Protein AF-A0A377XCD3-F1 (afdb_monomer_lite)

Sequence (538 aa):
MGRPARHALHHAAVCGQSLLVEQNGDVYSCDHFVSAEYKLGNLKQDAMAAMASSPFQQQFREAKGPTLCPLVRAATGRFACHGGCPKHRFTIHDDEAQNYLCSGYLAFFGHITPLYERHAKAFIKLPAARAHYESYPGDSAKYITINGVLKMKEPNKIDRNRADSPQRSGDCRCRSLLQRRETPHKIMPPRKRHGIFLSPAKSLTHCPKATYLLITCDQERYFERYPFPVPGRERLMKTGITFTNHQNTANVCTPSRSVMYTGLHMPHTRMFDNLGFPWMNYDLDPELRTVGHMMRELGYYTAYKGKWHLTREIDQPVAGKSVEEMDLGEIPTPRLHEIMEKYGFSDYHGIGDVIGKSKGGYFFDSVTTGQTISWLRNTGRPLNDENKPWFAAVNLVNPHDVMFIDTDEHGEQVQWKGPMDKENHTLLPTQPPHNQIYQQSWPDYPLPANRHQPLDEPGRPAAHKEYQNARAVMEGQFPDEDRRWRKLLDYYFNCIRDNDQHLEAILNELDNLQLTQNTIIVFTADHGELGGSPPDAW

Secondary structure (DSSP, 8-state):
-----TT-GGGSSS---PPEE-TTSEEESBTTB-SGGGEEEETTTS-HHHHHH-HHHHHHHHTTTTT--HHHHH-TTHHHHTT--GGG--EEETTEEE-TTHHHHHHHHHHHHHHHHHHHHHHTTS------------------------PPPPPPPPPP------------------PPPP-PPPPPPPPPPPP---PPPP----PPPPEEEEEEESSPPP-SS-SS--HHHHHHHHHS---TT---S-SSHHHHHHHHHH---HHHH---S-TTSTT--SPPPGGG--HHHHHHHTT-EEEEEE---S-HHHHSSSTT--STT--GGGS-HHHHHHHHHTTT-SEE----GGGGSTTHHHHHHHHHHHHHHHHIIIIIHHHHHTT--EEEEEE--TTGGGGGB--PPTT--STT--TT-SS--S---BPPPSSSGGG---TTSPPPTTTTS-TTSTTS-HHHHHHHHHHHHHS----S-HHHHHHHHHHHHHHHHHHHHHHHHHHHHHHHTT-GGGEEEEEEESS---TT--TT--

InterPro domains:
  IPR000917 Sulfatase, N-terminal [PF00884] (226-529)
  IPR013785 Aldolase-type TIM barrel [G3DSA:3.20.20.70] (1-123)
  IPR017850 Alkaline-phosphatase-like, core domain superfamily [G3DSA:3.40.720.10] (212-535)
  IPR017850 Alkaline-phosphatase-like, core domain superfamily [SSF53649] (213-534)
  IPR023885 4Fe4S-binding SPASM domain [PF13186] (16-69)
  IPR023885 4Fe4S-binding SPASM domain [TIGR04085] (15-102)
  IPR047207 Anaerobic sulfatase maturating enzyme, SPASM domain [cd21120] (10-114)
  IPR051849 Glycosaminoglycan-degrading sulfatase [PTHR46615] (208-533)
  IPR058240 Radical SAM superfamily [SSF102114] (10-85)

Structure (mmCIF, N/CA/C/O backbone):
data_AF-A0A377XCD3-F1
#
_entry.id   AF-A0A377XCD3-F1
#
loop_
_atom_site.group_PDB
_atom_site.id
_atom_site.type_symbol
_atom_site.label_atom_id
_atom_site.label_alt_id
_atom_site.label_comp_id
_atom_site.label_asym_id
_atom_site.label_entity_id
_atom_site.label_seq_id
_atom_site.pdbx_PDB_ins_code
_atom_site.Cartn_x
_atom_site.Cartn_y
_atom_site.Cartn_z
_atom_site.occupancy
_atom_site.B_iso_or_equiv
_atom_site.auth_seq_id
_atom_site.auth_comp_id
_atom_site.auth_asym_id
_atom_site.auth_atom_id
_atom_site.pdbx_PDB_model_num
ATOM 1 N N . MET A 1 1 ? -20.884 12.076 8.621 1.00 28.30 1 MET A N 1
ATOM 2 C CA . MET A 1 1 ? -20.478 11.031 7.653 1.00 28.30 1 MET A CA 1
ATOM 3 C C . MET A 1 1 ? -21.656 10.645 6.771 1.00 28.30 1 MET A C 1
ATOM 5 O O . MET A 1 1 ? -22.792 10.771 7.212 1.00 28.30 1 MET A O 1
ATOM 9 N N . GLY A 1 2 ? -21.392 10.133 5.567 1.00 32.69 2 GLY A N 1
ATOM 10 C CA . GLY A 1 2 ? -22.326 9.205 4.923 1.00 32.69 2 GLY A CA 1
ATOM 11 C C . GLY A 1 2 ? -23.361 9.790 3.969 1.00 32.69 2 GLY A C 1
ATOM 12 O O . GLY A 1 2 ? -24.419 9.191 3.818 1.00 32.69 2 GLY A O 1
ATOM 13 N N . ARG A 1 3 ? -23.089 10.899 3.273 1.00 28.75 3 ARG A N 1
ATOM 14 C CA . ARG A 1 3 ? -23.775 11.062 1.984 1.00 28.75 3 ARG A CA 1
ATOM 15 C C . ARG A 1 3 ? -23.014 10.188 0.990 1.00 28.75 3 ARG A C 1
ATOM 17 O O . ARG A 1 3 ? -21.835 10.471 0.779 1.00 28.75 3 ARG A O 1
ATOM 24 N N . PRO A 1 4 ? -23.635 9.144 0.402 1.00 36.88 4 PRO A N 1
ATOM 25 C CA . PRO A 1 4 ? -23.076 8.527 -0.792 1.00 36.88 4 PRO A CA 1
ATOM 26 C C . PRO A 1 4 ? -22.732 9.656 -1.761 1.00 36.88 4 PRO A C 1
ATOM 28 O O . PRO A 1 4 ? -23.434 10.680 -1.764 1.00 36.88 4 PRO A O 1
ATOM 31 N N . ALA A 1 5 ? -21.690 9.501 -2.582 1.00 36.06 5 ALA A N 1
ATOM 32 C CA . ALA A 1 5 ? -21.536 10.397 -3.720 1.00 36.06 5 ALA A CA 1
ATOM 33 C C . ALA A 1 5 ? -22.924 10.516 -4.367 1.00 36.06 5 ALA A C 1
ATOM 35 O O . ALA A 1 5 ? -23.568 9.496 -4.616 1.00 36.06 5 ALA A O 1
ATOM 36 N N . ARG A 1 6 ? -23.445 11.732 -4.583 1.00 40.56 6 ARG A N 1
ATOM 37 C CA . ARG A 1 6 ? -24.787 11.891 -5.188 1.00 40.56 6 ARG A CA 1
ATOM 38 C C . ARG A 1 6 ? -24.859 11.246 -6.589 1.00 40.56 6 ARG A C 1
ATOM 40 O O . ARG A 1 6 ? -25.941 11.085 -7.146 1.00 40.56 6 ARG A O 1
ATOM 47 N N . HIS A 1 7 ? -23.690 10.868 -7.107 1.00 44.31 7 HIS A N 1
ATOM 48 C CA . HIS A 1 7 ? -23.393 10.136 -8.331 1.00 44.31 7 HIS A CA 1
ATOM 49 C C . HIS A 1 7 ? -23.361 8.605 -8.168 1.00 44.31 7 HIS A C 1
ATOM 51 O O . HIS A 1 7 ? -23.551 7.890 -9.145 1.00 44.31 7 HIS A O 1
ATOM 57 N N . ALA A 1 8 ? -23.160 8.074 -6.957 1.00 48.62 8 ALA A N 1
ATOM 58 C CA . ALA A 1 8 ? -23.098 6.639 -6.698 1.00 48.62 8 ALA A CA 1
ATOM 59 C C . ALA A 1 8 ? -24.509 6.037 -6.683 1.00 48.62 8 ALA A C 1
ATOM 61 O O . ALA A 1 8 ? -25.086 5.761 -5.628 1.00 48.62 8 ALA A O 1
ATOM 62 N N . LEU A 1 9 ? -25.042 5.781 -7.884 1.00 56.69 9 LEU A N 1
ATOM 63 C CA . LEU A 1 9 ? -26.297 5.056 -8.101 1.00 56.69 9 LEU A CA 1
ATOM 64 C C . LEU A 1 9 ? -26.361 3.747 -7.311 1.00 56.69 9 LEU A C 1
ATOM 66 O O . LEU A 1 9 ? -27.456 3.275 -7.042 1.00 56.69 9 LEU A O 1
ATOM 70 N N . HIS A 1 10 ? -25.229 3.140 -6.954 1.00 59.66 10 HIS A N 1
ATOM 71 C CA . HIS A 1 10 ? -25.173 1.853 -6.271 1.00 59.66 10 HIS A CA 1
ATOM 72 C C . HIS A 1 10 ? -25.765 1.884 -4.857 1.00 59.66 10 HIS A C 1
ATOM 74 O O . HIS A 1 10 ? -26.601 1.037 -4.565 1.00 59.66 10 HIS A O 1
ATOM 80 N N . HIS A 1 11 ? -25.453 2.889 -4.035 1.00 71.56 11 HIS A N 1
ATOM 81 C CA . HIS A 1 11 ? -25.762 2.895 -2.593 1.00 71.56 11 HIS A CA 1
ATOM 82 C C . HIS A 1 11 ? -26.951 3.782 -2.191 1.00 71.56 11 HIS A C 1
ATOM 84 O O . HIS A 1 11 ? -27.113 4.112 -1.021 1.00 71.56 11 HIS A O 1
ATOM 90 N N . ALA A 1 12 ? -27.789 4.188 -3.146 1.00 76.81 12 ALA A N 1
ATOM 91 C CA . ALA A 1 12 ? -28.960 5.030 -2.895 1.00 76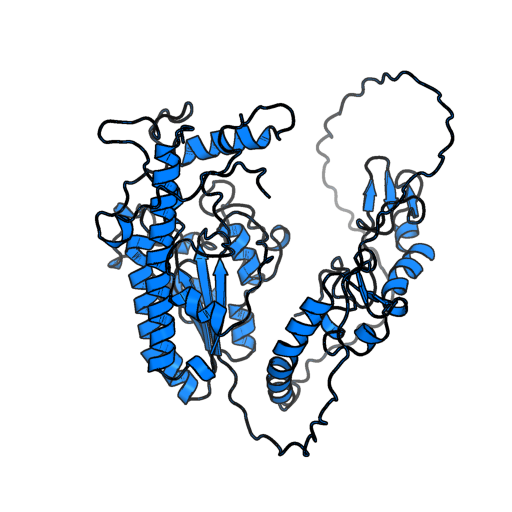.81 12 ALA A CA 1
ATOM 92 C C . ALA A 1 12 ? -30.269 4.319 -3.263 1.00 76.81 12 ALA A C 1
ATOM 94 O O . ALA A 1 12 ? -30.296 3.480 -4.159 1.00 76.81 12 ALA A O 1
ATOM 95 N N . ALA A 1 13 ? -31.381 4.670 -2.614 1.00 81.38 13 ALA A N 1
ATOM 96 C CA . ALA A 1 13 ? -32.693 4.092 -2.928 1.00 81.38 13 ALA A CA 1
ATOM 97 C C . ALA A 1 13 ? -33.220 4.479 -4.328 1.00 81.38 13 ALA A C 1
ATOM 99 O O . ALA A 1 13 ? -34.003 3.733 -4.914 1.00 81.38 13 ALA A O 1
ATOM 100 N N . VAL A 1 14 ? -32.757 5.612 -4.861 1.00 85.81 14 VAL A N 1
ATOM 101 C CA . VAL A 1 14 ? -33.109 6.173 -6.176 1.00 85.81 14 VAL A CA 1
ATOM 102 C C . VAL A 1 14 ? -31.847 6.424 -6.999 1.00 85.81 14 VAL A C 1
ATOM 104 O O . VAL A 1 14 ? -30.754 6.527 -6.437 1.00 85.81 14 VAL A O 1
ATOM 107 N N . CYS A 1 15 ? -31.973 6.518 -8.324 1.00 83.50 15 CYS A N 1
ATOM 108 C CA . CYS A 1 15 ? -30.836 6.895 -9.167 1.00 83.50 15 CYS A CA 1
ATOM 109 C C . CYS A 1 15 ? -30.436 8.367 -8.944 1.00 83.50 15 CYS A C 1
ATOM 111 O O . CYS A 1 15 ? -31.261 9.204 -8.569 1.00 83.50 15 CYS A O 1
ATOM 113 N N . GLY A 1 16 ? -29.159 8.681 -9.190 1.00 73.06 16 GLY A N 1
ATOM 114 C CA . GLY A 1 16 ? -28.634 10.047 -9.118 1.00 73.06 16 GLY A CA 1
ATOM 115 C C . GLY A 1 16 ? -29.223 10.974 -10.189 1.00 73.06 16 GLY A C 1
ATOM 116 O O . GLY A 1 16 ? -29.874 10.530 -11.130 1.00 73.06 16 GLY A O 1
ATOM 117 N N . GLN A 1 17 ? -28.984 12.282 -10.053 1.00 75.44 17 GLN A N 1
ATOM 118 C CA . GLN A 1 17 ? -29.440 13.302 -11.016 1.00 75.44 17 GLN A CA 1
ATOM 119 C C . GLN A 1 17 ? -28.406 13.619 -12.110 1.00 75.44 17 GLN A C 1
ATOM 121 O O . GLN A 1 17 ? -28.550 14.608 -12.823 1.00 75.44 17 GLN A O 1
ATOM 126 N N . SER A 1 18 ? -27.347 12.821 -12.220 1.00 77.62 18 SER A N 1
ATOM 127 C CA . SER A 1 18 ? -26.264 13.071 -13.167 1.00 77.62 18 SER A CA 1
ATOM 128 C C . SER A 1 18 ? -26.671 12.753 -14.583 1.00 77.62 18 SER A C 1
ATOM 130 O O . SER A 1 18 ? -26.914 11.596 -14.904 1.00 77.62 18 SER A O 1
ATOM 132 N N . LEU A 1 19 ? -26.685 13.789 -15.412 1.00 86.50 19 LEU A N 1
ATOM 133 C CA . LEU A 1 19 ? -26.895 13.666 -16.842 1.00 86.50 19 LEU A CA 1
ATOM 134 C C . LEU A 1 19 ? -25.568 13.374 -17.536 1.00 86.50 19 LEU A C 1
ATOM 136 O O . LEU A 1 19 ? -24.529 13.902 -17.133 1.00 86.50 19 LEU A O 1
ATOM 140 N N . LEU A 1 20 ? -25.618 12.570 -18.593 1.00 90.00 20 LEU A N 1
ATOM 141 C CA . LEU A 1 20 ? -24.504 12.431 -19.525 1.00 90.00 20 LEU A CA 1
ATOM 142 C C . LEU A 1 20 ? -24.719 13.387 -20.693 1.00 90.00 20 LEU A C 1
ATOM 144 O O . LEU A 1 20 ? -25.839 13.529 -21.176 1.00 90.00 20 LEU A O 1
ATOM 148 N N . VAL A 1 21 ? -23.634 13.994 -21.158 1.00 90.12 21 VAL A N 1
ATOM 149 C CA . VAL A 1 21 ? -23.605 14.817 -22.363 1.00 90.12 21 VAL A CA 1
ATOM 150 C C . VAL A 1 21 ? -22.641 14.191 -23.359 1.00 90.12 21 VAL A C 1
ATOM 152 O O . VAL A 1 21 ? -21.465 14.021 -23.045 1.00 90.12 21 VAL A O 1
ATOM 155 N N . GLU A 1 22 ? -23.116 13.889 -24.562 1.00 88.50 22 GLU A N 1
ATOM 156 C CA . GLU A 1 22 ? -22.260 13.461 -25.667 1.00 88.50 22 GLU A CA 1
ATOM 157 C C . GLU A 1 22 ? -21.703 14.654 -26.452 1.00 88.50 22 GLU A C 1
ATOM 159 O O . GLU A 1 22 ? -22.243 15.761 -26.438 1.00 88.50 22 GLU A O 1
ATOM 164 N N . GLN A 1 23 ? -20.614 14.427 -27.191 1.00 86.88 23 GLN A N 1
ATOM 165 C CA . GLN A 1 23 ? -19.920 15.469 -27.959 1.00 86.88 23 GLN A CA 1
ATOM 166 C C . GLN A 1 23 ? -20.830 16.177 -28.983 1.00 86.88 23 GLN A C 1
ATOM 168 O O . GLN A 1 23 ? -20.647 17.357 -29.294 1.00 86.88 23 GLN A O 1
ATOM 173 N N . ASN A 1 24 ? -21.841 15.479 -29.508 1.00 89.06 24 ASN A N 1
ATOM 174 C CA . ASN A 1 24 ? -22.820 16.048 -30.435 1.00 89.06 24 ASN A CA 1
ATOM 175 C C . ASN A 1 24 ? -23.819 17.012 -29.747 1.00 89.06 24 ASN A C 1
ATOM 177 O O . ASN A 1 24 ? -24.529 17.750 -30.442 1.00 89.06 24 ASN A O 1
ATOM 181 N N . GLY A 1 25 ? -23.812 17.079 -28.413 1.00 90.00 25 GLY A N 1
ATOM 182 C CA . GLY A 1 25 ? -24.701 17.873 -27.570 1.00 90.00 25 GLY A CA 1
ATOM 183 C C . GLY A 1 25 ? -25.884 17.088 -27.006 1.00 90.00 25 GLY A C 1
ATOM 184 O O . GLY A 1 25 ? -26.658 17.667 -26.253 1.00 90.00 25 GLY A O 1
ATOM 185 N N . ASP A 1 26 ? -26.055 15.813 -27.351 1.00 95.38 26 ASP A N 1
ATOM 186 C CA . ASP A 1 26 ? -27.150 14.994 -26.837 1.00 95.38 26 ASP A CA 1
ATOM 187 C C . ASP A 1 26 ? -26.999 14.757 -25.337 1.00 95.38 26 ASP A C 1
ATOM 189 O O . ASP A 1 26 ? -25.900 14.532 -24.829 1.00 95.38 26 ASP A O 1
ATOM 193 N N . VAL A 1 27 ? -28.124 14.822 -24.631 1.00 93.44 27 VAL A N 1
ATOM 194 C CA . VAL A 1 27 ? -28.189 14.665 -23.181 1.00 93.44 27 VAL A CA 1
ATOM 195 C C . VAL A 1 27 ? -28.983 13.418 -22.845 1.00 93.44 27 VAL A C 1
ATOM 197 O O . VAL A 1 27 ? -30.093 13.246 -23.345 1.00 93.44 27 VAL A O 1
ATOM 200 N N . TYR A 1 28 ? -28.446 12.581 -21.963 1.00 93.38 28 TYR A N 1
ATOM 201 C CA . TYR A 1 28 ? -29.067 11.334 -21.516 1.00 93.38 28 TYR A CA 1
ATOM 202 C C . TYR A 1 28 ? -29.268 11.319 -20.004 1.00 93.38 28 TYR A C 1
ATOM 204 O O . TYR A 1 28 ? -28.588 12.031 -19.257 1.00 93.38 28 TYR A O 1
ATOM 212 N N . SER A 1 29 ? -30.189 10.468 -19.550 1.00 89.88 29 SER A N 1
ATOM 213 C CA . SER A 1 29 ? -30.560 10.345 -18.139 1.00 89.88 29 SER A CA 1
ATOM 214 C C . SER A 1 29 ? -29.410 9.998 -17.197 1.00 89.88 29 SER A C 1
ATOM 216 O O . SER A 1 29 ? -29.441 10.470 -16.058 1.00 89.88 29 SER A O 1
ATOM 218 N N . CYS A 1 30 ? -28.429 9.199 -17.642 1.00 88.06 30 CYS A N 1
ATOM 219 C CA . CYS A 1 30 ? -27.122 9.035 -16.998 1.00 88.06 30 CYS A CA 1
ATOM 220 C C . CYS A 1 30 ? -26.092 8.346 -17.916 1.00 88.06 30 CYS A C 1
ATOM 222 O O . CYS A 1 30 ? -26.419 7.859 -18.995 1.00 88.06 30 CYS A O 1
ATOM 224 N N . ASP A 1 31 ? -24.853 8.254 -17.438 1.00 83.69 31 ASP A N 1
ATOM 225 C CA . ASP A 1 31 ? -23.698 7.591 -18.063 1.00 83.69 31 ASP A CA 1
ATOM 226 C C . ASP A 1 31 ? -23.866 6.079 -18.302 1.00 83.69 31 ASP A C 1
ATOM 228 O O . ASP A 1 31 ? -23.217 5.492 -19.165 1.00 83.69 31 ASP A O 1
ATOM 232 N N . HIS A 1 32 ? -24.765 5.430 -17.565 1.00 84.81 32 HIS A N 1
ATOM 233 C CA . HIS A 1 32 ? -25.051 4.009 -17.728 1.00 84.81 32 HIS A CA 1
ATOM 234 C C . HIS A 1 32 ? -26.112 3.738 -18.810 1.00 84.81 32 HIS A C 1
ATOM 236 O O . HIS A 1 32 ? -26.107 2.653 -19.393 1.00 84.81 32 HIS A O 1
ATOM 242 N N . PHE A 1 33 ? -26.991 4.696 -19.108 1.00 84.75 33 PHE A N 1
ATOM 243 C CA . PHE A 1 33 ? -28.160 4.520 -19.974 1.00 84.75 33 PHE A CA 1
ATOM 244 C C . PHE A 1 33 ? -28.097 5.481 -21.172 1.00 84.75 33 PHE A C 1
ATOM 246 O O . PHE A 1 33 ? -28.800 6.486 -21.225 1.00 84.75 33 PHE A O 1
ATOM 253 N N . VAL A 1 34 ? -27.216 5.158 -22.125 1.00 88.62 34 VAL A N 1
ATOM 254 C CA . VAL A 1 34 ? -26.889 5.981 -23.305 1.00 88.62 34 VAL A CA 1
ATOM 255 C C . VAL A 1 34 ? -27.486 5.351 -24.566 1.00 88.62 34 VAL A C 1
ATOM 257 O O . VAL A 1 34 ? -26.790 4.807 -25.418 1.00 88.62 34 VAL A O 1
ATOM 260 N N . SER A 1 35 ? -28.812 5.337 -24.638 1.00 87.81 35 SER A N 1
ATOM 261 C CA . SER A 1 35 ? -29.576 4.848 -25.790 1.00 87.81 35 SER A CA 1
ATOM 262 C C . SER A 1 35 ? -30.733 5.804 -26.080 1.00 87.81 35 SER A C 1
ATOM 264 O O . SER A 1 35 ? -31.090 6.644 -25.249 1.00 87.81 35 SER A O 1
ATOM 266 N N . ALA A 1 36 ? -31.327 5.693 -27.271 1.00 89.12 36 ALA A N 1
ATOM 267 C CA . ALA A 1 36 ? -32.383 6.601 -27.723 1.00 89.12 36 ALA A CA 1
ATOM 268 C C . ALA A 1 36 ? -33.574 6.689 -26.748 1.00 89.12 36 ALA A C 1
ATOM 270 O O . ALA A 1 36 ? -34.189 7.744 -26.631 1.00 89.12 36 ALA A O 1
ATOM 271 N N . GLU A 1 37 ? -33.868 5.610 -26.020 1.00 91.50 37 GLU A N 1
ATOM 272 C CA . GLU A 1 37 ? -34.968 5.539 -25.050 1.00 91.50 37 GLU A CA 1
ATOM 273 C C . GLU A 1 37 ? -34.724 6.358 -23.768 1.00 91.50 37 GLU A C 1
ATOM 275 O O . GLU A 1 37 ? -35.678 6.667 -23.062 1.00 91.50 37 GLU A O 1
ATOM 280 N N . TYR A 1 38 ? -33.472 6.739 -23.482 1.00 91.25 38 TYR A N 1
ATOM 281 C CA . TYR A 1 38 ? -33.071 7.529 -22.309 1.00 91.25 38 TYR A CA 1
ATOM 282 C C . TYR A 1 38 ? -32.528 8.920 -22.676 1.00 91.25 38 TYR A C 1
ATOM 284 O O . TYR A 1 38 ? -31.951 9.611 -21.829 1.00 91.25 38 TYR A O 1
ATOM 292 N N . LYS A 1 39 ? -32.687 9.338 -23.938 1.00 94.00 39 LYS A N 1
ATOM 293 C CA . LYS A 1 39 ? -32.299 10.669 -24.410 1.00 94.00 39 LYS A CA 1
ATOM 294 C C . LYS A 1 39 ? -33.300 11.718 -23.914 1.00 94.00 39 LYS A C 1
ATOM 296 O O . LYS A 1 39 ? -34.494 11.621 -24.174 1.00 94.00 39 LYS A O 1
ATOM 301 N N . LEU A 1 40 ? -32.795 12.742 -23.232 1.00 93.25 40 LEU A N 1
ATOM 302 C CA . LEU A 1 40 ? -33.571 13.855 -22.679 1.00 93.25 40 LEU A CA 1
ATOM 303 C C . LEU A 1 40 ? -33.744 15.020 -23.657 1.00 93.25 40 LEU A C 1
ATOM 305 O O . LEU A 1 40 ? -34.736 15.737 -23.571 1.00 93.25 40 LEU A O 1
ATOM 309 N N . GLY A 1 41 ? -32.772 15.231 -24.545 1.00 93.56 41 GLY A N 1
ATOM 310 C CA . GLY A 1 41 ? -32.748 16.360 -25.477 1.00 93.56 41 GLY A CA 1
ATOM 311 C C . GLY A 1 41 ? -31.344 16.633 -26.007 1.00 93.56 41 GLY A C 1
ATOM 312 O O . GLY A 1 41 ? -30.484 15.747 -25.980 1.00 93.56 41 GLY A O 1
ATOM 313 N N . ASN A 1 42 ? -31.103 17.848 -26.498 1.00 95.38 42 ASN A N 1
ATOM 314 C CA . ASN A 1 42 ? -29.795 18.296 -26.969 1.00 95.38 42 ASN A CA 1
ATOM 315 C C . ASN A 1 42 ? -29.457 19.685 -26.408 1.00 95.38 42 ASN A C 1
ATOM 317 O O . ASN A 1 42 ? -30.192 20.643 -26.611 1.00 95.38 42 ASN A O 1
ATOM 321 N N . LEU A 1 43 ? -28.298 19.832 -25.766 1.00 92.88 43 LEU A N 1
ATOM 322 C CA . LEU A 1 43 ? -27.806 21.076 -25.155 1.00 92.88 43 LEU A CA 1
ATOM 323 C C . LEU A 1 43 ? -27.761 22.291 -26.079 1.00 92.88 43 LEU A C 1
ATOM 325 O O . LEU A 1 43 ? -27.739 23.419 -25.594 1.00 92.88 43 LEU A O 1
ATOM 329 N N . LYS A 1 44 ? -27.669 22.083 -27.394 1.00 91.88 44 LYS A N 1
ATOM 330 C CA . LYS A 1 44 ? -27.639 23.180 -28.367 1.00 91.88 44 LYS A CA 1
ATOM 331 C C . LYS A 1 44 ? -29.031 23.767 -28.612 1.00 91.88 44 LYS A C 1
ATOM 333 O O . LYS A 1 44 ? -29.122 24.843 -29.191 1.00 91.88 44 LYS A O 1
ATOM 338 N N . GLN A 1 45 ? -30.087 23.052 -28.225 1.00 92.81 45 GLN A N 1
ATOM 339 C CA . GLN A 1 45 ? -31.485 23.384 -28.511 1.00 92.81 45 GLN A CA 1
ATOM 340 C C . GLN A 1 45 ? -32.308 23.547 -27.226 1.00 92.81 45 GLN A C 1
ATOM 342 O O . GLN A 1 45 ? -33.149 24.439 -27.145 1.00 92.81 45 GLN A O 1
ATOM 347 N N . ASP A 1 46 ? -32.025 22.735 -26.209 1.00 93.44 46 ASP A N 1
ATOM 348 C CA . ASP A 1 46 ? -32.828 22.602 -25.000 1.00 93.44 46 ASP A CA 1
ATOM 349 C C . ASP A 1 46 ? -32.115 23.161 -23.763 1.00 93.44 46 ASP A C 1
ATOM 351 O O . ASP A 1 46 ? -30.903 23.017 -23.573 1.00 93.44 46 ASP A O 1
ATOM 355 N N . ALA A 1 47 ? -32.888 23.749 -22.848 1.00 92.00 47 ALA A N 1
ATOM 356 C CA . ALA A 1 47 ? -32.361 24.217 -21.573 1.00 92.00 47 ALA A CA 1
ATOM 357 C C . ALA A 1 47 ? -32.014 23.034 -20.650 1.00 92.00 47 ALA A C 1
ATOM 359 O O . ALA A 1 47 ? -32.878 22.234 -20.285 1.00 92.00 47 ALA A O 1
ATOM 360 N N . MET A 1 48 ? -30.763 22.971 -20.179 1.00 87.94 48 MET A N 1
ATOM 361 C CA . MET A 1 48 ? -30.286 21.911 -19.276 1.00 87.94 48 MET A CA 1
ATOM 362 C C . MET A 1 48 ? -31.149 21.758 -18.014 1.00 87.94 48 MET A C 1
ATOM 364 O O . MET A 1 48 ? -31.439 20.637 -17.602 1.00 87.94 48 MET A O 1
ATOM 368 N N . ALA A 1 49 ? -31.611 22.867 -17.427 1.00 86.75 49 ALA A N 1
ATOM 369 C CA . ALA A 1 49 ? -32.483 22.835 -16.254 1.00 86.75 49 ALA A CA 1
ATOM 370 C C . ALA A 1 49 ? -33.829 22.144 -16.541 1.00 86.75 49 ALA A C 1
ATOM 372 O O . ALA A 1 49 ? -34.314 21.381 -15.704 1.00 86.75 49 ALA A O 1
ATOM 373 N N . ALA A 1 50 ? -34.405 22.355 -17.730 1.00 88.31 50 ALA A N 1
ATOM 374 C CA . ALA A 1 50 ? -35.654 21.719 -18.143 1.00 88.31 50 ALA A CA 1
ATOM 375 C C . ALA A 1 50 ? -35.461 20.211 -18.370 1.00 88.31 50 ALA A C 1
ATOM 377 O O . ALA A 1 50 ? -36.256 19.411 -17.885 1.00 88.31 50 ALA A O 1
ATOM 378 N N . MET A 1 51 ? -34.354 19.807 -19.004 1.00 92.19 51 MET A N 1
ATOM 379 C CA . MET A 1 51 ? -34.011 18.387 -19.170 1.00 92.19 51 MET A CA 1
ATOM 380 C C . MET A 1 51 ? -33.796 17.686 -17.815 1.00 92.19 51 MET A C 1
ATOM 382 O O . MET A 1 51 ? -34.369 16.624 -17.567 1.00 92.19 51 MET A O 1
ATOM 386 N N . ALA A 1 52 ? -33.040 18.305 -16.900 1.00 87.50 52 ALA A N 1
ATOM 387 C CA . ALA A 1 52 ? -32.720 17.748 -15.580 1.00 87.50 52 ALA A CA 1
ATOM 388 C C . ALA A 1 52 ? -33.932 17.612 -14.640 1.00 87.50 52 ALA A C 1
ATOM 390 O O . ALA A 1 52 ? -33.966 16.725 -13.778 1.00 87.50 52 ALA A O 1
ATOM 391 N N . SER A 1 53 ? -34.914 18.504 -14.789 1.00 89.31 53 SER A N 1
ATOM 392 C CA . SER A 1 53 ? -36.157 18.520 -14.009 1.00 89.31 53 SER A CA 1
ATOM 393 C C . SER A 1 53 ? -37.334 17.855 -14.727 1.00 89.31 53 SER A C 1
ATOM 395 O O . SER A 1 53 ? -38.422 17.788 -14.156 1.00 89.31 53 SER A O 1
ATOM 397 N N . SER A 1 54 ? -37.124 17.327 -15.938 1.00 91.69 54 SER A N 1
ATOM 398 C CA . SER A 1 54 ? -38.185 16.742 -16.759 1.00 91.69 54 SER A CA 1
ATOM 399 C C . SER A 1 54 ? -38.914 15.592 -16.043 1.00 91.69 54 SER A C 1
ATOM 401 O O . SER A 1 54 ? -38.287 14.844 -15.283 1.00 91.69 54 SER A O 1
ATOM 403 N N . PRO A 1 55 ? -40.221 15.388 -16.302 1.00 92.88 55 PRO A N 1
ATOM 404 C CA . PRO A 1 55 ? -40.970 14.266 -15.732 1.00 92.88 55 PRO A CA 1
ATOM 405 C C . PRO A 1 55 ? -40.329 12.906 -16.031 1.00 92.88 55 PRO A C 1
ATOM 407 O O . PRO A 1 55 ? -40.268 12.046 -15.156 1.00 92.88 55 PRO A O 1
ATOM 410 N N . PHE A 1 56 ? -39.774 12.740 -17.236 1.00 92.06 56 PHE A N 1
ATOM 411 C CA . PHE A 1 56 ? -39.047 11.531 -17.615 1.00 92.06 56 PHE A CA 1
ATOM 412 C C . PHE A 1 56 ? -37.819 11.305 -16.724 1.00 92.06 56 PHE A C 1
ATOM 414 O O . PHE A 1 56 ? -37.641 10.215 -16.182 1.00 92.06 56 PHE A O 1
ATOM 421 N N . GLN A 1 57 ? -37.010 12.344 -16.487 1.00 89.94 57 GLN A N 1
ATOM 422 C CA . GLN A 1 57 ? -35.850 12.232 -15.605 1.00 89.94 57 GLN A CA 1
ATOM 423 C C . GLN A 1 57 ? -36.253 11.949 -14.151 1.00 89.94 57 GLN A C 1
ATOM 425 O O . GLN A 1 57 ? -35.545 11.234 -13.445 1.00 89.94 57 GLN A O 1
ATOM 430 N N . GLN A 1 58 ? -37.392 12.469 -13.684 1.00 89.06 58 GLN A N 1
ATOM 431 C CA . GLN A 1 58 ? -37.930 12.137 -12.360 1.00 89.06 58 GLN A CA 1
ATOM 432 C C . GLN A 1 58 ? -38.324 10.655 -12.276 1.00 89.06 58 GLN A C 1
ATOM 434 O O . GLN A 1 58 ? -37.871 9.953 -11.371 1.00 89.06 58 GLN A O 1
ATOM 439 N N . GLN A 1 59 ? -39.063 10.158 -13.270 1.00 89.69 59 GLN A N 1
ATOM 440 C CA . GLN A 1 59 ? -39.486 8.761 -13.351 1.00 89.69 59 GLN A CA 1
ATOM 441 C C . GLN A 1 59 ? -38.294 7.797 -13.432 1.00 89.69 59 GLN A C 1
ATOM 443 O O . GLN A 1 59 ? -38.262 6.789 -12.724 1.00 89.69 59 GLN A O 1
ATOM 448 N N . PHE A 1 60 ? -37.280 8.125 -14.239 1.00 88.94 60 PHE A N 1
ATOM 449 C CA . PHE A 1 60 ? -36.040 7.354 -14.334 1.00 88.94 60 PHE A CA 1
ATOM 450 C C . PHE A 1 60 ? -35.364 7.188 -12.963 1.00 88.94 60 PHE A C 1
ATOM 452 O O . PHE A 1 60 ? -34.904 6.097 -12.616 1.00 88.94 60 PHE A O 1
ATOM 459 N N . ARG A 1 61 ? -35.342 8.249 -12.143 1.00 85.44 61 ARG A N 1
ATOM 460 C CA . ARG A 1 61 ? -34.748 8.195 -10.797 1.00 85.44 61 ARG A CA 1
ATOM 461 C C . ARG A 1 61 ? -35.502 7.275 -9.855 1.00 85.44 61 ARG A C 1
ATOM 463 O O . ARG A 1 61 ? -34.880 6.522 -9.102 1.00 85.44 61 ARG A O 1
ATOM 470 N N . GLU A 1 62 ? -36.823 7.335 -9.902 1.00 88.25 62 GLU A N 1
ATOM 471 C CA . GLU A 1 62 ? -37.703 6.599 -8.996 1.00 88.25 62 GLU A CA 1
ATOM 472 C C . GLU A 1 62 ? -37.840 5.118 -9.371 1.00 88.25 62 GLU A C 1
ATOM 474 O O . GLU A 1 62 ? -38.088 4.285 -8.499 1.00 88.25 62 GLU A O 1
ATOM 479 N N . ALA A 1 63 ? -37.577 4.751 -10.629 1.00 86.62 63 ALA A N 1
ATOM 480 C CA . ALA A 1 63 ? -37.708 3.383 -11.136 1.00 86.62 63 ALA A CA 1
ATOM 481 C C . ALA A 1 63 ? -36.803 2.342 -10.438 1.00 86.62 63 ALA A C 1
ATOM 483 O O . ALA A 1 63 ? -37.079 1.137 -10.480 1.00 86.62 63 ALA A O 1
ATOM 484 N N . LYS A 1 64 ? -35.728 2.770 -9.762 1.00 87.56 64 LYS A N 1
ATOM 485 C CA . LYS A 1 64 ? -34.745 1.869 -9.134 1.00 87.56 64 LYS A CA 1
ATOM 486 C C . LYS A 1 64 ? -35.334 0.979 -8.034 1.00 87.56 64 LYS A C 1
ATOM 488 O O . LYS A 1 64 ? -34.999 -0.207 -7.959 1.00 87.56 64 LYS A O 1
ATOM 493 N N . GLY A 1 65 ? -36.125 1.563 -7.138 1.00 84.12 65 GLY A N 1
ATOM 494 C CA . GLY A 1 65 ? -36.653 0.893 -5.947 1.00 84.12 65 GLY A CA 1
ATOM 495 C C . GLY A 1 65 ? -37.758 -0.127 -6.254 1.00 84.12 65 GLY A C 1
ATOM 496 O O . GLY A 1 65 ? -37.664 -1.268 -5.795 1.00 84.12 65 GLY A O 1
ATOM 497 N N . PRO A 1 66 ? -38.782 0.233 -7.051 1.00 85.81 66 PRO A N 1
ATOM 498 C CA . PRO A 1 66 ? -39.875 -0.671 -7.414 1.00 85.81 66 PRO A CA 1
ATOM 499 C C . PRO A 1 66 ? -39.419 -1.928 -8.164 1.00 85.81 66 PRO A C 1
ATOM 501 O O . PRO A 1 66 ? -40.019 -2.986 -8.013 1.00 85.81 66 PRO A O 1
ATOM 504 N N . THR A 1 67 ? -38.318 -1.850 -8.912 1.00 84.19 67 THR A N 1
ATOM 505 C CA . THR A 1 67 ? -37.754 -2.971 -9.686 1.00 84.19 67 THR A CA 1
ATOM 506 C C . THR A 1 67 ? -36.897 -3.934 -8.853 1.00 84.19 67 THR A C 1
ATOM 508 O O . THR A 1 67 ? -36.250 -4.821 -9.405 1.00 84.19 67 THR A O 1
ATOM 511 N N . LEU A 1 68 ? -36.836 -3.762 -7.527 1.00 86.56 68 LEU A N 1
ATOM 512 C CA . LEU A 1 68 ? -36.139 -4.697 -6.643 1.00 86.56 68 LEU A CA 1
ATOM 513 C C . LEU A 1 68 ? -36.907 -6.004 -6.514 1.00 86.56 68 LEU A C 1
ATOM 515 O O . LEU A 1 68 ? -38.117 -5.983 -6.286 1.00 86.56 68 LEU A O 1
ATOM 519 N N . CYS A 1 69 ? -36.189 -7.117 -6.545 1.00 84.31 69 CYS A N 1
ATOM 520 C CA . CYS A 1 69 ? -36.773 -8.422 -6.316 1.00 84.31 69 CYS A CA 1
ATOM 521 C C . CYS A 1 69 ? -37.068 -8.671 -4.812 1.00 84.31 69 CYS A C 1
ATOM 523 O O . CYS A 1 69 ? -36.369 -8.115 -3.952 1.00 84.31 69 CYS A O 1
ATOM 525 N N . PRO A 1 70 ? -38.103 -9.455 -4.459 1.00 83.44 70 PRO A N 1
ATOM 526 C CA . PRO A 1 70 ? -38.426 -9.894 -3.100 1.00 83.44 70 PRO A CA 1
ATOM 527 C C . PRO A 1 70 ? -37.229 -10.299 -2.233 1.00 83.44 70 PRO A C 1
ATOM 529 O O . PRO A 1 70 ? -37.133 -9.833 -1.094 1.00 83.44 70 PRO A O 1
ATOM 532 N N . LEU A 1 71 ? -36.286 -11.082 -2.769 1.00 80.50 71 LEU A N 1
ATOM 533 C CA . LEU A 1 71 ? -35.102 -11.521 -2.023 1.00 80.50 71 LEU A CA 1
ATOM 534 C C . LEU A 1 71 ? -34.237 -10.336 -1.563 1.00 80.50 71 LEU A C 1
ATOM 536 O O . LEU A 1 71 ? -33.891 -10.226 -0.387 1.00 80.50 71 LEU A O 1
ATOM 540 N N . VAL A 1 72 ? -33.955 -9.388 -2.459 1.00 81.19 72 VAL A N 1
ATOM 541 C CA . VAL A 1 72 ? -33.192 -8.171 -2.131 1.00 81.19 72 VAL A CA 1
ATOM 542 C C . VAL A 1 72 ? -33.999 -7.227 -1.240 1.00 81.19 72 VAL A C 1
ATOM 544 O O . VAL A 1 72 ? -33.432 -6.546 -0.385 1.00 81.19 72 VAL A O 1
ATOM 547 N N . ARG A 1 73 ? -35.328 -7.178 -1.394 1.00 83.69 73 ARG A N 1
ATOM 548 C CA . ARG A 1 73 ? -36.201 -6.357 -0.536 1.00 83.69 73 ARG A CA 1
ATOM 549 C C . ARG A 1 73 ? -36.153 -6.795 0.927 1.00 83.69 73 ARG A C 1
ATOM 551 O O . ARG A 1 73 ? -36.243 -5.920 1.791 1.00 83.69 73 ARG A O 1
ATOM 558 N N . ALA A 1 74 ? -36.014 -8.100 1.168 1.00 81.12 74 ALA A N 1
ATOM 559 C CA . ALA A 1 74 ? -35.953 -8.721 2.489 1.00 81.12 74 ALA A CA 1
ATOM 560 C C . ALA A 1 74 ? -34.523 -8.862 3.053 1.00 81.12 74 ALA A C 1
ATOM 562 O O . ALA A 1 74 ? -34.357 -9.212 4.219 1.00 81.12 74 ALA A O 1
ATOM 563 N N . ALA A 1 75 ? -33.490 -8.588 2.251 1.00 80.94 75 ALA A N 1
ATOM 564 C CA . ALA A 1 75 ? -32.097 -8.747 2.649 1.00 80.94 75 ALA A CA 1
ATOM 565 C C . ALA A 1 75 ? -31.660 -7.751 3.739 1.00 80.94 75 ALA A C 1
ATOM 567 O O . ALA A 1 75 ? -31.884 -6.544 3.627 1.00 80.94 75 ALA A O 1
ATOM 568 N N . THR A 1 76 ? -30.915 -8.236 4.735 1.00 72.50 76 THR A N 1
ATOM 569 C CA . THR A 1 76 ? -30.306 -7.414 5.800 1.00 72.50 76 THR A CA 1
ATOM 570 C C . THR A 1 76 ? -29.329 -6.367 5.260 1.00 72.50 76 THR A C 1
ATOM 572 O O . THR A 1 76 ? -29.225 -5.284 5.821 1.00 72.50 76 THR A O 1
ATOM 575 N N . GLY A 1 77 ? -28.667 -6.632 4.129 1.00 74.00 77 GLY A N 1
ATOM 576 C CA . GLY A 1 77 ? -27.758 -5.694 3.455 1.00 74.00 77 GLY A CA 1
ATOM 577 C C . GLY A 1 77 ? -28.436 -4.632 2.574 1.00 74.00 77 GLY A C 1
ATOM 578 O O . GLY A 1 77 ? -27.743 -3.819 1.957 1.00 74.00 77 GLY A O 1
ATOM 579 N N . ARG A 1 78 ? -29.777 -4.606 2.484 1.00 81.56 78 ARG A N 1
ATOM 580 C CA . ARG A 1 78 ? -30.512 -3.701 1.579 1.00 81.56 78 ARG A CA 1
ATOM 581 C C . ARG A 1 78 ? -30.215 -2.224 1.827 1.00 81.56 78 ARG A C 1
ATOM 583 O O . ARG A 1 78 ? -30.165 -1.463 0.864 1.00 81.56 78 ARG A O 1
ATOM 590 N N . PHE A 1 79 ? -30.034 -1.823 3.085 1.00 77.19 79 PHE A N 1
ATOM 591 C CA . PHE A 1 79 ? -29.758 -0.430 3.460 1.00 77.19 79 PHE A CA 1
ATOM 592 C C . PHE A 1 79 ? -28.450 0.103 2.859 1.00 77.19 79 PHE A C 1
ATOM 594 O O . PHE A 1 79 ? -28.293 1.307 2.713 1.00 77.19 79 PHE A O 1
ATOM 601 N N . ALA A 1 80 ? -27.512 -0.790 2.536 1.00 77.00 80 ALA A N 1
ATOM 602 C CA . ALA A 1 80 ? -26.233 -0.429 1.949 1.00 77.00 80 ALA A CA 1
ATOM 603 C C . ALA A 1 80 ? -26.246 -0.631 0.433 1.00 77.00 80 ALA A C 1
ATOM 605 O O . ALA A 1 80 ? -25.770 0.222 -0.311 1.00 77.00 80 ALA A O 1
ATOM 606 N N . CYS A 1 81 ? -26.788 -1.753 -0.050 1.00 82.06 81 CYS A N 1
ATOM 607 C CA . CYS A 1 81 ? -26.704 -2.084 -1.470 1.00 82.06 81 CYS A CA 1
ATOM 608 C C . CYS A 1 81 ? -27.834 -1.481 -2.312 1.00 82.06 81 CYS A C 1
ATOM 610 O O . CYS A 1 81 ? -27.643 -1.294 -3.506 1.00 82.06 81 CYS A O 1
ATOM 612 N N . HIS A 1 82 ? -29.028 -1.245 -1.751 1.00 85.38 82 HIS A N 1
ATOM 613 C CA . HIS A 1 82 ? -30.236 -0.814 -2.474 1.00 85.38 82 HIS A CA 1
ATOM 614 C C . HIS A 1 82 ? -30.477 -1.545 -3.820 1.00 85.38 82 HIS A C 1
ATOM 616 O O . HIS A 1 82 ? -31.004 -0.965 -4.770 1.00 85.38 82 HIS A O 1
ATOM 622 N N . GLY A 1 83 ? -30.049 -2.810 -3.928 1.00 84.56 83 GLY A N 1
ATOM 623 C CA . GLY A 1 83 ? -30.062 -3.622 -5.154 1.00 84.56 83 GLY A CA 1
ATOM 624 C C . GLY A 1 83 ? -29.207 -3.115 -6.321 1.00 84.56 83 GLY A C 1
ATOM 625 O O . GLY A 1 83 ? -29.451 -3.520 -7.458 1.00 84.56 83 GLY A O 1
ATOM 626 N N . GLY A 1 84 ? -28.236 -2.233 -6.063 1.00 85.62 84 GLY A N 1
ATOM 627 C CA . GLY A 1 84 ? -27.261 -1.719 -7.027 1.00 85.62 84 GLY A CA 1
ATOM 628 C C . GLY A 1 84 ? -27.872 -1.009 -8.241 1.00 85.62 84 GLY A C 1
ATOM 629 O O . GLY A 1 84 ? -29.085 -0.810 -8.321 1.00 85.62 84 GLY A O 1
ATOM 630 N N . CYS A 1 85 ? -27.032 -0.608 -9.199 1.00 85.88 85 CYS A N 1
ATOM 631 C CA . CYS A 1 85 ? -27.495 -0.020 -10.460 1.00 85.88 85 CYS A CA 1
ATOM 632 C C . CYS A 1 85 ? -28.420 -1.002 -11.218 1.00 85.88 85 CYS A C 1
ATOM 634 O O . CYS A 1 85 ? -28.023 -2.160 -11.391 1.00 85.88 85 CYS A O 1
ATOM 636 N N . PRO A 1 86 ? -29.616 -0.578 -11.693 1.00 86.62 86 PRO A N 1
ATOM 637 C CA . PRO A 1 86 ? -30.509 -1.433 -12.480 1.00 86.62 86 PRO A CA 1
ATOM 638 C C . PRO A 1 86 ? -29.852 -2.039 -13.726 1.00 86.62 86 PRO A C 1
ATOM 640 O O . PRO A 1 86 ? -30.132 -3.189 -14.044 1.00 86.62 86 PRO A O 1
ATOM 643 N N . LYS A 1 87 ? -28.908 -1.329 -14.366 1.00 84.69 87 LYS A N 1
ATOM 644 C CA . LYS A 1 87 ? -28.133 -1.843 -15.512 1.00 84.69 87 LYS A CA 1
ATOM 645 C C . LYS A 1 87 ? -27.383 -3.139 -15.196 1.00 84.69 87 LYS A C 1
ATOM 647 O O . LYS A 1 87 ? -27.181 -3.965 -16.075 1.00 84.69 87 LYS A O 1
ATOM 652 N N . HIS A 1 88 ? -26.968 -3.332 -13.944 1.00 86.69 88 HIS A N 1
ATOM 653 C CA . HIS A 1 88 ? -26.201 -4.508 -13.528 1.00 86.69 88 HIS A CA 1
ATOM 654 C C . HIS A 1 88 ? -27.093 -5.625 -12.962 1.00 86.69 88 HIS A C 1
ATOM 656 O O . HIS A 1 88 ? -26.578 -6.570 -12.365 1.00 86.69 88 HIS A O 1
ATOM 662 N N . ARG A 1 89 ? -28.425 -5.528 -13.109 1.00 88.19 89 ARG A N 1
ATOM 663 C CA . ARG A 1 89 ? -29.384 -6.551 -12.665 1.00 88.19 89 ARG A CA 1
ATOM 664 C C . ARG A 1 89 ? -29.673 -7.578 -13.759 1.00 88.19 89 ARG A C 1
ATOM 666 O O . ARG A 1 89 ? -30.797 -7.693 -14.225 1.00 88.19 89 ARG A O 1
ATOM 673 N N . PHE A 1 90 ? -28.644 -8.292 -14.194 1.00 85.56 90 PHE A N 1
ATOM 674 C CA . PHE A 1 90 ? -28.744 -9.284 -15.272 1.00 85.56 90 PHE A CA 1
ATOM 675 C C . PHE A 1 90 ? -28.558 -10.728 -14.788 1.00 85.56 90 PHE A C 1
ATOM 677 O O . PHE A 1 90 ? -28.710 -11.662 -15.570 1.00 85.56 90 PHE A O 1
ATOM 684 N N . THR A 1 91 ? -28.217 -10.932 -13.512 1.00 83.31 91 THR A N 1
ATOM 685 C CA . THR A 1 91 ? -28.113 -12.280 -12.940 1.00 83.31 91 THR A CA 1
ATOM 686 C C . THR A 1 91 ? -29.501 -12.746 -12.530 1.00 83.31 91 THR A C 1
ATOM 688 O O . THR A 1 91 ? -30.168 -12.051 -11.770 1.00 83.31 91 THR A O 1
ATOM 691 N N . ILE A 1 92 ? -29.943 -13.899 -13.030 1.00 83.12 92 ILE A N 1
ATOM 692 C CA . ILE A 1 92 ? -31.248 -14.469 -12.683 1.00 83.12 92 ILE A CA 1
ATOM 693 C C . ILE A 1 92 ? -31.071 -15.478 -11.550 1.00 83.12 92 ILE A C 1
ATOM 695 O O . ILE A 1 92 ? -30.260 -16.398 -11.657 1.00 83.12 92 ILE A O 1
ATOM 699 N N . HIS A 1 93 ? -31.831 -15.308 -10.473 1.00 75.81 93 HIS A N 1
ATOM 700 C CA . HIS A 1 93 ? -31.917 -16.262 -9.371 1.00 75.81 93 HIS A CA 1
ATOM 701 C C . HIS A 1 93 ? -33.386 -16.418 -8.981 1.00 75.81 93 HIS A C 1
ATOM 703 O O . HIS A 1 93 ? -34.039 -15.412 -8.714 1.00 75.81 93 HIS A O 1
ATOM 709 N N . ASP A 1 94 ? -33.892 -17.654 -8.991 1.00 79.00 94 ASP A N 1
ATOM 710 C CA . ASP A 1 94 ? -35.314 -17.977 -8.794 1.00 79.00 94 ASP A CA 1
ATOM 711 C C . ASP A 1 94 ? -36.252 -17.124 -9.676 1.00 79.00 94 ASP A C 1
ATOM 713 O O . ASP A 1 94 ? -37.199 -16.514 -9.192 1.00 79.00 94 ASP A O 1
ATOM 717 N N . ASP A 1 95 ? -35.944 -17.044 -10.978 1.00 81.31 95 ASP A N 1
ATOM 718 C CA . ASP A 1 95 ? -36.667 -16.253 -11.995 1.00 81.31 95 ASP A CA 1
ATOM 719 C C . ASP A 1 95 ? -36.683 -14.727 -11.772 1.00 81.31 95 ASP A C 1
ATOM 721 O O . ASP A 1 95 ? -37.354 -13.984 -12.492 1.00 81.31 95 ASP A O 1
ATOM 725 N N . GLU A 1 96 ? -35.880 -14.222 -10.832 1.00 83.31 96 GLU A N 1
ATOM 726 C CA . GLU A 1 96 ? -35.788 -12.799 -10.523 1.00 83.31 96 GLU A CA 1
ATOM 727 C C . GLU A 1 96 ? -34.436 -12.199 -10.921 1.00 83.31 96 GLU A C 1
ATOM 729 O O . GLU A 1 96 ? -33.368 -12.740 -10.625 1.00 83.31 96 GLU A O 1
ATOM 734 N N . ALA A 1 97 ? -34.479 -11.025 -11.555 1.00 84.56 97 ALA A N 1
ATOM 735 C CA . ALA A 1 97 ? -33.294 -10.267 -11.933 1.00 84.56 97 ALA A CA 1
ATOM 736 C C . ALA A 1 97 ? -32.647 -9.583 -10.718 1.00 84.56 97 ALA A C 1
ATOM 738 O O . ALA A 1 97 ? -33.237 -8.722 -10.057 1.00 84.56 97 ALA A O 1
ATOM 739 N N . GLN A 1 98 ? -31.396 -9.940 -10.451 1.00 86.56 98 GLN A N 1
ATOM 740 C CA . GLN A 1 98 ? -30.601 -9.460 -9.331 1.00 86.56 98 GLN A CA 1
ATOM 741 C C . GLN A 1 98 ? -29.308 -8.823 -9.816 1.00 86.56 98 GLN A C 1
ATOM 743 O O . GLN A 1 98 ? -28.777 -9.143 -10.883 1.00 86.56 98 GLN A O 1
ATOM 748 N N . ASN A 1 99 ? -28.794 -7.901 -9.001 1.00 87.88 99 ASN A N 1
ATOM 749 C CA . ASN A 1 99 ? -27.490 -7.308 -9.244 1.00 87.88 99 ASN A CA 1
ATOM 750 C C . ASN A 1 99 ? -26.417 -8.405 -9.277 1.00 87.88 99 ASN A C 1
ATOM 752 O O . ASN A 1 99 ? -26.424 -9.278 -8.414 1.00 87.88 99 ASN A O 1
ATOM 756 N N . TYR A 1 100 ? -25.480 -8.324 -10.218 1.00 86.31 100 TYR A N 1
ATOM 757 C CA . TYR A 1 100 ? -24.363 -9.268 -10.330 1.00 86.31 100 TYR A CA 1
ATOM 758 C C . TYR A 1 100 ? -23.600 -9.497 -9.010 1.00 86.31 100 TYR A C 1
ATOM 760 O O . TYR A 1 100 ? -23.178 -10.609 -8.718 1.00 86.31 100 TYR A O 1
ATOM 768 N N . LEU A 1 101 ? -23.487 -8.468 -8.164 1.00 85.56 101 LEU A N 1
ATOM 769 C CA . LEU A 1 101 ? -22.794 -8.535 -6.874 1.00 85.56 101 LEU A CA 1
ATOM 770 C C . LEU A 1 101 ? -23.705 -8.939 -5.700 1.00 85.56 101 LEU A C 1
ATOM 772 O O . LEU A 1 101 ? -23.286 -8.874 -4.547 1.00 85.56 101 LEU A O 1
ATOM 776 N N . CYS A 1 102 ? -24.960 -9.328 -5.953 1.00 84.94 102 CYS A N 1
ATOM 777 C CA . CYS A 1 102 ? -25.955 -9.557 -4.903 1.00 84.94 102 CYS A CA 1
ATOM 778 C C . CYS A 1 102 ? -25.530 -10.646 -3.906 1.00 84.94 102 CYS A C 1
ATOM 780 O O . CYS A 1 102 ? -25.581 -10.413 -2.700 1.00 84.94 102 CYS A O 1
ATOM 782 N N . SER A 1 103 ? -25.044 -11.796 -4.382 1.00 82.88 103 SER A N 1
ATOM 783 C CA . SER A 1 103 ? -24.554 -12.884 -3.522 1.00 82.88 103 SER A CA 1
ATOM 784 C C . SER A 1 103 ? -23.361 -12.453 -2.661 1.00 82.88 103 SER A C 1
ATOM 786 O O . SER A 1 103 ? -23.342 -12.722 -1.460 1.00 82.88 103 SER A O 1
ATOM 788 N N . GLY A 1 104 ? -22.411 -11.717 -3.245 1.00 81.88 104 GLY A N 1
ATOM 789 C CA . GLY A 1 104 ? -21.259 -11.157 -2.538 1.00 81.88 104 GLY A CA 1
ATOM 790 C C . GLY A 1 104 ? -21.667 -10.150 -1.464 1.00 81.88 104 GLY A C 1
ATOM 791 O O . GLY A 1 104 ? -21.207 -10.239 -0.328 1.00 81.88 104 GLY A O 1
ATOM 792 N N . TYR A 1 105 ? -22.598 -9.241 -1.773 1.00 81.88 105 TYR A N 1
ATOM 793 C CA . TYR A 1 105 ? -23.143 -8.308 -0.784 1.00 81.88 105 TYR A CA 1
ATOM 794 C C . TYR A 1 105 ? -23.892 -9.025 0.339 1.00 81.88 105 TYR A C 1
ATOM 796 O O . TYR A 1 105 ? -23.748 -8.642 1.496 1.00 81.88 105 TYR A O 1
ATOM 804 N N . LEU A 1 106 ? -24.668 -10.067 0.034 1.00 81.31 106 LEU A N 1
ATOM 805 C CA . LEU A 1 106 ? -25.350 -10.866 1.053 1.00 81.31 106 LEU A CA 1
ATOM 806 C C . LEU A 1 106 ? -24.360 -11.589 1.968 1.00 81.31 106 LEU A C 1
ATOM 808 O O . LEU A 1 106 ? -24.565 -11.589 3.178 1.00 81.31 106 LEU A O 1
ATOM 812 N N . ALA A 1 107 ? -23.283 -12.156 1.419 1.00 82.44 107 ALA A N 1
ATOM 813 C CA . ALA A 1 107 ? -22.230 -12.788 2.210 1.00 82.44 107 ALA A CA 1
ATOM 814 C C . ALA A 1 107 ? -21.501 -11.763 3.093 1.00 82.44 107 ALA A C 1
ATOM 816 O O . ALA A 1 107 ? -21.378 -11.963 4.301 1.00 82.44 107 ALA A O 1
ATOM 817 N N . PHE A 1 108 ? -21.090 -10.635 2.508 1.00 82.00 108 PHE A N 1
ATOM 818 C CA . PHE A 1 108 ? -20.392 -9.566 3.215 1.00 82.00 108 PHE A CA 1
ATOM 819 C C . PHE A 1 108 ? -21.259 -8.967 4.323 1.00 82.00 108 PHE A C 1
ATOM 821 O O . PHE A 1 108 ? -20.918 -9.085 5.497 1.00 82.00 108 PHE A O 1
ATOM 828 N N . PHE A 1 109 ? -22.413 -8.383 3.983 1.00 80.12 109 PHE A N 1
ATOM 829 C CA . PHE A 1 109 ? -23.298 -7.762 4.970 1.00 80.12 109 PHE A CA 1
ATOM 830 C C . PHE A 1 109 ? -23.903 -8.795 5.926 1.00 80.12 109 PHE A C 1
ATOM 832 O O . PHE A 1 109 ? -24.060 -8.510 7.104 1.00 80.12 109 PHE A O 1
ATOM 839 N N . GLY A 1 110 ? -24.162 -10.027 5.487 1.00 77.88 110 GLY A N 1
ATOM 840 C CA . GLY A 1 110 ? -24.578 -11.107 6.385 1.00 77.88 110 GLY A CA 1
ATOM 841 C C . GLY A 1 110 ? -23.541 -11.419 7.469 1.00 77.88 110 GLY A C 1
ATOM 842 O O . GLY A 1 110 ? -23.916 -11.661 8.614 1.00 77.88 110 GLY A O 1
ATOM 843 N N . HIS A 1 111 ? -22.250 -11.363 7.133 1.00 78.69 111 HIS A N 1
ATOM 844 C CA . HIS A 1 111 ? -21.157 -11.571 8.080 1.00 78.69 111 HIS A CA 1
ATOM 845 C C . HIS A 1 111 ? -20.900 -10.337 8.957 1.00 78.69 111 HIS A C 1
ATOM 847 O O . HIS A 1 111 ? -20.831 -10.442 10.184 1.00 78.69 111 HIS A O 1
ATOM 853 N N . ILE A 1 112 ? -20.788 -9.155 8.340 1.00 75.19 112 ILE A N 1
ATOM 854 C CA . ILE A 1 112 ? -20.375 -7.941 9.044 1.00 75.19 112 ILE A CA 1
ATOM 855 C C . ILE A 1 112 ? -21.523 -7.281 9.813 1.00 75.19 112 ILE A C 1
ATOM 857 O O . ILE A 1 112 ? -21.304 -6.792 10.918 1.00 75.19 112 ILE A O 1
ATOM 861 N N . THR A 1 113 ? -22.759 -7.276 9.302 1.00 70.56 113 THR A N 1
ATOM 862 C CA . THR A 1 113 ? -23.873 -6.537 9.919 1.00 70.56 113 THR A CA 1
ATOM 863 C C . THR A 1 113 ? -24.156 -7.000 11.347 1.00 70.56 113 THR A C 1
ATOM 865 O O . THR A 1 113 ? -24.274 -6.131 12.201 1.00 70.56 113 THR A O 1
ATOM 868 N N . PRO A 1 114 ? -24.166 -8.299 11.702 1.00 71.06 114 PRO A N 1
ATOM 869 C CA . PRO A 1 114 ? -24.305 -8.712 13.100 1.00 71.06 114 PRO A CA 1
ATOM 870 C C . PRO A 1 114 ? -23.159 -8.234 14.006 1.00 71.06 114 PRO A C 1
ATOM 872 O O . PRO A 1 114 ? -23.378 -7.987 15.191 1.00 71.06 114 PRO A O 1
ATOM 875 N N . LEU A 1 115 ? -21.930 -8.105 13.490 1.00 68.19 115 LEU A N 1
ATOM 876 C CA . LEU A 1 115 ? -20.797 -7.522 14.225 1.00 68.19 115 LEU A CA 1
ATOM 877 C C . LEU A 1 115 ? -21.020 -6.015 14.428 1.00 68.19 115 LEU A C 1
ATOM 879 O O . LEU A 1 115 ? -21.045 -5.542 15.564 1.00 68.19 115 LEU A O 1
ATOM 883 N N . TYR A 1 116 ? -21.312 -5.282 13.353 1.00 67.56 116 TYR A N 1
ATOM 884 C CA . TYR A 1 116 ? -21.568 -3.842 13.404 1.00 67.56 116 TYR A CA 1
ATOM 885 C C . TYR A 1 116 ? -22.831 -3.474 14.186 1.00 67.56 116 TYR A C 1
ATOM 887 O O . TYR A 1 116 ? -22.817 -2.471 14.881 1.00 67.56 116 TYR A O 1
ATOM 895 N N . GLU A 1 117 ? -23.912 -4.251 14.132 1.00 64.88 117 GLU A N 1
ATOM 896 C CA . GLU A 1 117 ? -25.140 -4.007 14.898 1.00 64.88 117 GLU A CA 1
ATOM 897 C C . GLU A 1 117 ? -24.955 -4.291 16.386 1.00 64.88 117 GLU A C 1
ATOM 899 O O . GLU A 1 117 ? -25.508 -3.570 17.220 1.00 64.88 117 GLU A O 1
ATOM 904 N N . ARG A 1 118 ? -24.166 -5.318 16.739 1.00 61.22 118 ARG A N 1
ATOM 905 C CA . ARG A 1 118 ? -23.731 -5.527 18.128 1.00 61.22 118 ARG A CA 1
ATOM 906 C C . ARG A 1 118 ? -22.956 -4.313 18.625 1.00 61.22 118 ARG A C 1
ATOM 908 O O . ARG A 1 118 ? -23.202 -3.864 19.742 1.00 61.22 118 ARG A O 1
ATOM 915 N N . HIS A 1 119 ? -22.112 -3.734 17.774 1.00 57.94 119 HIS A N 1
ATOM 916 C CA . HIS A 1 119 ? -21.406 -2.500 18.093 1.00 57.94 119 HIS A CA 1
ATOM 917 C C . HIS A 1 119 ? -22.392 -1.316 18.182 1.00 57.94 119 HIS A C 1
ATOM 919 O O . HIS A 1 119 ? -22.457 -0.669 19.221 1.00 57.94 119 HIS A O 1
ATOM 925 N N . ALA A 1 120 ? -23.245 -1.087 17.175 1.00 53.41 120 ALA A N 1
ATOM 926 C CA . ALA A 1 120 ? -24.251 -0.015 17.073 1.00 53.41 120 ALA A CA 1
ATOM 927 C C . ALA A 1 120 ? -25.229 0.026 18.259 1.00 53.41 120 ALA A C 1
ATOM 929 O O . ALA A 1 120 ? -25.537 1.095 18.783 1.00 53.41 120 ALA A O 1
ATOM 930 N N . LYS A 1 121 ? -25.694 -1.133 18.740 1.00 49.44 121 LYS A N 1
ATOM 931 C CA . LYS A 1 121 ? -26.588 -1.226 19.907 1.00 49.44 121 LYS A CA 1
ATOM 932 C C . LYS A 1 121 ? -25.898 -0.844 21.221 1.00 49.44 121 LYS A C 1
ATOM 934 O O . LYS A 1 121 ? -26.580 -0.388 22.137 1.00 49.44 121 LYS A O 1
ATOM 939 N N . ALA A 1 122 ? -24.571 -0.961 21.308 1.00 51.06 122 ALA A N 1
ATOM 940 C CA . ALA A 1 122 ? -23.801 -0.387 22.411 1.00 51.06 122 ALA A CA 1
ATOM 941 C C . ALA A 1 122 ? -23.685 1.151 22.301 1.00 51.06 122 ALA A C 1
ATOM 943 O O . ALA A 1 122 ? -23.601 1.819 23.328 1.00 51.06 122 ALA A O 1
ATOM 944 N N . PHE A 1 123 ? -23.764 1.724 21.089 1.00 43.53 123 PHE A N 1
ATOM 945 C CA . PHE A 1 123 ? -23.737 3.177 20.851 1.00 43.53 123 PHE A CA 1
ATOM 946 C C . PHE A 1 123 ? -25.067 3.894 21.176 1.00 43.53 123 PHE A C 1
ATOM 948 O O . PHE A 1 123 ? -25.039 5.032 21.633 1.00 43.53 123 PHE A O 1
ATOM 955 N N . ILE A 1 124 ? -26.233 3.253 20.996 1.00 47.34 124 ILE A N 1
ATOM 956 C CA . ILE A 1 124 ? -27.564 3.895 21.166 1.00 47.34 124 ILE A CA 1
ATOM 957 C C . ILE A 1 124 ? -27.954 4.135 22.646 1.00 47.34 124 ILE A C 1
ATOM 959 O O . ILE A 1 124 ? -28.920 4.838 22.930 1.00 47.34 124 ILE A O 1
ATOM 963 N N . LYS A 1 125 ? -27.197 3.607 23.619 1.00 40.66 125 LYS A N 1
ATOM 964 C CA . LYS A 1 125 ? -27.448 3.840 25.058 1.00 40.66 125 LYS A CA 1
ATOM 965 C C . LYS A 1 125 ? -26.819 5.122 25.623 1.00 40.66 125 LYS A C 1
ATOM 967 O O . LYS A 1 125 ? -26.977 5.383 26.813 1.00 40.66 125 LYS A O 1
ATOM 972 N N . LEU A 1 126 ? -26.125 5.921 24.813 1.00 40.56 126 LEU A N 1
ATOM 973 C CA . LEU A 1 126 ? -25.636 7.236 25.235 1.00 40.56 126 LEU A CA 1
ATOM 974 C C . LEU A 1 126 ? -26.757 8.281 25.083 1.00 40.56 126 LEU A C 1
ATOM 976 O O . LEU A 1 126 ? -27.445 8.267 24.059 1.00 40.56 126 LEU A O 1
ATOM 980 N N . PRO A 1 127 ? -26.971 9.186 26.061 1.00 34.41 127 PRO A N 1
ATOM 981 C CA . PRO A 1 127 ? -27.951 10.251 25.911 1.00 34.41 127 PRO A CA 1
ATOM 982 C C . PRO A 1 127 ? -27.566 11.080 24.689 1.00 34.41 127 PRO A C 1
ATOM 984 O O . PRO A 1 127 ? -26.435 11.556 24.594 1.00 34.41 127 PRO A O 1
ATOM 987 N N . ALA A 1 128 ? -28.497 11.233 23.747 1.00 35.19 128 ALA A N 1
ATOM 988 C CA . ALA A 1 128 ? -28.304 12.087 22.590 1.00 35.19 128 ALA A CA 1
ATOM 989 C C . ALA A 1 128 ? -27.914 13.488 23.077 1.00 35.19 128 ALA A C 1
ATOM 991 O O . ALA A 1 128 ? -28.730 14.195 23.673 1.00 35.19 128 ALA A O 1
ATOM 992 N N . ALA A 1 129 ? -26.669 13.895 22.824 1.00 30.19 129 ALA A N 1
ATOM 993 C CA . ALA A 1 129 ? -26.328 15.302 22.845 1.00 30.19 129 ALA A CA 1
ATOM 994 C C . ALA A 1 129 ? -27.281 15.972 21.850 1.00 30.19 129 ALA A C 1
ATOM 996 O O . ALA A 1 129 ? -27.250 15.677 20.653 1.00 30.19 129 ALA A O 1
ATOM 997 N N . ARG A 1 130 ? -28.194 16.801 22.367 1.00 30.34 130 ARG A N 1
ATOM 998 C CA . ARG A 1 130 ? -29.056 17.676 21.575 1.00 30.34 130 ARG A CA 1
ATOM 999 C C . ARG A 1 130 ? -28.151 18.608 20.770 1.00 30.34 130 ARG A C 1
ATOM 1001 O O . ARG A 1 130 ? -27.840 19.708 21.206 1.00 30.34 130 ARG A O 1
ATOM 1008 N N . ALA A 1 131 ? -27.727 18.169 19.592 1.00 27.33 131 ALA A N 1
ATOM 1009 C CA . ALA A 1 131 ? -27.373 19.090 18.535 1.00 27.33 131 ALA A CA 1
ATOM 1010 C C . ALA A 1 131 ? -28.688 19.758 18.123 1.00 27.33 131 ALA A C 1
ATOM 1012 O O . ALA A 1 131 ? -29.595 19.090 17.623 1.00 27.33 131 ALA A O 1
ATOM 1013 N N . HIS A 1 132 ? -28.819 21.053 18.407 1.00 25.75 132 HIS A N 1
ATOM 1014 C CA . HIS A 1 132 ? -29.838 21.893 17.795 1.00 25.75 132 HIS A CA 1
ATOM 1015 C C . HIS A 1 132 ? -29.643 21.830 16.275 1.00 25.75 132 HIS A C 1
ATOM 1017 O O . HIS A 1 132 ? -28.839 22.557 15.705 1.00 25.75 132 HIS A O 1
ATOM 1023 N N . TYR A 1 133 ? -30.347 20.909 15.624 1.00 25.31 133 TYR A N 1
ATOM 1024 C CA . TYR A 1 133 ? -30.576 20.956 14.192 1.00 25.31 133 TYR A CA 1
ATOM 1025 C C . TYR A 1 133 ? -31.792 21.850 13.986 1.00 25.31 133 TYR A C 1
ATOM 1027 O O . TYR A 1 133 ? -32.931 21.407 14.128 1.00 25.31 133 TYR A O 1
ATOM 1035 N N . GLU A 1 134 ? -31.548 23.124 13.690 1.00 23.81 134 GLU A N 1
ATOM 1036 C CA . GLU A 1 134 ? -32.571 23.951 13.065 1.00 23.81 134 GLU A CA 1
ATOM 1037 C C . GLU A 1 134 ? -32.921 23.323 11.715 1.00 23.81 134 GLU A C 1
ATOM 1039 O O . GLU A 1 134 ? -32.106 23.221 10.796 1.00 23.81 134 GLU A O 1
ATOM 1044 N N . SER A 1 135 ? -34.157 22.848 11.618 1.00 23.42 135 SER A N 1
ATOM 1045 C CA . SER A 1 135 ? -34.805 22.546 10.355 1.00 23.42 135 SER A CA 1
ATOM 1046 C C . SER A 1 135 ? -34.856 23.829 9.527 1.00 23.42 135 SER A C 1
ATOM 1048 O O . SER A 1 135 ? -35.633 24.723 9.853 1.00 23.42 135 SER A O 1
ATOM 1050 N N . TYR A 1 136 ? -34.061 23.928 8.463 1.00 22.08 136 TYR A N 1
ATOM 1051 C CA . TYR A 1 136 ? -34.292 24.943 7.437 1.00 22.08 136 TYR A CA 1
ATOM 1052 C C . TYR A 1 136 ? -35.553 24.560 6.646 1.00 22.08 136 TYR A C 1
ATOM 1054 O O . TYR A 1 136 ? -35.568 23.492 6.023 1.00 22.08 136 TYR A O 1
ATOM 1062 N N . PRO A 1 137 ? -36.617 25.379 6.669 1.00 25.59 137 PRO A N 1
ATOM 1063 C CA . PRO A 1 137 ? -37.785 25.158 5.838 1.00 25.59 137 PRO A CA 1
ATOM 1064 C C . PRO A 1 137 ? -37.529 25.690 4.421 1.00 25.59 137 PRO A C 1
ATOM 1066 O O . PRO A 1 137 ? -37.026 26.796 4.266 1.00 25.59 137 PRO A O 1
ATOM 1069 N N . GLY A 1 138 ? -37.913 24.892 3.420 1.00 25.89 138 GLY A N 1
ATOM 1070 C CA . GLY A 1 138 ? -38.536 25.326 2.162 1.00 25.89 138 GLY A CA 1
ATOM 1071 C C . GLY A 1 138 ? -37.785 26.271 1.212 1.00 25.89 138 GLY A C 1
ATOM 1072 O O . GLY A 1 138 ? -37.447 27.398 1.544 1.00 25.89 138 GLY A O 1
ATOM 1073 N N . ASP A 1 139 ? -37.656 25.818 -0.036 1.00 31.47 139 ASP A N 1
ATOM 1074 C CA . ASP A 1 139 ? -37.975 26.584 -1.248 1.00 31.47 139 ASP A CA 1
ATOM 1075 C C . ASP A 1 139 ? -37.761 28.108 -1.227 1.00 31.47 139 ASP A C 1
ATOM 1077 O O . ASP A 1 139 ? -38.624 28.890 -0.838 1.00 31.47 139 ASP A O 1
ATOM 1081 N N . SER A 1 140 ? -36.636 28.553 -1.785 1.00 23.81 140 SER A N 1
ATOM 1082 C CA . SER A 1 140 ? -36.609 29.592 -2.829 1.00 23.81 140 SER A CA 1
ATOM 1083 C C . SER A 1 140 ? -35.164 29.891 -3.222 1.00 23.81 140 SER A C 1
ATOM 1085 O O . SER A 1 140 ? -34.367 30.416 -2.447 1.00 23.81 140 SER A O 1
ATOM 1087 N N . ALA A 1 141 ? -34.810 29.571 -4.465 1.00 25.91 141 ALA A N 1
ATOM 1088 C CA . ALA A 1 141 ? -33.595 30.085 -5.073 1.00 25.91 141 ALA A CA 1
ATOM 1089 C C . ALA A 1 141 ? -33.716 31.613 -5.195 1.00 25.91 141 ALA A C 1
ATOM 1091 O O . ALA A 1 141 ? -34.501 32.118 -5.996 1.00 25.91 141 ALA A O 1
ATOM 1092 N N . LYS A 1 142 ? -32.936 32.357 -4.407 1.00 22.12 142 LYS A N 1
ATOM 1093 C CA . LYS A 1 14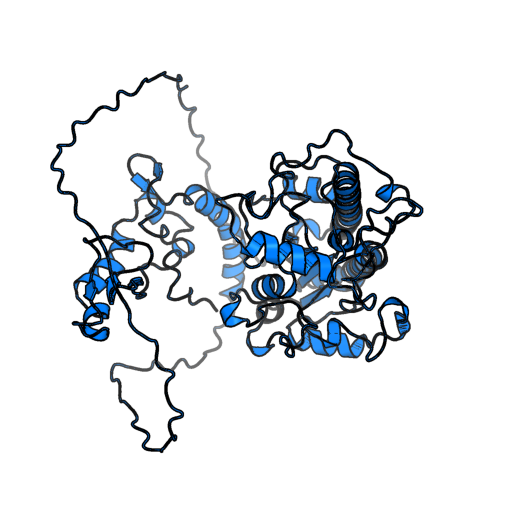2 ? -32.640 33.765 -4.683 1.00 22.12 142 LYS A CA 1
ATOM 1094 C C . LYS A 1 142 ? -31.223 33.855 -5.230 1.00 22.12 142 LYS A C 1
ATOM 1096 O O . LYS A 1 142 ? -30.251 33.618 -4.520 1.00 22.12 142 LYS A O 1
ATOM 1101 N N . TYR A 1 143 ? -31.133 34.176 -6.515 1.00 24.52 143 TYR A N 1
ATOM 1102 C CA . TYR A 1 143 ? -29.898 34.576 -7.173 1.00 24.52 143 TYR A CA 1
ATOM 1103 C C . TYR A 1 143 ? -29.384 35.869 -6.529 1.00 24.52 143 TYR A C 1
ATOM 1105 O O . TYR A 1 143 ? -30.113 36.858 -6.468 1.00 24.52 143 TYR A O 1
ATOM 1113 N N . ILE A 1 144 ? -28.136 35.863 -6.060 1.00 22.58 144 ILE A N 1
ATOM 1114 C CA . ILE A 1 144 ? -27.401 37.081 -5.714 1.00 22.58 144 ILE A CA 1
ATOM 1115 C C . ILE A 1 144 ? -26.595 37.468 -6.953 1.00 22.58 144 ILE A C 1
ATOM 1117 O O . ILE A 1 144 ? -25.619 36.810 -7.310 1.00 22.58 144 ILE A O 1
ATOM 1121 N N . THR A 1 145 ? -27.027 38.524 -7.634 1.00 23.39 145 THR A N 1
ATOM 1122 C CA . THR A 1 145 ? -26.247 39.224 -8.656 1.00 23.39 145 THR A CA 1
ATOM 1123 C C . THR A 1 145 ? -25.157 40.042 -7.968 1.00 23.39 145 THR A C 1
ATOM 1125 O O . THR A 1 145 ? -25.457 40.944 -7.189 1.00 23.39 145 THR A O 1
ATOM 1128 N N . ILE A 1 146 ? -23.889 39.759 -8.275 1.00 26.19 146 ILE A N 1
ATOM 1129 C CA . ILE A 1 146 ? -22.763 40.631 -7.923 1.00 26.19 146 ILE A CA 1
ATOM 1130 C C . ILE A 1 146 ? -22.253 41.269 -9.216 1.00 26.19 146 ILE A C 1
ATOM 1132 O O . ILE A 1 146 ? -21.645 40.613 -10.058 1.00 26.19 146 ILE A O 1
ATOM 1136 N N . ASN A 1 147 ? -22.533 42.564 -9.367 1.00 24.91 147 ASN A N 1
ATOM 1137 C CA . ASN A 1 147 ? -21.891 43.438 -10.343 1.00 24.91 147 ASN A CA 1
ATOM 1138 C C . ASN A 1 147 ? -20.444 43.695 -9.901 1.00 24.91 147 ASN A C 1
ATOM 1140 O O . ASN A 1 147 ? -20.229 44.230 -8.815 1.00 24.91 147 ASN A O 1
ATOM 1144 N N . GLY A 1 148 ? -19.458 43.366 -10.739 1.00 25.58 148 GLY A N 1
ATOM 1145 C CA . GLY A 1 148 ? -18.055 43.659 -10.434 1.00 25.58 148 GLY A CA 1
ATOM 1146 C C . GLY A 1 148 ? -17.061 43.093 -11.443 1.00 25.58 148 GLY A C 1
ATOM 1147 O O . GLY A 1 148 ? -16.448 42.066 -11.199 1.00 25.58 148 GLY A O 1
ATOM 1148 N N . VAL A 1 149 ? -16.952 43.776 -12.584 1.00 26.47 149 VAL A N 1
ATOM 1149 C CA . VAL A 1 149 ? -15.866 43.803 -13.586 1.00 26.47 149 VAL A CA 1
ATOM 1150 C C . VAL A 1 149 ? -14.671 42.853 -13.354 1.00 26.47 149 VAL A C 1
ATOM 1152 O O . VAL A 1 149 ? -13.778 43.142 -12.563 1.00 26.47 149 VAL A O 1
ATOM 1155 N N . LEU A 1 150 ? -14.563 41.811 -14.185 1.00 24.64 150 LEU A N 1
ATOM 1156 C CA . LEU A 1 150 ? -13.300 41.128 -14.491 1.00 24.64 150 LEU A CA 1
ATOM 1157 C C . LEU A 1 150 ? -13.029 41.244 -15.997 1.00 24.64 150 LEU A C 1
ATOM 1159 O O . LEU A 1 150 ? -13.826 40.812 -16.828 1.00 24.64 150 LEU A O 1
ATOM 1163 N N . LYS A 1 151 ? -11.906 41.889 -16.335 1.00 23.84 151 LYS A N 1
ATOM 1164 C CA . LYS A 1 151 ? -11.393 42.052 -17.701 1.00 23.84 151 LYS A CA 1
ATOM 1165 C C . LYS A 1 151 ? -11.114 40.680 -18.325 1.00 23.84 151 LYS A C 1
ATOM 1167 O O . LYS A 1 151 ? -10.341 39.899 -17.777 1.00 23.84 151 LYS A O 1
ATOM 1172 N N . MET A 1 152 ? -11.711 40.428 -19.489 1.00 23.53 152 MET A N 1
ATOM 1173 C CA . MET A 1 152 ? -11.462 39.241 -20.309 1.00 23.53 152 MET A CA 1
ATOM 1174 C C . MET A 1 152 ? -10.036 39.254 -20.883 1.00 23.53 152 MET A C 1
ATOM 1176 O O . MET A 1 152 ? -9.609 40.259 -21.449 1.00 23.53 152 MET A O 1
ATOM 1180 N N . LYS A 1 153 ? -9.329 38.121 -20.792 1.00 25.34 153 LYS A N 1
ATOM 1181 C CA . LYS A 1 153 ? -8.276 37.747 -21.751 1.00 25.34 153 LYS A CA 1
ATOM 1182 C C . LYS A 1 153 ? -8.928 36.949 -22.886 1.00 25.34 153 LYS A C 1
ATOM 1184 O O . LYS A 1 153 ? -9.847 36.173 -22.635 1.00 25.34 153 LYS A O 1
ATOM 1189 N N . GLU A 1 154 ? -8.484 37.201 -24.114 1.00 26.67 154 GLU A N 1
ATOM 1190 C CA . GLU A 1 154 ? -9.076 36.710 -25.366 1.00 26.67 154 GLU A CA 1
ATOM 1191 C C . GLU A 1 154 ? -9.123 35.169 -25.487 1.00 26.67 154 GLU A C 1
ATOM 1193 O O . GLU A 1 154 ? -8.201 34.493 -25.023 1.00 26.67 154 GLU A O 1
ATOM 1198 N N . PRO A 1 155 ? -10.149 34.593 -26.149 1.00 29.70 155 PRO A N 1
ATOM 1199 C CA . PRO A 1 155 ? -10.193 33.170 -26.468 1.00 29.70 155 PRO A CA 1
ATOM 1200 C C . PRO A 1 155 ? -9.366 32.837 -27.720 1.00 29.70 155 PRO A C 1
ATOM 1202 O O . PRO A 1 155 ? -9.547 33.432 -28.784 1.00 29.70 155 PRO A O 1
ATOM 1205 N N . ASN A 1 156 ? -8.505 31.820 -27.603 1.00 26.44 156 ASN A N 1
ATOM 1206 C CA . ASN A 1 156 ? -7.814 31.198 -28.732 1.00 26.44 156 ASN A CA 1
ATOM 1207 C C . ASN A 1 156 ? -8.824 30.632 -29.746 1.00 26.44 156 ASN A C 1
ATOM 1209 O O . ASN A 1 156 ? -9.712 29.849 -29.401 1.00 26.44 156 ASN A O 1
ATOM 1213 N N . LYS A 1 157 ? -8.665 31.032 -31.011 1.00 24.05 157 LYS A N 1
ATOM 1214 C CA . LYS A 1 157 ? -9.423 30.544 -32.169 1.00 24.05 157 LYS A CA 1
ATOM 1215 C C . LYS A 1 157 ? -9.024 29.099 -32.488 1.00 24.05 157 LYS A C 1
ATOM 1217 O O . LYS A 1 157 ? -7.851 28.834 -32.724 1.00 24.05 157 LYS A O 1
ATOM 1222 N N . ILE A 1 158 ? -10.002 28.195 -32.557 1.00 28.08 158 ILE A N 1
ATOM 1223 C CA . ILE A 1 158 ? -9.839 26.878 -33.187 1.00 28.08 158 ILE A CA 1
ATOM 1224 C C . ILE A 1 158 ? -10.334 26.988 -34.627 1.00 28.08 158 ILE A C 1
ATOM 1226 O O . ILE A 1 158 ? -11.476 27.378 -34.884 1.00 28.08 158 ILE A O 1
ATOM 1230 N N . ASP A 1 159 ? -9.423 26.678 -35.541 1.00 26.81 159 ASP A N 1
ATOM 1231 C CA . ASP A 1 159 ? -9.595 26.715 -36.984 1.00 26.81 159 ASP A CA 1
ATOM 1232 C C . ASP A 1 159 ? -10.508 25.572 -37.459 1.00 26.81 159 ASP A C 1
ATOM 1234 O O . ASP A 1 159 ? -10.445 24.444 -36.965 1.00 26.81 159 ASP A O 1
ATOM 1238 N N . ARG A 1 160 ? -11.395 25.879 -38.406 1.00 27.86 160 ARG A N 1
ATOM 1239 C CA . ARG A 1 160 ? -12.338 24.934 -39.015 1.00 27.86 160 ARG A CA 1
ATOM 1240 C C . ARG A 1 160 ? -11.771 24.522 -40.361 1.00 27.86 160 ARG A C 1
ATOM 1242 O O . ARG A 1 160 ? -11.658 25.389 -41.216 1.00 27.86 160 ARG A O 1
ATOM 1249 N N . ASN A 1 161 ? -11.575 23.227 -40.618 1.00 25.27 161 ASN A N 1
ATOM 1250 C CA . ASN A 1 161 ? -11.650 22.715 -41.988 1.00 25.27 161 ASN A CA 1
ATOM 1251 C C . ASN A 1 161 ? -12.003 21.219 -42.072 1.00 25.27 161 ASN A C 1
ATOM 1253 O O . ASN A 1 161 ? -11.258 20.375 -41.598 1.00 25.27 161 ASN A O 1
ATOM 1257 N N . ARG A 1 162 ? -13.151 20.984 -42.738 1.00 25.02 162 ARG A N 1
ATOM 1258 C CA . ARG A 1 162 ? -13.490 19.940 -43.737 1.00 25.02 162 ARG A CA 1
ATOM 1259 C C . ARG A 1 162 ? -13.211 18.465 -43.392 1.00 25.02 162 ARG A C 1
ATOM 1261 O O . ARG A 1 162 ? -12.070 18.072 -43.241 1.00 25.02 162 ARG A O 1
ATOM 1268 N N . ALA A 1 163 ? -14.213 17.602 -43.195 1.00 25.38 163 ALA A N 1
ATOM 1269 C CA . ALA A 1 163 ? -15.249 17.131 -44.134 1.00 25.38 163 ALA A CA 1
ATOM 1270 C C . ALA A 1 163 ? -14.672 16.416 -45.365 1.00 25.38 163 ALA A C 1
ATOM 1272 O O . ALA A 1 163 ? -14.198 17.086 -46.271 1.00 25.38 163 ALA A O 1
ATOM 1273 N N . ASP A 1 164 ? -14.792 15.084 -45.384 1.00 25.47 164 ASP A N 1
ATOM 1274 C CA . ASP A 1 164 ? -15.250 14.323 -46.550 1.00 25.47 164 ASP A CA 1
ATOM 1275 C C . ASP A 1 164 ? -15.782 12.946 -46.113 1.00 25.47 164 ASP A C 1
ATOM 1277 O O . ASP A 1 164 ? -15.156 12.219 -45.343 1.00 25.47 164 ASP A O 1
ATOM 1281 N N . SER A 1 165 ? -16.979 12.612 -46.600 1.00 25.36 165 SER A N 1
ATOM 1282 C CA . SER A 1 165 ? -17.514 11.245 -46.652 1.00 25.36 165 SER A CA 1
ATOM 1283 C C . SER A 1 165 ? -17.408 10.749 -48.096 1.00 25.36 165 SER A C 1
ATOM 1285 O O . SER A 1 165 ? -17.318 11.570 -49.012 1.00 25.36 165 SER A O 1
ATOM 1287 N N . PRO A 1 166 ? -17.600 9.445 -48.338 1.00 26.91 166 PRO A N 1
ATOM 1288 C CA . PRO A 1 166 ? -18.722 9.139 -49.214 1.00 26.91 166 PRO A CA 1
ATOM 1289 C C . PRO A 1 166 ? -19.622 8.011 -48.705 1.00 26.91 166 PRO A C 1
ATOM 1291 O O . PRO A 1 166 ? -19.193 6.969 -48.215 1.00 26.91 166 PRO A O 1
ATOM 1294 N N . GLN A 1 167 ? -20.908 8.276 -48.911 1.00 25.48 167 GLN A N 1
ATOM 1295 C CA . GLN A 1 167 ? -22.071 7.397 -48.905 1.00 25.48 167 GLN A CA 1
ATOM 1296 C C . GLN A 1 167 ? -21.805 5.965 -49.397 1.00 25.48 167 GLN A C 1
ATOM 1298 O O . GLN A 1 167 ? -21.276 5.769 -50.490 1.00 25.48 167 GLN A O 1
ATOM 1303 N N . ARG A 1 168 ? -22.374 4.977 -48.691 1.00 23.33 168 ARG A N 1
ATOM 1304 C CA . ARG A 1 168 ? -22.993 3.805 -49.329 1.00 23.33 168 ARG A CA 1
ATOM 1305 C C . ARG A 1 168 ? -24.293 3.429 -48.624 1.00 23.33 168 ARG A C 1
ATOM 1307 O O . ARG A 1 168 ? -24.317 3.120 -47.439 1.00 23.33 168 ARG A O 1
ATOM 1314 N N . SER A 1 169 ? -25.363 3.480 -49.405 1.00 25.77 169 SER A N 1
ATOM 1315 C CA . SER A 1 169 ? -26.652 2.841 -49.177 1.00 25.77 169 SER A CA 1
ATOM 1316 C C . SER A 1 169 ? -26.510 1.317 -49.266 1.00 25.77 169 SER A C 1
ATOM 1318 O O . SER A 1 169 ? -25.749 0.802 -50.085 1.00 25.77 169 SER A O 1
ATOM 1320 N N . GLY A 1 170 ? -27.250 0.587 -48.433 1.00 24.50 170 GLY A N 1
ATOM 1321 C CA . GLY A 1 170 ? -27.228 -0.874 -48.420 1.00 24.50 170 GLY A CA 1
ATOM 1322 C C . GLY A 1 170 ? -28.253 -1.440 -47.449 1.00 24.50 170 GLY A C 1
ATOM 1323 O O . GLY A 1 170 ? -27.931 -1.784 -46.320 1.00 24.50 170 GLY A O 1
ATOM 1324 N N . ASP A 1 171 ? -29.496 -1.495 -47.909 1.00 25.64 171 ASP A N 1
ATOM 1325 C CA . ASP A 1 171 ? -30.615 -2.210 -47.304 1.00 25.64 171 ASP A CA 1
ATOM 1326 C C . ASP A 1 171 ? -30.299 -3.720 -47.252 1.00 25.64 171 ASP A C 1
ATOM 1328 O O . ASP A 1 171 ? -30.044 -4.317 -48.299 1.00 25.64 171 ASP A O 1
ATOM 1332 N N . CYS A 1 172 ? -30.283 -4.355 -46.071 1.00 22.81 172 CYS A N 1
ATOM 1333 C CA . CYS A 1 172 ? -30.363 -5.818 -45.969 1.00 22.81 172 CYS A CA 1
ATOM 1334 C C . CYS A 1 172 ? -30.862 -6.312 -44.602 1.00 22.81 172 CYS A C 1
ATOM 1336 O O . CYS A 1 172 ? -30.395 -5.928 -43.535 1.00 22.81 172 CYS A O 1
ATOM 1338 N N . ARG A 1 173 ? -31.845 -7.207 -44.695 1.00 23.12 173 ARG A N 1
ATOM 1339 C CA . ARG A 1 173 ? -32.721 -7.746 -43.652 1.00 23.12 173 ARG A CA 1
ATOM 1340 C C . ARG A 1 173 ? -31.987 -8.719 -42.724 1.00 23.12 173 ARG A C 1
ATOM 1342 O O . ARG A 1 173 ? -31.354 -9.662 -43.193 1.00 23.12 173 ARG A O 1
ATOM 1349 N N . CYS A 1 174 ? -32.183 -8.573 -41.414 1.00 21.52 174 CYS A N 1
ATOM 1350 C CA . CYS A 1 174 ? -31.782 -9.565 -40.417 1.00 21.52 174 CYS A CA 1
ATOM 1351 C C . CYS A 1 174 ? -32.631 -10.845 -40.533 1.00 21.52 174 CYS A C 1
ATOM 1353 O O . CYS A 1 174 ? -33.846 -10.813 -40.339 1.00 21.52 174 CYS A O 1
ATOM 1355 N N . ARG A 1 175 ? -31.982 -11.989 -40.781 1.00 23.59 175 ARG A N 1
ATOM 1356 C CA . ARG A 1 175 ? -32.512 -13.327 -40.475 1.00 23.59 175 ARG A CA 1
ATOM 1357 C C . ARG A 1 175 ? -31.677 -13.948 -39.358 1.00 23.59 175 ARG A C 1
ATOM 1359 O O . ARG A 1 175 ? -30.457 -14.017 -39.447 1.00 23.59 175 ARG A O 1
ATOM 1366 N N . SER A 1 176 ? -32.370 -14.392 -38.316 1.00 26.52 176 SER A N 1
ATOM 1367 C CA . SER A 1 176 ? -31.852 -15.064 -37.126 1.00 26.52 176 SER A CA 1
ATOM 1368 C C . SER A 1 176 ? -31.302 -16.460 -37.430 1.00 26.52 176 SER A C 1
ATOM 1370 O O . SER A 1 176 ? -32.042 -17.292 -37.955 1.00 26.52 176 SER A O 1
ATOM 1372 N N . LEU A 1 177 ? -30.073 -16.759 -37.001 1.00 23.75 177 LEU A N 1
ATOM 1373 C CA . LEU A 1 177 ? -29.563 -18.127 -36.856 1.00 23.75 177 LEU A CA 1
ATOM 1374 C C . LEU A 1 177 ? -28.595 -18.203 -35.664 1.00 23.75 177 LEU A C 1
ATOM 1376 O O . LEU A 1 177 ? -27.413 -17.910 -35.794 1.00 23.75 177 LEU A O 1
ATOM 1380 N N . LEU A 1 178 ? -29.099 -18.629 -34.505 1.00 24.72 178 LEU A N 1
ATOM 1381 C CA . LEU A 1 178 ? -28.285 -19.185 -33.421 1.00 24.72 178 LEU A CA 1
ATOM 1382 C C . LEU A 1 178 ? -28.961 -20.475 -32.947 1.00 24.72 178 LEU A C 1
ATOM 1384 O O . LEU A 1 178 ? -29.909 -20.449 -32.166 1.00 24.72 178 LEU A O 1
ATOM 1388 N N . GLN A 1 179 ? -28.487 -21.610 -33.461 1.00 23.25 179 GLN A N 1
ATOM 1389 C CA . GLN A 1 179 ? -28.785 -22.932 -32.913 1.00 23.25 179 GLN A CA 1
ATOM 1390 C C . GLN A 1 179 ? -27.869 -23.178 -31.707 1.00 23.25 179 GLN A C 1
ATOM 1392 O O . GLN A 1 179 ? -26.646 -23.197 -31.842 1.00 23.25 179 GLN A O 1
ATOM 1397 N N . ARG A 1 180 ? -28.466 -23.362 -30.525 1.00 25.80 180 ARG A N 1
ATOM 1398 C CA . ARG A 1 180 ? -27.786 -23.816 -29.305 1.00 25.80 180 ARG A CA 1
ATOM 1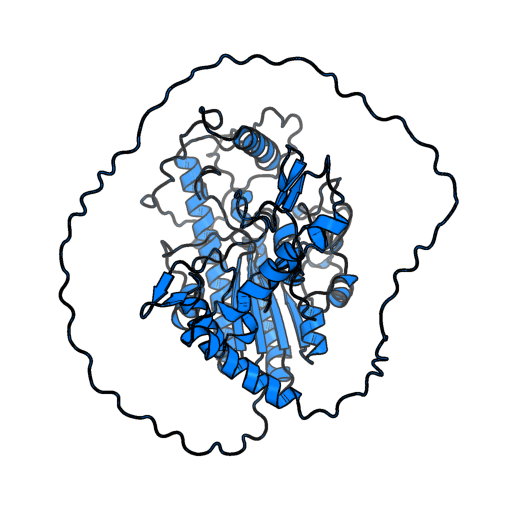399 C C . ARG A 1 180 ? -27.621 -25.339 -29.338 1.00 25.80 180 ARG A C 1
ATOM 1401 O O . ARG A 1 180 ? -28.559 -26.049 -29.686 1.00 25.80 180 ARG A O 1
ATOM 1408 N N . ARG A 1 181 ? -26.447 -25.834 -28.932 1.00 22.89 181 ARG A N 1
ATOM 1409 C CA . ARG A 1 181 ? -26.240 -27.229 -28.510 1.00 22.89 181 ARG A CA 1
ATOM 1410 C C . ARG A 1 181 ? -26.355 -27.283 -26.986 1.00 22.89 181 ARG A C 1
ATOM 1412 O O . ARG A 1 181 ? -25.618 -26.582 -26.302 1.00 22.89 181 ARG A O 1
ATOM 1419 N N . GLU A 1 182 ? -27.276 -28.095 -26.481 1.00 25.05 182 GLU A N 1
ATOM 1420 C CA . GLU A 1 182 ? -27.419 -28.422 -25.060 1.00 25.05 182 GLU A CA 1
ATOM 1421 C C . GLU A 1 182 ? -26.689 -29.735 -24.742 1.00 25.05 182 GLU A C 1
ATOM 1423 O O . GLU A 1 182 ? -26.786 -30.704 -25.496 1.00 25.05 182 GLU A O 1
ATOM 1428 N N . THR A 1 183 ? -26.013 -29.794 -23.595 1.00 23.02 183 THR A N 1
ATOM 1429 C CA . THR A 1 183 ? -25.647 -31.043 -22.911 1.00 23.02 183 THR A CA 1
ATOM 1430 C C . THR A 1 183 ? -26.085 -30.949 -21.441 1.00 23.02 183 THR A C 1
ATOM 1432 O O . THR A 1 183 ? -25.818 -29.932 -20.800 1.00 23.02 183 THR A O 1
ATOM 1435 N N . PRO A 1 184 ? -26.773 -31.964 -20.876 1.00 26.33 184 PRO A N 1
ATOM 1436 C CA . PRO A 1 184 ? -27.364 -31.864 -19.542 1.00 26.33 184 PRO A CA 1
ATOM 1437 C C . PRO A 1 184 ? -26.445 -32.429 -18.444 1.00 26.33 184 PRO A C 1
ATOM 1439 O O . PRO A 1 184 ? -26.007 -33.578 -18.518 1.00 26.33 184 PRO A O 1
ATOM 1442 N N . HIS A 1 185 ? -26.231 -31.666 -17.368 1.00 27.75 185 HIS A N 1
ATOM 1443 C CA . HIS A 1 185 ? -25.700 -32.185 -16.101 1.00 27.75 185 HIS A CA 1
ATOM 1444 C C . HIS A 1 185 ? -26.847 -32.530 -15.134 1.00 27.75 185 HIS A C 1
ATOM 1446 O O . HIS A 1 185 ? -27.762 -31.739 -14.915 1.00 27.75 185 HIS A O 1
ATOM 1452 N N . LYS A 1 186 ? -26.800 -33.743 -14.564 1.00 24.55 186 LYS A N 1
ATOM 1453 C CA . LYS A 1 186 ? -27.782 -34.293 -13.612 1.00 24.55 186 LYS A CA 1
ATOM 1454 C C . LYS A 1 186 ? -27.686 -33.612 -12.238 1.00 24.55 186 LYS A C 1
ATOM 1456 O O . LYS A 1 186 ? -26.611 -33.570 -11.647 1.00 24.55 186 LYS A O 1
ATOM 1461 N N . ILE A 1 187 ? -28.827 -33.173 -11.708 1.00 26.95 187 ILE A N 1
ATOM 1462 C CA . ILE A 1 187 ? -28.997 -32.591 -10.367 1.00 26.95 187 ILE A CA 1
ATOM 1463 C C . ILE A 1 187 ? -29.403 -33.696 -9.371 1.00 26.95 187 ILE A C 1
ATOM 1465 O O . ILE A 1 187 ? -30.304 -34.485 -9.654 1.00 26.95 187 ILE A O 1
ATOM 1469 N N . MET A 1 188 ? -28.753 -33.755 -8.201 1.00 23.52 188 MET A N 1
ATOM 1470 C CA . MET A 1 188 ? -29.167 -34.588 -7.056 1.00 23.52 188 MET A CA 1
ATOM 1471 C C . MET A 1 188 ? -30.164 -33.839 -6.141 1.00 23.52 188 MET A C 1
ATOM 1473 O O . MET A 1 188 ? -30.083 -32.615 -6.045 1.00 23.52 188 MET A O 1
ATOM 1477 N N . PRO A 1 189 ? -31.081 -34.535 -5.433 1.00 26.28 189 PRO A N 1
ATOM 1478 C CA . PRO A 1 189 ? -32.147 -33.892 -4.660 1.00 26.28 189 PRO A CA 1
ATOM 1479 C C . PRO A 1 189 ? -31.692 -33.392 -3.269 1.00 26.28 189 PRO A C 1
ATOM 1481 O O . PRO A 1 189 ? -30.730 -33.919 -2.700 1.00 26.28 189 PRO A O 1
ATOM 1484 N N . PRO A 1 190 ? -32.397 -32.404 -2.678 1.00 28.64 190 PRO A N 1
ATOM 1485 C CA . PRO A 1 190 ? -31.978 -31.729 -1.450 1.00 28.64 190 PRO A CA 1
ATOM 1486 C C . PRO A 1 190 ? -32.273 -32.553 -0.184 1.00 28.64 190 PRO A C 1
ATOM 1488 O O . PRO A 1 190 ? -33.329 -33.174 -0.046 1.00 28.64 190 PRO A O 1
ATOM 1491 N N . ARG A 1 191 ? -31.352 -32.520 0.791 1.00 28.61 191 ARG A N 1
ATOM 1492 C CA . ARG A 1 191 ? -31.547 -33.090 2.139 1.00 28.61 191 ARG A CA 1
ATOM 1493 C C . ARG A 1 191 ? -32.350 -32.139 3.046 1.00 28.61 191 ARG A C 1
ATOM 1495 O O . ARG A 1 191 ? -32.207 -30.922 2.978 1.00 28.61 191 ARG A O 1
ATOM 1502 N N . LYS A 1 192 ? -33.188 -32.729 3.910 1.00 28.94 192 LYS A N 1
ATOM 1503 C CA . LYS A 1 192 ? -34.129 -32.079 4.846 1.00 28.94 192 LYS A CA 1
ATOM 1504 C C . LYS A 1 192 ? -33.445 -31.094 5.814 1.00 28.94 192 LYS A C 1
ATOM 1506 O O . LYS A 1 192 ? -32.465 -31.442 6.471 1.00 28.94 192 LYS A O 1
ATOM 1511 N N . ARG A 1 193 ? -34.026 -29.893 5.948 1.00 30.50 193 ARG A N 1
ATOM 1512 C CA . ARG A 1 193 ? -33.644 -28.844 6.913 1.00 30.50 193 ARG A CA 1
ATOM 1513 C C . ARG A 1 193 ? -33.956 -29.290 8.349 1.00 30.50 193 ARG A C 1
ATOM 1515 O O . ARG A 1 193 ? -35.107 -29.589 8.651 1.00 30.50 193 ARG A O 1
ATOM 1522 N N . HIS A 1 194 ? -32.955 -29.290 9.228 1.00 29.19 194 HIS A N 1
ATOM 1523 C CA . HIS A 1 194 ? -33.171 -29.307 10.677 1.00 29.19 194 HIS A CA 1
ATOM 1524 C C . HIS A 1 194 ? -33.396 -27.864 11.144 1.00 29.19 194 HIS A C 1
ATOM 1526 O O . HIS A 1 194 ? -32.585 -26.985 10.855 1.00 29.19 194 HIS A O 1
ATOM 1532 N N . GLY A 1 195 ? -34.528 -27.610 11.804 1.00 26.83 195 GLY A N 1
ATOM 1533 C CA . GLY A 1 195 ? -34.878 -26.296 12.339 1.00 26.83 195 GLY A CA 1
ATOM 1534 C C . GLY A 1 195 ? -33.982 -25.917 13.517 1.00 26.83 195 GLY A C 1
ATOM 1535 O O . GLY A 1 195 ? -33.873 -26.668 14.482 1.00 26.83 195 GLY A O 1
ATOM 1536 N N . ILE A 1 196 ? -33.354 -24.745 13.437 1.00 29.34 196 ILE A N 1
ATOM 1537 C CA . ILE A 1 196 ? -32.626 -24.129 14.547 1.00 29.34 196 ILE A CA 1
ATOM 1538 C C . ILE A 1 196 ? -33.655 -23.374 15.396 1.00 29.34 196 ILE A C 1
ATOM 1540 O O . ILE A 1 196 ? -34.208 -22.367 14.957 1.00 29.34 196 ILE A O 1
ATOM 1544 N N . PHE A 1 197 ? -33.932 -23.874 16.600 1.00 27.30 197 PHE A N 1
ATOM 1545 C CA . PHE A 1 197 ? -34.684 -23.146 17.623 1.00 27.30 197 PHE A CA 1
ATOM 1546 C C . PHE A 1 197 ? -33.800 -22.021 18.184 1.00 27.30 197 PHE A C 1
ATOM 1548 O O . PHE A 1 197 ? -32.774 -22.287 18.807 1.00 27.30 197 PHE A O 1
ATOM 1555 N N . LEU A 1 198 ? -34.189 -20.762 17.968 1.00 30.75 198 LEU A N 1
ATOM 1556 C CA . LEU A 1 198 ? -33.575 -19.605 18.623 1.00 30.75 198 LEU A CA 1
ATOM 1557 C C . LEU A 1 198 ? -34.265 -19.370 19.972 1.00 30.75 198 LEU A C 1
ATOM 1559 O O . LEU A 1 198 ? -35.417 -18.943 20.024 1.00 30.75 198 LEU A O 1
ATOM 1563 N N . SER A 1 199 ? -33.556 -19.653 21.063 1.00 28.72 199 SER A N 1
ATOM 1564 C CA . SER A 1 199 ? -33.976 -19.280 22.419 1.00 28.72 199 SER A CA 1
ATOM 1565 C C . SER A 1 199 ? -33.936 -17.752 22.616 1.00 28.72 199 SER A C 1
ATOM 1567 O O . SER A 1 199 ? -33.131 -17.080 21.965 1.00 28.72 199 SER A O 1
ATOM 1569 N N . PRO A 1 200 ? -34.749 -17.174 23.525 1.00 32.47 200 PRO A N 1
ATOM 1570 C CA . PRO A 1 200 ? -34.793 -15.729 23.736 1.00 32.47 200 PRO A CA 1
ATOM 1571 C C . PRO A 1 200 ? -33.446 -15.206 24.245 1.00 32.47 200 PRO A C 1
ATOM 1573 O O . PRO A 1 200 ? -32.848 -15.775 25.162 1.00 32.47 200 PRO A O 1
ATOM 1576 N N . ALA A 1 201 ? -32.973 -14.114 23.644 1.00 35.53 201 ALA A N 1
ATOM 1577 C CA . ALA A 1 201 ? -31.701 -13.488 23.970 1.00 35.53 201 ALA A CA 1
ATOM 1578 C C . ALA A 1 201 ? -31.660 -13.053 25.444 1.00 35.53 201 ALA A C 1
ATOM 1580 O O . ALA A 1 201 ? -32.396 -12.158 25.865 1.00 35.53 201 ALA A O 1
ATOM 1581 N N . LYS A 1 202 ? -30.755 -13.654 26.227 1.00 33.41 202 LYS A N 1
ATOM 1582 C CA . LYS A 1 202 ? -30.321 -13.074 27.501 1.00 33.41 202 LYS A CA 1
ATOM 1583 C C . LYS A 1 202 ? -29.728 -11.692 27.214 1.00 33.41 202 LYS A C 1
ATOM 1585 O O . LYS A 1 202 ? -28.899 -11.544 26.320 1.00 33.41 202 LYS A O 1
ATOM 1590 N N . SER A 1 203 ? -30.167 -10.695 27.978 1.00 33.53 203 SER A N 1
ATOM 1591 C CA . SER A 1 203 ? -29.598 -9.346 28.015 1.00 33.53 203 SER A CA 1
ATOM 1592 C C . SER A 1 203 ? -28.076 -9.421 28.197 1.00 33.53 203 SER A C 1
ATOM 1594 O O . SER A 1 203 ? -27.600 -9.672 29.303 1.00 33.53 203 SER A O 1
ATOM 1596 N N . LEU A 1 204 ? -27.316 -9.210 27.119 1.00 39.62 204 LEU A N 1
ATOM 1597 C CA . LEU A 1 204 ? -25.858 -9.115 27.159 1.00 39.62 204 LEU A CA 1
ATOM 1598 C C . LEU A 1 204 ? -25.469 -7.737 27.699 1.00 39.62 204 LEU A C 1
ATOM 1600 O O . LEU A 1 204 ? -25.545 -6.717 27.013 1.00 39.62 204 LEU A O 1
ATOM 1604 N N . THR A 1 205 ? -25.076 -7.715 28.963 1.00 38.72 205 THR A N 1
ATOM 1605 C CA . THR A 1 205 ? -24.291 -6.647 29.572 1.00 38.72 205 THR A CA 1
ATOM 1606 C C . THR A 1 205 ? -22.924 -6.561 28.879 1.00 38.72 205 THR A C 1
ATOM 1608 O O . THR A 1 205 ? -22.184 -7.535 28.885 1.00 38.72 205 THR A O 1
ATOM 1611 N N . HIS A 1 206 ? -22.638 -5.401 28.274 1.00 47.09 206 HIS A N 1
ATOM 1612 C CA . HIS A 1 206 ? -21.319 -4.877 27.874 1.00 47.09 206 HIS A CA 1
ATOM 1613 C C . HIS A 1 206 ? -20.360 -5.869 27.173 1.00 47.09 206 HIS A C 1
ATOM 1615 O O . HIS A 1 206 ? -19.465 -6.434 27.790 1.00 47.09 206 HIS A O 1
ATOM 1621 N N . CYS A 1 207 ? -20.516 -6.049 25.858 1.00 48.97 207 CYS A N 1
ATOM 1622 C CA . CYS A 1 207 ? -19.477 -6.690 25.048 1.00 48.97 207 CYS A CA 1
ATOM 1623 C C . CYS A 1 207 ? -18.359 -5.659 24.779 1.00 48.97 207 CYS A C 1
ATOM 1625 O O . CYS A 1 207 ? -18.698 -4.553 24.342 1.00 48.97 207 CYS A O 1
ATOM 1627 N N . PRO A 1 208 ? -17.072 -5.973 25.025 1.00 64.12 208 PRO A N 1
ATOM 1628 C CA . PRO A 1 208 ? -15.961 -5.076 24.710 1.00 64.12 208 PRO A CA 1
ATOM 1629 C C . PRO A 1 208 ? -15.985 -4.662 23.232 1.00 64.12 208 PRO A C 1
ATOM 1631 O O . PRO A 1 208 ? -16.349 -5.461 22.366 1.00 64.12 208 PRO A O 1
ATOM 1634 N N . LYS A 1 209 ? -15.632 -3.405 22.933 1.00 77.88 209 LYS A N 1
ATOM 1635 C CA . LYS A 1 209 ? -15.482 -2.941 21.545 1.00 77.88 209 LYS A CA 1
ATOM 1636 C C . LYS A 1 209 ? -14.282 -3.658 20.909 1.00 77.88 209 LYS A C 1
ATOM 1638 O O . LYS A 1 209 ? -13.204 -3.671 21.500 1.00 77.88 209 LYS A O 1
ATOM 1643 N N . ALA A 1 210 ? -14.467 -4.199 19.704 1.00 89.12 210 ALA A N 1
ATOM 1644 C CA . ALA A 1 210 ? -13.373 -4.782 18.928 1.00 89.12 210 ALA A CA 1
ATOM 1645 C C . ALA A 1 210 ? -12.302 -3.729 18.609 1.00 89.12 210 ALA A C 1
ATOM 1647 O O . ALA A 1 210 ? -12.634 -2.558 18.383 1.00 89.12 210 ALA A O 1
ATOM 1648 N N . THR A 1 211 ? -11.044 -4.153 18.562 1.00 95.50 211 THR A N 1
ATOM 1649 C CA . THR A 1 211 ? -9.892 -3.358 18.121 1.00 95.50 211 THR A CA 1
ATOM 1650 C C . THR A 1 211 ? -9.620 -3.609 16.638 1.00 95.50 211 THR A C 1
ATOM 1652 O O . THR A 1 211 ? -10.120 -4.577 16.062 1.00 95.50 211 THR A O 1
ATOM 1655 N N . TYR A 1 212 ? -8.865 -2.724 15.989 1.00 97.38 212 TYR A N 1
ATOM 1656 C CA . TYR A 1 212 ? -8.606 -2.812 14.549 1.00 97.38 212 TYR A CA 1
ATOM 1657 C C . TYR A 1 212 ? -7.118 -2.696 14.249 1.00 97.38 212 TYR A C 1
ATOM 1659 O O . TYR A 1 212 ? -6.464 -1.754 14.697 1.00 97.38 212 TYR A O 1
ATOM 1667 N N . LEU A 1 213 ? -6.612 -3.611 13.430 1.00 98.31 213 LEU A N 1
ATOM 1668 C CA . LEU A 1 213 ? -5.266 -3.566 12.876 1.00 98.31 213 LEU A CA 1
ATOM 1669 C C . LEU A 1 213 ? -5.359 -3.539 11.347 1.00 98.31 213 LEU A C 1
ATOM 1671 O O . LEU A 1 213 ? -5.766 -4.521 10.730 1.00 98.31 213 LEU A O 1
ATOM 1675 N N . LEU A 1 214 ? -5.003 -2.406 10.745 1.00 98.31 214 LEU A N 1
ATOM 1676 C CA . LEU A 1 214 ? -4.853 -2.259 9.299 1.00 98.31 214 LEU A CA 1
ATOM 1677 C C . LEU A 1 214 ? -3.379 -2.445 8.949 1.00 98.31 214 LEU A C 1
ATOM 1679 O O . LEU A 1 214 ? -2.550 -1.657 9.393 1.00 98.31 214 LEU A O 1
ATOM 1683 N N . ILE A 1 215 ? -3.067 -3.459 8.153 1.00 98.25 215 ILE A N 1
ATOM 1684 C CA . ILE A 1 215 ? -1.732 -3.720 7.627 1.00 98.25 215 ILE A CA 1
ATOM 1685 C C . ILE A 1 215 ? -1.752 -3.447 6.126 1.00 98.25 215 ILE A C 1
ATOM 1687 O O . ILE A 1 215 ? -2.564 -4.018 5.397 1.00 98.25 215 ILE A O 1
ATOM 1691 N N . THR A 1 216 ? -0.845 -2.592 5.676 1.00 97.12 216 THR A N 1
ATOM 1692 C CA . THR A 1 216 ? -0.648 -2.289 4.258 1.00 97.12 216 THR A CA 1
ATOM 1693 C C . THR A 1 216 ? 0.772 -2.662 3.863 1.00 97.12 216 THR A C 1
ATOM 1695 O O . THR A 1 216 ? 1.706 -2.380 4.613 1.00 97.12 216 THR A O 1
ATOM 1698 N N . CYS A 1 217 ? 0.939 -3.257 2.689 1.00 95.81 217 CYS A N 1
ATOM 1699 C CA . CYS A 1 217 ? 2.225 -3.359 2.000 1.00 95.81 217 CYS A CA 1
ATOM 1700 C C . CYS A 1 217 ? 2.229 -2.446 0.769 1.00 95.81 217 CYS A C 1
ATOM 1702 O O . CYS A 1 217 ? 1.169 -2.031 0.294 1.00 95.81 217 CYS A O 1
ATOM 1704 N N . ASP A 1 218 ? 3.412 -2.111 0.271 1.00 95.00 218 ASP A N 1
ATOM 1705 C CA . ASP A 1 218 ? 3.554 -1.224 -0.877 1.00 95.00 218 ASP A CA 1
ATOM 1706 C C . ASP A 1 218 ? 3.891 -2.020 -2.143 1.00 95.00 218 ASP A C 1
ATOM 1708 O O . ASP A 1 218 ? 4.794 -2.858 -2.128 1.00 95.00 218 ASP A O 1
ATOM 1712 N N . GLN A 1 219 ? 3.160 -1.772 -3.233 1.00 94.25 219 GLN A N 1
ATOM 1713 C CA . GLN A 1 219 ? 3.437 -2.354 -4.555 1.00 94.25 219 GLN A CA 1
ATOM 1714 C C . GLN A 1 219 ? 3.284 -3.896 -4.651 1.00 94.25 219 GLN A C 1
ATOM 1716 O O . GLN A 1 219 ? 3.879 -4.556 -5.513 1.00 94.25 219 GLN A O 1
ATOM 1721 N N . GLU A 1 220 ? 2.452 -4.522 -3.809 1.00 95.44 220 GLU A N 1
ATOM 1722 C CA . GLU A 1 220 ? 2.118 -5.949 -3.943 1.00 95.44 220 GLU A CA 1
ATOM 1723 C C . GLU A 1 220 ? 0.923 -6.187 -4.883 1.00 95.44 220 GLU A C 1
ATOM 1725 O O . GLU A 1 220 ? -0.197 -5.734 -4.646 1.00 95.44 220 GLU A O 1
ATOM 1730 N N . ARG A 1 221 ? 1.137 -6.958 -5.956 1.00 93.44 221 ARG A N 1
ATOM 1731 C CA . ARG A 1 221 ? 0.065 -7.406 -6.854 1.00 93.44 221 ARG A CA 1
ATOM 1732 C C . ARG A 1 221 ? -0.714 -8.574 -6.257 1.00 93.44 221 ARG A C 1
ATOM 1734 O O . ARG A 1 221 ? -0.198 -9.350 -5.459 1.00 93.44 221 ARG A O 1
ATOM 1741 N N . TYR A 1 222 ? -1.940 -8.763 -6.732 1.00 92.69 222 TYR A N 1
ATOM 1742 C CA . TYR A 1 222 ? -2.744 -9.923 -6.363 1.00 92.69 222 TYR A CA 1
ATOM 1743 C C . TYR A 1 222 ? -2.172 -11.234 -6.935 1.00 92.69 222 TYR A C 1
ATOM 1745 O O . TYR A 1 222 ? -1.798 -11.304 -8.107 1.00 92.69 222 TYR A O 1
ATOM 1753 N N . PHE A 1 223 ? -2.177 -12.290 -6.117 1.00 90.75 223 PHE A N 1
ATOM 1754 C CA . PHE A 1 223 ? -1.897 -13.665 -6.524 1.00 90.75 223 PHE A CA 1
ATOM 1755 C C . PHE A 1 223 ? -3.082 -14.556 -6.144 1.00 90.75 223 PHE A C 1
ATOM 1757 O O . PHE A 1 223 ? -3.458 -14.619 -4.975 1.00 90.75 223 PHE A O 1
ATOM 1764 N N . GLU A 1 224 ? -3.641 -15.303 -7.103 1.00 87.50 224 GLU A N 1
ATOM 1765 C CA . GLU A 1 224 ? -4.630 -16.349 -6.785 1.00 87.50 224 GLU A CA 1
ATOM 1766 C C . GLU A 1 224 ? -4.009 -17.427 -5.886 1.00 87.50 224 GLU A C 1
ATOM 1768 O O . GLU A 1 224 ? -4.627 -17.915 -4.939 1.00 87.50 224 GLU A O 1
ATOM 1773 N N . ARG A 1 225 ? -2.744 -17.756 -6.163 1.00 90.44 225 ARG A N 1
ATOM 1774 C CA . ARG A 1 225 ? -1.900 -18.610 -5.337 1.00 90.44 225 ARG A CA 1
ATOM 1775 C C . ARG A 1 225 ? -0.461 -18.118 -5.407 1.00 90.44 225 ARG A C 1
ATOM 1777 O O . ARG A 1 225 ? 0.085 -17.963 -6.499 1.00 90.44 225 ARG A O 1
ATOM 1784 N N . TYR A 1 226 ? 0.162 -17.922 -4.250 1.00 94.69 226 TYR A N 1
ATOM 1785 C CA . TYR A 1 226 ? 1.578 -17.573 -4.181 1.00 94.69 226 TYR A CA 1
ATOM 1786 C C . TYR A 1 226 ? 2.450 -18.741 -4.683 1.00 94.69 226 TYR A C 1
ATOM 1788 O O . TYR A 1 226 ? 2.173 -19.898 -4.347 1.00 94.69 226 TYR A O 1
ATOM 1796 N N . PRO A 1 227 ? 3.509 -18.477 -5.475 1.00 94.00 227 PRO A N 1
ATOM 1797 C CA . PRO A 1 227 ? 4.420 -19.514 -5.967 1.00 94.00 227 PRO A CA 1
ATOM 1798 C C . PRO A 1 227 ? 5.444 -19.979 -4.911 1.00 94.00 227 PRO A C 1
ATOM 1800 O O . PRO A 1 227 ? 6.338 -20.770 -5.207 1.00 94.00 227 PRO A O 1
ATOM 1803 N N . PHE A 1 228 ? 5.322 -19.496 -3.677 1.00 95.62 228 PHE A N 1
ATOM 1804 C CA . PHE A 1 228 ? 6.177 -19.797 -2.532 1.00 95.62 228 PHE A CA 1
ATOM 1805 C C . PHE A 1 228 ? 5.362 -19.691 -1.231 1.00 95.62 228 PHE A C 1
ATOM 1807 O O . PHE A 1 228 ? 4.298 -19.069 -1.239 1.00 95.62 228 PHE A O 1
ATOM 1814 N N . PRO A 1 229 ? 5.839 -20.281 -0.117 1.00 96.81 229 PRO A N 1
ATOM 1815 C CA . PRO A 1 229 ? 5.172 -20.158 1.175 1.00 96.81 229 PRO A CA 1
ATOM 1816 C C . PRO A 1 229 ? 5.148 -18.710 1.668 1.00 96.81 229 PRO A C 1
ATOM 1818 O O . PRO A 1 229 ? 6.181 -18.035 1.663 1.00 96.81 229 PRO A O 1
ATOM 1821 N N . VAL A 1 230 ? 3.978 -18.281 2.133 1.00 97.75 230 VAL A N 1
ATOM 1822 C CA . VAL A 1 230 ? 3.750 -17.000 2.815 1.00 97.75 230 VAL A CA 1
ATOM 1823 C C . VAL A 1 230 ? 2.889 -17.258 4.056 1.00 97.75 230 VAL A C 1
ATOM 1825 O O . VAL A 1 230 ? 1.689 -16.998 4.024 1.00 97.75 230 VAL A O 1
ATOM 1828 N N . PRO A 1 231 ? 3.435 -17.865 5.129 1.00 98.12 231 PRO A N 1
ATOM 1829 C CA . PRO A 1 231 ? 2.654 -18.309 6.287 1.00 98.12 231 PRO A CA 1
ATOM 1830 C C . PRO A 1 231 ? 1.789 -17.214 6.933 1.00 98.12 231 PRO A C 1
ATOM 1832 O O . PRO A 1 231 ? 0.683 -17.514 7.392 1.00 98.12 231 PRO A O 1
ATOM 1835 N N . GLY A 1 232 ? 2.232 -15.952 6.940 1.00 97.94 232 GLY A N 1
ATOM 1836 C CA . GLY A 1 232 ? 1.454 -14.820 7.448 1.00 97.94 232 GLY A CA 1
ATOM 1837 C C . GLY A 1 232 ? 0.182 -14.578 6.629 1.00 97.94 232 GLY A C 1
ATOM 1838 O O . GLY A 1 232 ? -0.929 -14.580 7.173 1.00 97.94 232 GLY A O 1
ATOM 1839 N N . ARG A 1 233 ? 0.321 -14.437 5.305 1.00 97.75 233 ARG A N 1
ATOM 1840 C CA . ARG A 1 233 ? -0.807 -14.321 4.353 1.00 97.75 233 ARG A CA 1
ATOM 1841 C C . ARG A 1 233 ? -1.659 -15.602 4.321 1.00 97.75 233 ARG A C 1
ATOM 1843 O O . ARG A 1 233 ? -2.877 -15.520 4.458 1.00 97.75 233 ARG A O 1
ATOM 1850 N N . GLU A 1 234 ? -1.003 -16.762 4.228 1.00 97.69 234 GLU A N 1
ATOM 1851 C CA . GLU A 1 234 ? -1.394 -18.130 4.640 1.00 97.69 234 GLU A CA 1
ATOM 1852 C C . GLU A 1 234 ? -2.520 -18.141 5.672 1.00 97.69 234 GLU A C 1
ATOM 1854 O O . GLU A 1 234 ? -3.683 -18.506 5.444 1.00 97.69 234 GLU A O 1
ATOM 1859 N N . ARG A 1 235 ? -2.124 -17.695 6.857 1.00 97.12 235 ARG A N 1
ATOM 1860 C CA . ARG A 1 235 ? -2.947 -17.643 8.048 1.00 97.12 235 ARG A CA 1
ATOM 1861 C C . ARG A 1 235 ? -4.156 -16.732 7.860 1.00 97.12 235 ARG A C 1
ATOM 1863 O O . ARG A 1 235 ? -5.266 -17.180 8.142 1.00 97.12 235 ARG A O 1
ATOM 1870 N N . LEU A 1 236 ? -3.970 -15.502 7.373 1.00 96.81 236 LEU A N 1
ATOM 1871 C CA . LEU A 1 236 ? -5.069 -14.545 7.186 1.00 96.81 236 LEU A CA 1
ATOM 1872 C C . LEU A 1 236 ? -6.109 -15.030 6.169 1.00 96.81 236 LEU A C 1
ATOM 1874 O O . LEU A 1 236 ? -7.307 -14.929 6.430 1.00 96.81 236 LEU A O 1
ATOM 1878 N N . MET A 1 237 ? -5.676 -15.604 5.045 1.00 95.12 237 MET A N 1
ATOM 1879 C CA . MET A 1 237 ? -6.579 -16.167 4.035 1.00 95.12 237 MET A CA 1
ATOM 1880 C C . MET A 1 237 ? -7.387 -17.347 4.587 1.00 95.12 237 MET A C 1
ATOM 1882 O O . MET A 1 237 ? -8.555 -17.516 4.243 1.00 95.12 237 MET A O 1
ATOM 1886 N N . LYS A 1 238 ? -6.789 -18.159 5.469 1.00 95.69 238 LYS A N 1
ATOM 1887 C CA . LYS A 1 238 ? -7.455 -19.311 6.091 1.00 95.69 238 LYS A CA 1
ATOM 1888 C C . LYS A 1 238 ? -8.455 -18.918 7.181 1.00 95.69 238 LYS A C 1
ATOM 1890 O O . LYS A 1 238 ? -9.445 -19.625 7.369 1.00 95.69 238 LYS A O 1
ATOM 1895 N N . THR A 1 239 ? -8.186 -17.854 7.938 1.00 94.19 239 THR A N 1
ATOM 1896 C CA . THR A 1 239 ? -9.009 -17.447 9.093 1.00 94.19 239 THR A CA 1
ATOM 1897 C C . THR A 1 239 ? -9.923 -16.252 8.819 1.00 94.19 239 THR A C 1
ATOM 1899 O O . THR A 1 239 ? -10.728 -15.908 9.685 1.00 94.19 239 THR A O 1
ATOM 1902 N N . GLY A 1 240 ? -9.818 -15.628 7.645 1.00 93.38 240 GLY A N 1
ATOM 1903 C CA . GLY A 1 240 ? -10.559 -14.429 7.256 1.00 93.38 240 GLY A CA 1
ATOM 1904 C C . GLY A 1 240 ? -11.391 -14.584 5.979 1.00 93.38 240 GLY A C 1
ATOM 1905 O O . GLY A 1 240 ? -11.810 -15.676 5.601 1.00 93.38 240 GLY A O 1
ATOM 1906 N N . ILE A 1 241 ? -11.662 -13.447 5.333 1.00 94.38 241 ILE A N 1
ATOM 1907 C CA . ILE A 1 241 ? -12.368 -13.348 4.049 1.00 94.38 241 ILE A CA 1
ATOM 1908 C C . ILE A 1 241 ? -11.434 -12.668 3.048 1.00 94.38 241 ILE A C 1
ATOM 1910 O O . ILE A 1 241 ? -10.982 -11.551 3.293 1.00 94.38 241 ILE A O 1
ATOM 1914 N N . THR A 1 242 ? -11.196 -13.315 1.907 1.00 92.19 242 THR A N 1
ATOM 1915 C CA . THR A 1 242 ? -10.370 -12.772 0.820 1.00 92.19 242 THR A CA 1
ATOM 1916 C C . THR A 1 242 ? -11.241 -12.157 -0.270 1.00 92.19 242 THR A C 1
ATOM 1918 O O . THR A 1 242 ? -12.136 -12.809 -0.808 1.00 92.19 242 THR A O 1
ATOM 1921 N N . PHE A 1 243 ? -10.949 -10.909 -0.635 1.00 92.44 243 PHE A N 1
ATOM 1922 C CA . PHE A 1 243 ? -11.549 -10.244 -1.791 1.00 92.44 243 PHE A CA 1
ATOM 1923 C C . PHE A 1 243 ? -10.622 -10.399 -2.998 1.00 92.44 243 PHE A C 1
ATOM 1925 O O . PHE A 1 243 ? -9.544 -9.820 -3.030 1.00 92.44 243 PHE A O 1
ATOM 1932 N N . THR A 1 244 ? -11.042 -11.171 -3.999 1.00 91.44 244 THR A N 1
ATOM 1933 C CA . THR A 1 244 ? -10.211 -11.508 -5.172 1.00 91.44 244 THR A CA 1
ATOM 1934 C C . THR A 1 244 ? -10.333 -10.516 -6.330 1.00 91.44 244 THR A C 1
ATOM 1936 O O . THR A 1 244 ? -9.645 -10.649 -7.333 1.00 91.44 244 THR A O 1
ATOM 1939 N N . ASN A 1 245 ? -11.216 -9.521 -6.207 1.00 88.94 245 ASN A N 1
ATOM 1940 C CA . ASN A 1 245 ? -11.411 -8.469 -7.207 1.00 88.94 245 ASN A CA 1
ATOM 1941 C C . ASN A 1 245 ? -11.537 -7.088 -6.542 1.00 88.94 245 ASN A C 1
ATOM 1943 O O . ASN A 1 245 ? -12.451 -6.312 -6.826 1.00 88.94 245 ASN A O 1
ATOM 1947 N N . HIS A 1 246 ? -10.663 -6.830 -5.570 1.00 86.75 246 HIS A N 1
ATOM 1948 C CA . HIS A 1 246 ? -10.468 -5.503 -4.999 1.00 86.75 246 HIS A CA 1
ATOM 1949 C C . HIS A 1 246 ? -9.468 -4.742 -5.871 1.00 86.75 246 HIS A C 1
ATOM 1951 O O . HIS A 1 246 ? -8.377 -5.243 -6.125 1.00 86.75 246 HIS A O 1
ATOM 1957 N N . GLN A 1 247 ? -9.855 -3.553 -6.327 1.00 88.00 247 GLN A N 1
ATOM 1958 C CA . GLN A 1 247 ? -9.032 -2.701 -7.179 1.00 88.00 247 GLN A CA 1
ATOM 1959 C C . GLN A 1 247 ? -8.736 -1.402 -6.436 1.00 88.00 247 GLN A C 1
ATOM 1961 O O . GLN A 1 247 ? -9.630 -0.796 -5.836 1.00 88.00 247 GLN A O 1
ATOM 1966 N N . ASN A 1 248 ? -7.483 -0.971 -6.491 1.00 88.25 248 ASN A N 1
ATOM 1967 C CA . ASN A 1 248 ? -7.084 0.358 -6.062 1.00 88.25 248 ASN A CA 1
ATOM 1968 C C . ASN A 1 248 ? -7.676 1.425 -6.999 1.00 88.25 248 ASN A C 1
ATOM 1970 O O . ASN A 1 248 ? -8.130 1.158 -8.110 1.00 88.25 248 ASN A O 1
ATOM 1974 N N . THR A 1 249 ? -7.693 2.670 -6.533 1.00 83.75 249 THR A N 1
ATOM 1975 C CA . THR A 1 249 ? -8.227 3.793 -7.327 1.00 83.75 249 THR A CA 1
ATOM 1976 C C . THR A 1 249 ? -7.155 4.524 -8.129 1.00 83.75 249 THR A C 1
ATOM 1978 O O . THR A 1 249 ? -7.493 5.327 -8.997 1.00 83.75 249 THR A O 1
ATOM 1981 N N . ALA A 1 250 ? -5.881 4.243 -7.844 1.00 86.00 250 ALA A N 1
ATOM 1982 C CA . ALA A 1 250 ? -4.722 4.808 -8.513 1.00 86.00 250 ALA A CA 1
ATOM 1983 C C . ALA A 1 250 ? -3.527 3.853 -8.395 1.00 86.00 250 ALA A C 1
ATOM 1985 O O . ALA A 1 250 ? -3.246 3.358 -7.306 1.00 86.00 250 ALA A O 1
ATOM 1986 N N . ASN A 1 251 ? -2.796 3.634 -9.489 1.00 87.44 251 ASN A N 1
ATOM 1987 C CA . ASN A 1 251 ? -1.628 2.742 -9.540 1.00 87.44 251 ASN A CA 1
ATOM 1988 C C . ASN A 1 251 ? -0.318 3.452 -9.152 1.00 87.44 251 ASN A C 1
ATOM 1990 O O . ASN A 1 251 ? 0.695 3.284 -9.821 1.00 87.44 251 ASN A O 1
ATOM 1994 N N . VAL A 1 252 ? -0.371 4.297 -8.115 1.00 88.50 252 VAL A N 1
ATOM 1995 C CA . VAL A 1 252 ? 0.752 5.093 -7.586 1.00 88.50 252 VAL A CA 1
ATOM 1996 C C . VAL A 1 252 ? 0.539 5.313 -6.077 1.00 88.50 252 VAL A C 1
ATOM 1998 O O . VAL A 1 252 ? -0.604 5.533 -5.657 1.00 88.50 252 VAL A O 1
ATOM 2001 N N . CYS A 1 253 ? 1.611 5.274 -5.270 1.00 91.69 253 CYS A N 1
ATOM 2002 C CA . CYS A 1 253 ? 1.561 5.306 -3.800 1.00 91.69 253 CYS A CA 1
ATOM 2003 C C . CYS A 1 253 ? 0.722 6.466 -3.235 1.00 91.69 253 CYS A C 1
ATOM 2005 O O . CYS A 1 253 ? -0.320 6.233 -2.620 1.00 91.69 253 CYS A O 1
ATOM 2007 N N . THR A 1 254 ? 1.155 7.722 -3.415 1.00 94.31 254 THR A N 1
ATOM 2008 C CA . THR A 1 254 ? 0.532 8.896 -2.778 1.00 94.31 254 THR A CA 1
ATOM 2009 C C . THR A 1 254 ? -0.949 9.050 -3.157 1.00 94.31 254 THR A C 1
ATOM 2011 O O . THR A 1 254 ? -1.781 9.159 -2.248 1.00 94.31 254 THR A O 1
ATOM 2014 N N . PRO A 1 255 ? -1.350 8.989 -4.444 1.00 93.94 255 PRO A N 1
ATOM 2015 C CA . PRO A 1 255 ? -2.761 9.028 -4.807 1.00 93.94 255 PRO A CA 1
ATOM 2016 C C . PRO A 1 255 ? -3.572 7.888 -4.184 1.00 93.94 255 PRO A C 1
ATOM 2018 O O . PRO A 1 255 ? -4.626 8.149 -3.600 1.00 93.94 255 PRO A O 1
ATOM 2021 N N . SER A 1 256 ? -3.077 6.645 -4.229 1.00 95.38 256 SER A N 1
ATOM 2022 C CA . SER A 1 256 ? -3.806 5.492 -3.688 1.00 95.38 256 SER A CA 1
ATOM 2023 C C . SER A 1 256 ? -3.977 5.571 -2.170 1.00 95.38 256 SER A C 1
ATOM 2025 O O . SER A 1 256 ? -5.089 5.433 -1.651 1.00 95.38 256 SER A O 1
ATOM 2027 N N . ARG A 1 257 ? -2.900 5.904 -1.449 1.00 96.06 257 ARG A N 1
ATOM 2028 C CA . ARG A 1 257 ? -2.904 6.100 0.009 1.00 96.06 257 ARG A CA 1
ATOM 2029 C C . ARG A 1 257 ? -3.853 7.219 0.420 1.00 96.06 257 ARG A C 1
ATOM 2031 O O . ARG A 1 257 ? -4.565 7.073 1.413 1.00 96.06 257 ARG A O 1
ATOM 2038 N N . SER A 1 258 ? -3.935 8.297 -0.367 1.00 96.00 258 SER A N 1
ATOM 2039 C CA . SER A 1 258 ? -4.875 9.391 -0.100 1.00 96.00 258 SER A CA 1
ATOM 2040 C C . SER A 1 258 ? -6.321 8.893 -0.085 1.00 96.00 258 SER A C 1
ATOM 2042 O O . SER A 1 258 ? -7.084 9.235 0.821 1.00 96.00 258 SER A O 1
ATOM 2044 N N . VAL A 1 259 ? -6.688 8.021 -1.029 1.00 94.88 259 VAL A N 1
ATOM 2045 C CA . VAL A 1 259 ? -8.031 7.439 -1.102 1.00 94.88 259 VAL A CA 1
ATOM 2046 C C . VAL A 1 259 ? -8.248 6.430 0.018 1.00 94.88 259 VAL A C 1
ATOM 2048 O O . VAL A 1 259 ? -9.288 6.468 0.672 1.00 94.88 259 VAL A O 1
ATOM 2051 N N . MET A 1 260 ? -7.261 5.575 0.290 1.00 94.31 260 MET A N 1
ATOM 2052 C CA . MET A 1 260 ? -7.327 4.572 1.353 1.00 94.31 260 MET A CA 1
ATOM 2053 C C . MET A 1 260 ? -7.577 5.203 2.731 1.00 94.31 260 MET A C 1
ATOM 2055 O O . MET A 1 260 ? -8.399 4.701 3.497 1.00 94.31 260 MET A O 1
ATOM 2059 N N . TYR A 1 261 ? -6.912 6.319 3.046 1.00 96.31 261 TYR A N 1
ATOM 2060 C CA . TYR A 1 261 ? -7.025 6.947 4.363 1.00 96.31 261 TYR A CA 1
ATOM 2061 C C . TYR A 1 261 ? -8.174 7.936 4.504 1.00 96.31 261 TYR A C 1
ATOM 2063 O O . TYR A 1 261 ? -8.666 8.101 5.619 1.00 96.31 261 TYR A O 1
ATOM 2071 N N . THR A 1 262 ? -8.617 8.591 3.431 1.00 94.81 262 THR A N 1
ATOM 2072 C CA . THR A 1 262 ? -9.728 9.563 3.496 1.00 94.81 262 THR A CA 1
ATOM 2073 C C . THR A 1 262 ? -11.079 8.954 3.116 1.00 94.81 262 THR A C 1
ATOM 2075 O O . THR A 1 262 ? -12.126 9.464 3.513 1.00 94.81 262 THR A O 1
ATOM 2078 N N . GLY A 1 263 ? -11.079 7.866 2.339 1.00 91.69 263 GLY A N 1
ATOM 2079 C CA . GLY A 1 263 ? -12.274 7.329 1.687 1.00 91.69 263 GLY A CA 1
ATOM 2080 C C . GLY A 1 263 ? -12.802 8.211 0.546 1.00 91.69 263 GLY A C 1
ATOM 2081 O O . GLY A 1 263 ? -13.934 8.016 0.099 1.00 91.69 263 GLY A O 1
ATOM 2082 N N . LEU A 1 264 ? -12.023 9.196 0.085 1.00 88.19 264 LEU A N 1
ATOM 2083 C CA . LEU A 1 264 ? -12.387 10.124 -0.984 1.00 88.19 264 LEU A CA 1
ATOM 2084 C C . LEU A 1 264 ? -11.583 9.823 -2.251 1.00 88.19 264 LEU A C 1
ATOM 2086 O O . LEU A 1 264 ? -10.387 9.589 -2.184 1.00 88.19 264 LEU A O 1
ATOM 2090 N N . HIS A 1 265 ? -12.217 9.877 -3.424 1.00 88.00 265 HIS A N 1
ATOM 2091 C CA . HIS A 1 265 ? -11.504 9.714 -4.699 1.00 88.00 265 HIS A CA 1
ATOM 2092 C C . HIS A 1 265 ? -10.508 10.852 -4.974 1.00 88.00 265 HIS A C 1
ATOM 2094 O O . HIS A 1 265 ? -10.735 11.984 -4.541 1.00 88.00 265 HIS A O 1
ATOM 2100 N N . MET A 1 266 ? -9.481 10.569 -5.790 1.00 89.12 266 MET A N 1
ATOM 2101 C CA . MET A 1 266 ? -8.400 11.502 -6.153 1.00 89.12 266 MET A CA 1
ATOM 2102 C C . MET A 1 266 ? -8.844 12.932 -6.510 1.00 89.12 266 MET A C 1
ATOM 2104 O O . MET A 1 266 ? -8.207 13.866 -6.037 1.00 89.12 266 MET A O 1
ATOM 2108 N N . PRO A 1 267 ? -9.941 13.184 -7.262 1.00 87.56 267 PRO A N 1
ATOM 2109 C CA . PRO A 1 267 ? -10.361 14.561 -7.547 1.00 87.56 267 PRO A CA 1
ATOM 2110 C C . PRO A 1 267 ? -10.731 15.384 -6.302 1.00 87.56 267 PRO A C 1
ATOM 2112 O O . PRO A 1 267 ? -10.691 16.612 -6.342 1.00 87.56 267 PRO A O 1
ATOM 2115 N N . HIS A 1 268 ? -11.099 14.722 -5.202 1.00 89.38 268 HIS A N 1
ATOM 2116 C CA . HIS A 1 268 ? -11.378 15.367 -3.920 1.00 89.38 268 HIS A CA 1
ATOM 2117 C C . HIS A 1 268 ? -10.121 15.501 -3.062 1.00 89.38 268 HIS A C 1
ATOM 2119 O O . HIS A 1 268 ? -9.936 16.548 -2.449 1.00 89.38 268 HIS A O 1
ATOM 2125 N N . THR A 1 269 ? -9.265 14.472 -3.026 1.00 91.94 269 THR A N 1
ATOM 2126 C CA . THR A 1 269 ? -8.011 14.523 -2.255 1.00 91.94 269 THR A CA 1
ATOM 2127 C C . THR A 1 269 ? -6.975 15.432 -2.903 1.00 91.94 269 THR A C 1
ATOM 2129 O O . THR A 1 269 ? -6.105 15.948 -2.215 1.00 91.94 269 THR A O 1
ATOM 2132 N N . ARG A 1 270 ? -7.089 15.638 -4.222 1.00 90.88 270 ARG A N 1
ATOM 2133 C CA . ARG A 1 270 ? -6.153 16.364 -5.090 1.00 90.88 270 ARG A CA 1
ATOM 2134 C C . ARG A 1 270 ? -4.749 15.764 -5.125 1.00 90.88 270 ARG A C 1
ATOM 2136 O O . ARG A 1 270 ? -3.857 16.357 -5.713 1.00 90.88 270 ARG A O 1
ATOM 2143 N N . MET A 1 271 ? -4.556 14.576 -4.561 1.00 93.44 271 MET A N 1
ATOM 2144 C CA . MET A 1 271 ? -3.296 13.852 -4.660 1.00 93.44 271 MET A CA 1
ATOM 2145 C C . MET A 1 271 ? -3.254 13.140 -6.012 1.00 93.44 271 MET A C 1
ATOM 2147 O O . MET A 1 271 ? -3.765 12.031 -6.142 1.00 93.44 271 MET A O 1
ATOM 2151 N N . PHE A 1 272 ? -2.727 13.817 -7.034 1.00 89.06 272 PHE A N 1
ATOM 2152 C CA . PHE A 1 272 ? -2.718 13.316 -8.416 1.00 89.06 272 PHE A CA 1
ATOM 2153 C C . PHE A 1 272 ? -1.451 12.544 -8.788 1.00 89.06 272 PHE A C 1
ATOM 2155 O O . PHE A 1 272 ? -1.472 11.786 -9.752 1.00 89.06 272 PHE A O 1
ATOM 2162 N N . ASP A 1 273 ? -0.373 12.728 -8.031 1.00 88.25 273 ASP A N 1
ATOM 2163 C CA . ASP A 1 273 ? 0.926 12.102 -8.270 1.00 88.25 273 ASP A CA 1
ATOM 2164 C C . ASP A 1 273 ? 1.675 11.916 -6.937 1.00 88.25 273 ASP A C 1
ATOM 2166 O O . ASP A 1 273 ? 1.171 12.309 -5.877 1.00 88.25 273 ASP A O 1
ATOM 2170 N N . ASN A 1 274 ? 2.858 11.304 -6.973 1.00 87.56 274 ASN A N 1
ATOM 2171 C CA . ASN A 1 274 ? 3.730 11.179 -5.809 1.00 87.56 274 ASN A CA 1
ATOM 2172 C C . ASN A 1 274 ? 4.248 12.535 -5.319 1.00 87.56 274 ASN A C 1
ATOM 2174 O O . ASN A 1 274 ? 4.392 13.503 -6.072 1.00 87.56 274 ASN A O 1
ATOM 2178 N N . LEU A 1 275 ? 4.542 12.605 -4.023 1.00 84.44 275 LEU A N 1
ATOM 2179 C CA . LEU A 1 275 ? 5.225 13.761 -3.453 1.00 84.44 275 LEU A CA 1
ATOM 2180 C C . LEU A 1 275 ? 6.628 13.913 -4.059 1.00 84.44 275 LEU A C 1
ATOM 2182 O O . LEU A 1 275 ? 7.219 12.969 -4.575 1.00 84.44 275 LEU A O 1
ATOM 2186 N N . GLY A 1 276 ? 7.160 15.133 -4.014 1.00 73.19 276 GLY A N 1
ATOM 2187 C CA . GLY A 1 276 ? 8.518 15.432 -4.481 1.00 73.19 276 GLY A CA 1
ATOM 2188 C C . GLY A 1 276 ? 8.600 15.959 -5.916 1.00 73.19 276 GLY A C 1
ATOM 2189 O O . GLY A 1 276 ? 9.569 16.644 -6.241 1.00 73.19 276 GLY A O 1
ATOM 2190 N N . PHE A 1 277 ? 7.569 15.767 -6.745 1.00 77.25 277 PHE A N 1
ATOM 2191 C CA . PHE A 1 277 ? 7.512 16.408 -8.061 1.00 77.25 277 PHE A CA 1
ATOM 2192 C C . PHE A 1 277 ? 7.274 17.927 -7.965 1.00 77.25 277 PHE A C 1
ATOM 2194 O O . PHE A 1 277 ? 6.553 18.380 -7.070 1.00 77.25 277 PHE A O 1
ATOM 2201 N N . PRO A 1 278 ? 7.794 18.738 -8.914 1.00 75.62 278 PRO A N 1
ATOM 2202 C CA . PRO A 1 278 ? 7.620 20.195 -8.900 1.00 75.62 278 PRO A CA 1
ATOM 2203 C C . PRO A 1 278 ? 6.157 20.665 -8.869 1.00 75.62 278 PRO A C 1
ATOM 2205 O O . PRO A 1 278 ? 5.863 21.721 -8.312 1.00 75.62 278 PRO A O 1
ATOM 2208 N N . TRP A 1 279 ? 5.237 19.888 -9.452 1.00 81.19 279 TRP A N 1
ATOM 2209 C CA . TRP A 1 279 ? 3.793 20.165 -9.459 1.00 81.19 279 TRP A CA 1
ATOM 2210 C C . TRP A 1 279 ? 3.040 19.605 -8.240 1.00 81.19 279 TRP A C 1
ATOM 2212 O O . TRP A 1 279 ? 1.885 19.971 -8.028 1.00 81.19 279 TRP A O 1
ATOM 2222 N N . MET A 1 280 ? 3.685 18.765 -7.424 1.00 88.12 280 MET A N 1
ATOM 2223 C CA . MET A 1 280 ? 3.167 18.221 -6.161 1.00 88.12 280 MET A CA 1
ATOM 2224 C C . MET A 1 280 ? 3.823 18.932 -4.968 1.00 88.12 280 MET A C 1
ATOM 2226 O O . MET A 1 280 ? 4.519 18.343 -4.136 1.00 88.12 280 MET A O 1
ATOM 2230 N N . ASN A 1 281 ? 3.628 20.250 -4.899 1.00 85.69 281 ASN A N 1
ATOM 2231 C CA . ASN A 1 281 ? 4.206 21.115 -3.866 1.00 85.69 281 ASN A CA 1
ATOM 2232 C C . ASN A 1 281 ? 3.293 21.318 -2.640 1.00 85.69 281 ASN A C 1
ATOM 2234 O O . ASN A 1 281 ? 3.445 22.302 -1.918 1.00 85.69 281 ASN A O 1
ATOM 2238 N N . TYR A 1 282 ? 2.357 20.400 -2.410 1.00 90.44 282 TYR A N 1
ATOM 2239 C CA . TYR A 1 282 ? 1.384 20.436 -1.322 1.00 90.44 282 TYR A CA 1
ATOM 2240 C C . TYR A 1 282 ? 1.222 19.051 -0.688 1.00 90.44 282 TYR A C 1
ATOM 2242 O O . TYR A 1 282 ? 1.503 18.033 -1.319 1.00 90.44 282 TYR A O 1
ATOM 2250 N N . ASP A 1 283 ? 0.767 19.044 0.563 1.00 94.88 283 ASP A N 1
ATOM 2251 C CA . ASP A 1 283 ? 0.470 17.838 1.338 1.00 94.88 283 ASP A CA 1
ATOM 2252 C C . ASP A 1 283 ? -1.016 17.472 1.228 1.00 94.88 283 ASP A C 1
ATOM 2254 O O . ASP A 1 283 ? -1.834 18.269 0.753 1.00 94.88 283 ASP A O 1
ATOM 2258 N N . LEU A 1 284 ? -1.385 16.283 1.712 1.00 95.62 284 LEU A N 1
ATOM 2259 C CA . LEU A 1 284 ? -2.792 15.953 1.920 1.00 95.62 284 LEU A CA 1
ATOM 2260 C C . LEU A 1 284 ? -3.416 16.950 2.907 1.00 95.62 284 LEU A C 1
ATOM 2262 O O . LEU A 1 284 ? -2.915 17.136 4.008 1.00 95.62 284 LEU A O 1
ATOM 2266 N N . ASP A 1 285 ? -4.543 17.557 2.545 1.00 94.81 285 ASP A N 1
ATOM 2267 C CA . ASP A 1 285 ? -5.221 18.512 3.423 1.00 94.81 285 ASP A CA 1
ATOM 2268 C C . ASP A 1 285 ? -5.810 17.804 4.669 1.00 94.81 285 ASP A C 1
ATOM 2270 O O . ASP A 1 285 ? -6.701 16.955 4.520 1.00 94.81 285 ASP A O 1
ATOM 2274 N N . PRO A 1 286 ? -5.361 18.135 5.901 1.00 92.69 286 PRO A N 1
ATOM 2275 C CA . PRO A 1 286 ? -5.893 17.544 7.129 1.00 92.69 286 PRO A CA 1
ATOM 2276 C C . PRO A 1 286 ? -7.404 17.761 7.318 1.00 92.69 286 PRO A C 1
ATOM 2278 O O . PRO A 1 286 ? -8.070 16.916 7.923 1.00 92.69 286 PRO A O 1
ATOM 2281 N N . GLU A 1 287 ? -7.972 18.835 6.753 1.00 93.50 287 GLU A N 1
ATOM 2282 C CA . GLU A 1 287 ? -9.405 19.160 6.839 1.00 93.50 287 GLU A CA 1
ATOM 2283 C C . GLU A 1 287 ? -10.293 18.155 6.092 1.00 93.50 287 GLU A C 1
ATOM 2285 O O . GLU A 1 287 ? -11.479 18.009 6.403 1.00 93.50 287 GLU A O 1
ATOM 2290 N N . LEU A 1 288 ? -9.733 17.397 5.138 1.00 91.88 288 LEU A N 1
ATOM 2291 C CA . LEU A 1 288 ? -10.449 16.298 4.476 1.00 91.88 288 LEU A CA 1
ATOM 2292 C C . LEU A 1 288 ? -10.794 15.171 5.446 1.00 91.88 288 LEU A C 1
ATOM 2294 O O . LEU A 1 288 ? -11.743 14.419 5.202 1.00 91.88 288 LEU A O 1
ATOM 2298 N N . ARG A 1 289 ? -10.057 15.108 6.562 1.00 93.75 289 ARG A N 1
ATOM 2299 C CA . ARG A 1 289 ? -10.122 14.086 7.597 1.00 93.75 289 ARG A CA 1
ATOM 2300 C C . ARG A 1 289 ? -9.802 12.691 7.063 1.00 93.75 289 ARG A C 1
ATOM 2302 O O . ARG A 1 289 ? -9.991 12.331 5.907 1.00 93.75 289 ARG A O 1
ATOM 2309 N N . THR A 1 290 ? -9.321 11.858 7.965 1.00 96.31 290 THR A N 1
ATOM 2310 C CA . THR A 1 290 ? -8.856 10.499 7.672 1.00 96.31 290 THR A CA 1
ATOM 2311 C C . THR A 1 290 ? -9.619 9.499 8.534 1.00 96.31 290 THR A C 1
ATOM 2313 O O . THR A 1 290 ? -10.303 9.875 9.492 1.00 96.31 290 THR A O 1
ATOM 2316 N N . VAL A 1 291 ? -9.441 8.208 8.267 1.00 95.38 291 VAL A N 1
ATOM 2317 C CA . VAL A 1 291 ? -9.893 7.126 9.146 1.00 95.38 291 VAL A CA 1
ATOM 2318 C C . VAL A 1 291 ? -9.361 7.288 10.576 1.00 95.38 291 VAL A C 1
ATOM 2320 O O . VAL A 1 291 ? -10.089 6.979 11.511 1.00 95.38 291 VAL A O 1
ATOM 2323 N N . GLY A 1 292 ? -8.169 7.864 10.780 1.00 95.50 292 GLY A N 1
ATOM 2324 C CA . GLY A 1 292 ? -7.649 8.189 12.115 1.00 95.50 292 GLY A CA 1
ATOM 2325 C C . GLY A 1 292 ? -8.599 9.110 12.887 1.00 95.50 292 GLY A C 1
ATOM 2326 O O . GLY A 1 292 ? -9.080 8.766 13.967 1.00 95.50 292 GLY A O 1
ATOM 2327 N N . HIS A 1 293 ? -8.999 10.228 12.276 1.00 95.12 293 HIS A N 1
ATOM 2328 C CA . HIS A 1 293 ? -9.988 11.139 12.862 1.00 95.12 293 HIS A CA 1
ATOM 2329 C C . HIS A 1 293 ? -11.319 10.445 13.159 1.00 95.12 293 HIS A C 1
ATOM 2331 O O . HIS A 1 293 ? -11.901 10.632 14.227 1.00 95.12 293 HIS A O 1
ATOM 2337 N N . MET A 1 294 ? -11.803 9.640 12.209 1.00 94.00 294 MET A N 1
ATOM 2338 C CA . MET A 1 294 ? -13.068 8.918 12.355 1.00 94.00 294 MET A CA 1
ATOM 2339 C C . MET A 1 294 ? -13.013 7.928 13.525 1.00 94.00 294 MET A C 1
ATOM 2341 O O . MET A 1 294 ? -13.958 7.848 14.304 1.00 94.00 294 MET A O 1
ATOM 2345 N N . MET A 1 295 ? -11.904 7.207 13.691 1.00 94.50 295 MET A N 1
ATOM 2346 C CA . MET A 1 295 ? -11.721 6.251 14.782 1.00 94.50 295 MET A CA 1
ATOM 2347 C C . MET A 1 295 ? -11.615 6.957 16.140 1.00 94.50 295 MET A C 1
ATOM 2349 O O . MET A 1 295 ? -12.251 6.519 17.104 1.00 94.50 295 MET A O 1
ATOM 2353 N N . ARG A 1 296 ? -10.916 8.096 16.221 1.00 92.69 296 ARG A N 1
ATOM 2354 C CA . ARG A 1 296 ? -10.866 8.916 17.445 1.00 92.69 296 ARG A CA 1
ATOM 2355 C C . ARG A 1 296 ? -12.240 9.386 17.901 1.00 92.69 296 ARG A C 1
ATOM 2357 O O . ARG A 1 296 ? -12.567 9.249 19.077 1.00 92.69 296 ARG A O 1
ATOM 2364 N N . GLU A 1 297 ? -13.068 9.883 16.983 1.00 92.19 297 GLU A N 1
ATOM 2365 C CA . GLU A 1 297 ? -14.444 10.295 17.298 1.00 92.19 297 GLU A CA 1
ATOM 2366 C C . GLU A 1 297 ? -15.292 9.144 17.858 1.00 92.19 297 GLU A C 1
ATOM 2368 O O . GLU A 1 297 ? -16.208 9.367 18.648 1.00 92.19 297 GLU A O 1
ATOM 2373 N N . LEU A 1 298 ? -14.967 7.898 17.498 1.00 88.50 298 LEU A N 1
ATOM 2374 C CA . LEU A 1 298 ? -15.616 6.690 18.016 1.00 88.50 298 LEU A CA 1
ATOM 2375 C C . LEU A 1 298 ? -15.044 6.212 19.368 1.00 88.50 298 LEU A C 1
ATOM 2377 O O . LEU A 1 298 ? -15.511 5.199 19.916 1.00 88.50 298 LEU A O 1
ATOM 2381 N N . GLY A 1 299 ? -14.070 6.943 19.917 1.00 92.50 299 GLY A N 1
ATOM 2382 C CA . GLY A 1 299 ? -13.400 6.676 21.188 1.00 92.50 299 GLY A CA 1
ATOM 2383 C C . GLY A 1 299 ? -12.215 5.716 21.088 1.00 92.50 299 GLY A C 1
ATOM 2384 O O . GLY A 1 299 ? -11.796 5.182 22.114 1.00 92.50 299 GLY A O 1
ATOM 2385 N N . TYR A 1 300 ? -11.699 5.459 19.882 1.00 96.19 300 TYR A N 1
ATOM 2386 C CA . TYR A 1 300 ? -10.520 4.617 19.698 1.00 96.19 300 TYR A CA 1
ATOM 2387 C C . TYR A 1 300 ? -9.242 5.407 19.952 1.00 96.19 300 TYR A C 1
ATOM 2389 O O . TYR A 1 300 ? -9.106 6.554 19.527 1.00 96.19 300 TYR A O 1
ATOM 2397 N N . TYR A 1 301 ? -8.271 4.759 20.585 1.00 96.62 301 TYR A N 1
ATOM 2398 C CA . TYR A 1 301 ? -6.893 5.225 20.552 1.00 96.62 301 TYR A CA 1
ATOM 2399 C C . TYR A 1 301 ? -6.255 4.848 19.212 1.00 96.62 301 TYR A C 1
ATOM 2401 O O . TYR A 1 301 ? -6.306 3.692 18.804 1.00 96.62 301 TYR A O 1
ATOM 2409 N N . THR A 1 302 ? -5.677 5.812 18.509 1.00 97.25 302 THR A N 1
ATOM 2410 C CA . THR A 1 302 ? -5.231 5.639 17.118 1.00 97.25 302 THR A CA 1
ATOM 2411 C C . THR A 1 302 ? -3.714 5.684 17.008 1.00 97.25 302 THR A C 1
ATOM 2413 O O . THR A 1 302 ? -3.124 6.691 17.392 1.00 97.25 302 THR A O 1
ATOM 2416 N N . ALA A 1 303 ? -3.100 4.655 16.433 1.00 96.88 303 ALA A N 1
ATOM 2417 C CA . ALA A 1 303 ? -1.663 4.555 16.194 1.00 96.88 303 ALA A CA 1
ATOM 2418 C C . ALA A 1 303 ? -1.350 4.404 14.700 1.00 96.88 303 ALA A C 1
ATOM 2420 O O . ALA A 1 303 ? -2.152 3.855 13.941 1.00 96.88 303 ALA A O 1
ATOM 2421 N N . TYR A 1 304 ? -0.173 4.876 14.291 1.00 96.75 304 TYR A N 1
ATOM 2422 C CA . TYR A 1 304 ? 0.327 4.748 12.924 1.00 96.75 304 TYR A CA 1
ATOM 2423 C C . TYR A 1 304 ? 1.809 4.373 12.933 1.00 96.75 304 TYR A C 1
ATOM 2425 O O . TYR A 1 304 ? 2.597 5.003 13.641 1.00 96.75 304 TYR A O 1
ATOM 2433 N N . LYS A 1 305 ? 2.190 3.362 12.150 1.00 94.50 305 LYS A N 1
ATOM 2434 C CA . LYS A 1 305 ? 3.563 2.858 12.015 1.00 94.50 305 LYS A CA 1
ATOM 2435 C C . LYS A 1 305 ? 3.909 2.674 10.534 1.00 94.50 305 LYS A C 1
ATOM 2437 O O . LYS A 1 305 ? 3.064 2.230 9.756 1.00 94.50 305 LYS A O 1
ATOM 2442 N N . GLY A 1 306 ? 5.149 2.988 10.166 1.00 92.50 306 GLY A N 1
ATOM 2443 C CA . GLY A 1 306 ? 5.663 2.826 8.803 1.00 92.50 306 GLY A CA 1
ATOM 2444 C C . GLY A 1 306 ? 5.248 3.938 7.832 1.00 92.50 306 GLY A C 1
ATOM 2445 O O . GLY A 1 306 ? 5.053 5.079 8.250 1.00 92.50 306 GLY A O 1
ATOM 2446 N N . LYS A 1 307 ? 5.130 3.595 6.543 1.00 92.75 307 LYS A N 1
ATOM 2447 C CA . LYS A 1 307 ? 5.042 4.540 5.410 1.00 92.75 307 LYS A CA 1
ATOM 2448 C C . LYS A 1 307 ? 3.704 5.271 5.349 1.00 92.75 307 LYS A C 1
ATOM 2450 O O . LYS A 1 307 ? 2.678 4.628 5.147 1.00 92.75 307 LYS A O 1
ATOM 2455 N N . TRP A 1 308 ? 3.728 6.598 5.445 1.00 93.69 308 TRP A N 1
ATOM 2456 C CA . TRP A 1 308 ? 2.610 7.526 5.269 1.00 93.69 308 TRP A CA 1
ATOM 2457 C C . TRP A 1 308 ? 2.475 8.009 3.818 1.00 93.69 308 TRP A C 1
ATOM 2459 O O . TRP A 1 308 ? 1.441 7.788 3.189 1.00 93.69 308 TRP A O 1
ATOM 2469 N N . HIS A 1 309 ? 3.528 8.617 3.272 1.00 92.44 309 HIS A N 1
ATOM 2470 C CA . HIS A 1 309 ? 3.684 9.098 1.893 1.00 92.44 309 HIS A CA 1
ATOM 2471 C C . HIS A 1 309 ? 2.616 10.106 1.424 1.00 92.44 309 HIS A C 1
ATOM 2473 O O . HIS A 1 309 ? 2.199 10.115 0.262 1.00 92.44 309 HIS A O 1
ATOM 2479 N N . LEU A 1 310 ? 2.154 10.956 2.348 1.00 93.62 310 LEU A N 1
ATOM 2480 C CA . LEU A 1 310 ? 1.116 11.977 2.127 1.00 93.62 310 LEU A CA 1
ATOM 2481 C C . LEU A 1 310 ? 1.478 13.363 2.698 1.00 93.62 310 LEU A C 1
ATOM 2483 O O . LEU A 1 310 ? 0.709 14.309 2.528 1.00 93.62 310 LEU A O 1
ATOM 2487 N N . THR A 1 311 ? 2.654 13.494 3.324 1.00 92.31 311 THR A N 1
ATOM 2488 C CA . THR A 1 311 ? 3.194 14.773 3.807 1.00 92.31 311 THR A CA 1
ATOM 2489 C C . THR A 1 311 ? 4.683 14.872 3.482 1.00 92.31 311 THR A C 1
ATOM 2491 O O . THR A 1 311 ? 5.450 13.992 3.864 1.00 92.31 311 THR A O 1
ATOM 2494 N N . ARG A 1 312 ? 5.120 15.966 2.857 1.00 87.88 312 ARG A N 1
ATOM 2495 C CA . ARG A 1 312 ? 6.512 16.197 2.433 1.00 87.88 312 ARG A CA 1
ATOM 2496 C C . ARG A 1 312 ? 7.512 16.179 3.585 1.00 87.88 312 ARG A C 1
ATOM 2498 O O . ARG A 1 312 ? 8.617 15.687 3.425 1.00 87.88 312 ARG A O 1
ATOM 2505 N N . GLU A 1 313 ? 7.132 16.715 4.742 1.00 86.69 313 GLU A N 1
ATOM 2506 C CA . GLU A 1 313 ? 8.000 16.729 5.930 1.00 86.69 313 GLU A CA 1
ATOM 2507 C C . GLU A 1 313 ? 8.140 15.328 6.558 1.00 86.69 313 GLU A C 1
ATOM 2509 O O . GLU A 1 313 ? 9.127 15.062 7.225 1.00 86.69 313 GLU A O 1
ATOM 2514 N N . ILE A 1 314 ? 7.200 14.403 6.321 1.00 86.62 314 ILE A N 1
ATOM 2515 C CA . ILE A 1 314 ? 7.376 12.988 6.700 1.00 86.62 314 ILE A CA 1
ATOM 2516 C C . ILE A 1 314 ? 8.195 12.249 5.633 1.00 86.62 314 ILE A C 1
ATOM 2518 O O . ILE A 1 314 ? 9.010 11.399 5.987 1.00 86.62 314 ILE A O 1
ATOM 2522 N N . ASP A 1 315 ? 8.020 12.609 4.359 1.00 81.38 315 ASP A N 1
ATOM 2523 C CA . ASP A 1 315 ? 8.784 12.068 3.228 1.00 81.38 315 ASP A CA 1
ATOM 2524 C C . ASP A 1 315 ? 10.278 12.414 3.292 1.00 81.38 315 ASP A C 1
ATOM 2526 O O . ASP A 1 315 ? 11.147 11.578 3.046 1.00 81.38 315 ASP A O 1
ATOM 2530 N N . GLN A 1 316 ? 10.582 13.640 3.712 1.00 78.50 316 GLN A N 1
ATOM 2531 C CA . GLN A 1 316 ? 11.935 14.153 3.904 1.00 78.50 316 GLN A CA 1
ATOM 2532 C C . GLN A 1 316 ? 12.073 14.693 5.333 1.00 78.50 316 GLN A C 1
ATOM 2534 O O . GLN A 1 316 ? 12.036 15.909 5.540 1.00 78.50 316 GLN A O 1
ATOM 2539 N N . PRO A 1 317 ? 12.224 13.803 6.334 1.00 78.00 317 PRO A N 1
ATOM 2540 C CA . PRO A 1 317 ? 12.170 14.185 7.744 1.00 78.00 317 PRO A CA 1
ATOM 2541 C C . PRO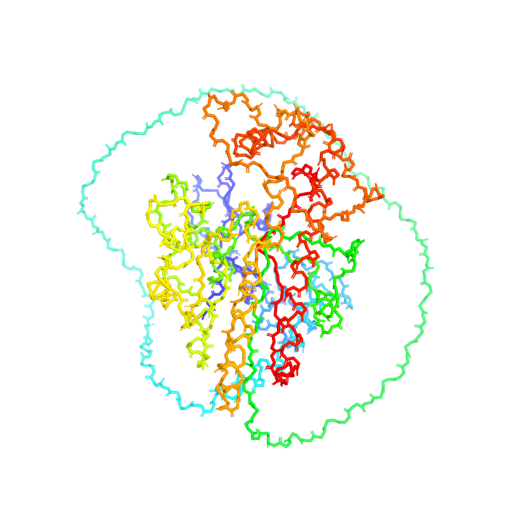 A 1 317 ? 13.369 15.011 8.211 1.00 78.00 317 PRO A C 1
ATOM 2543 O O . PRO A 1 317 ? 13.277 15.692 9.230 1.00 78.00 317 PRO A O 1
ATOM 2546 N N . VAL A 1 318 ? 14.480 14.984 7.470 1.00 76.94 318 VAL A N 1
ATOM 2547 C CA . VAL A 1 318 ? 15.662 15.808 7.740 1.00 76.94 318 VAL A CA 1
ATOM 2548 C C . VAL A 1 318 ? 15.955 16.664 6.513 1.00 76.94 318 VAL A C 1
ATOM 2550 O O . VAL A 1 318 ? 16.292 16.162 5.441 1.00 76.94 318 VAL A O 1
ATOM 2553 N N . ALA A 1 319 ? 15.800 17.979 6.666 1.00 73.56 319 ALA A N 1
ATOM 2554 C CA . ALA A 1 319 ? 15.965 18.926 5.571 1.00 73.56 319 ALA A CA 1
ATOM 2555 C C . ALA A 1 319 ? 17.406 18.930 5.035 1.00 73.56 319 ALA A C 1
ATOM 2557 O O . ALA A 1 319 ? 18.364 19.057 5.795 1.00 73.56 319 ALA A O 1
ATOM 2558 N N . GLY A 1 320 ? 17.547 18.853 3.709 1.00 67.56 320 GLY A N 1
ATOM 2559 C CA . GLY A 1 320 ? 18.836 18.992 3.027 1.00 67.56 320 GLY A CA 1
ATOM 2560 C C . GLY A 1 320 ? 19.759 17.774 3.104 1.00 67.56 320 GLY A C 1
ATOM 2561 O O . GLY A 1 320 ? 20.900 17.890 2.666 1.00 67.56 320 GLY A O 1
ATOM 2562 N N . LYS A 1 321 ? 19.291 16.631 3.624 1.00 66.12 321 LYS A N 1
ATOM 2563 C CA . LYS A 1 321 ? 20.039 15.368 3.611 1.00 66.12 321 LYS A CA 1
ATOM 2564 C C . LYS A 1 321 ? 19.385 14.340 2.699 1.00 66.12 321 LYS A C 1
ATOM 2566 O O . LYS A 1 321 ? 18.161 14.191 2.692 1.00 66.12 321 LYS A O 1
ATOM 2571 N N . SER A 1 322 ? 20.211 13.621 1.944 1.00 64.31 322 SER A N 1
ATOM 2572 C CA . SER A 1 322 ? 19.776 12.395 1.274 1.00 64.31 322 SER A CA 1
ATOM 2573 C C . SER A 1 322 ? 19.528 11.280 2.301 1.00 64.31 322 SER A C 1
ATOM 2575 O O . SER A 1 322 ? 19.865 11.417 3.476 1.00 64.31 322 SER A O 1
ATOM 2577 N N . VAL A 1 323 ? 18.902 10.178 1.883 1.00 61.50 323 VAL A N 1
ATOM 2578 C CA . VAL A 1 323 ? 18.598 9.066 2.808 1.00 61.50 323 VAL A CA 1
ATOM 2579 C C . VAL A 1 323 ? 19.873 8.334 3.211 1.00 61.50 323 VAL A C 1
ATOM 2581 O O . VAL A 1 323 ? 20.001 7.871 4.336 1.00 61.50 323 VAL A O 1
ATOM 2584 N N . GLU A 1 324 ? 20.839 8.300 2.304 1.00 62.12 324 GLU A N 1
ATOM 2585 C CA . GLU A 1 324 ? 22.148 7.684 2.449 1.00 62.12 324 GLU A CA 1
ATOM 2586 C C . GLU A 1 324 ? 23.039 8.442 3.449 1.00 62.12 324 GLU A C 1
ATOM 2588 O O . GLU A 1 324 ? 23.929 7.856 4.060 1.00 62.12 324 GLU A O 1
ATOM 2593 N N . GLU A 1 325 ? 22.787 9.741 3.634 1.00 65.06 325 GLU A N 1
ATOM 2594 C CA . GLU A 1 325 ? 23.517 10.631 4.548 1.00 65.06 325 GLU A CA 1
ATOM 2595 C C . GLU A 1 325 ? 22.795 10.850 5.887 1.00 65.06 325 GLU A C 1
ATOM 2597 O O . GLU A 1 325 ? 23.319 11.533 6.775 1.00 65.06 325 GLU A O 1
ATOM 2602 N N . MET A 1 326 ? 21.571 10.334 6.019 1.00 69.75 326 MET A N 1
ATOM 2603 C CA . MET A 1 326 ? 20.715 10.555 7.178 1.00 69.75 326 MET A CA 1
ATOM 2604 C C . MET A 1 326 ? 21.000 9.526 8.272 1.00 69.75 326 MET A C 1
ATOM 2606 O O . MET A 1 326 ? 20.909 8.321 8.048 1.00 69.75 326 MET A O 1
ATOM 2610 N N . ASP A 1 327 ? 21.273 10.006 9.485 1.00 73.75 327 ASP A N 1
ATOM 2611 C CA . ASP A 1 327 ? 21.268 9.159 10.678 1.00 73.75 327 ASP A CA 1
ATOM 2612 C C . ASP A 1 327 ? 19.847 9.123 11.262 1.00 73.75 327 ASP A C 1
ATOM 2614 O O . ASP A 1 327 ? 19.187 10.156 11.401 1.00 73.75 327 ASP A O 1
ATOM 2618 N N . LEU A 1 328 ? 19.373 7.935 11.645 1.00 74.00 328 LEU A N 1
ATOM 2619 C CA . LEU A 1 328 ? 18.077 7.764 12.305 1.00 74.00 328 LEU A CA 1
ATOM 2620 C C . LEU A 1 328 ? 17.952 8.613 13.579 1.00 74.00 328 LEU A C 1
ATOM 2622 O O . LEU A 1 328 ? 16.849 9.039 13.921 1.00 74.00 328 LEU A O 1
ATOM 2626 N N . GLY A 1 329 ? 19.064 8.876 14.271 1.00 76.50 329 GLY A N 1
ATOM 2627 C CA . GLY A 1 329 ? 19.096 9.730 15.460 1.00 76.50 329 GLY A CA 1
ATOM 2628 C C . GLY A 1 329 ? 18.782 11.206 15.189 1.00 76.50 329 GLY A C 1
ATOM 2629 O O . GLY A 1 329 ? 18.419 11.930 16.115 1.00 76.50 329 GLY A O 1
ATOM 2630 N N . GLU A 1 330 ? 18.885 11.660 13.939 1.00 79.69 330 GLU A N 1
ATOM 2631 C CA . GLU A 1 330 ? 18.598 13.044 13.542 1.00 79.69 330 GLU A CA 1
ATOM 2632 C C . GLU A 1 330 ? 17.118 13.279 13.227 1.00 79.69 330 GLU A C 1
ATOM 2634 O O . GLU A 1 330 ? 16.683 14.425 13.102 1.00 79.69 330 GLU A O 1
ATOM 2639 N N . ILE A 1 331 ? 16.333 12.206 13.106 1.00 81.25 331 ILE A N 1
ATOM 2640 C CA . ILE A 1 331 ? 14.924 12.286 12.739 1.00 81.25 331 ILE A CA 1
ATOM 2641 C C . ILE A 1 331 ? 14.145 12.968 13.870 1.00 81.25 331 ILE A C 1
ATOM 2643 O O . ILE A 1 331 ? 14.106 12.453 14.997 1.00 81.25 331 ILE A O 1
ATOM 2647 N N . PRO A 1 332 ? 13.455 14.091 13.593 1.00 84.12 332 PRO A N 1
ATOM 2648 C CA . PRO A 1 332 ? 12.742 14.848 14.610 1.00 84.12 332 PRO A CA 1
ATOM 2649 C C . PRO A 1 332 ? 11.413 14.157 14.951 1.00 84.12 332 PRO A C 1
ATOM 2651 O O . PRO A 1 332 ? 10.330 14.631 14.619 1.00 84.12 332 PRO A O 1
ATOM 2654 N N . THR A 1 333 ? 11.481 13.019 15.643 1.00 84.12 333 THR A N 1
ATOM 2655 C CA . THR A 1 333 ? 10.317 12.176 15.970 1.00 84.12 333 THR A CA 1
ATOM 2656 C C . THR A 1 333 ? 9.165 12.953 16.632 1.00 84.12 333 THR A C 1
ATOM 2658 O O . THR A 1 333 ? 8.026 12.762 16.201 1.00 84.12 333 THR A O 1
ATOM 2661 N N . PRO A 1 334 ? 9.398 13.881 17.593 1.00 86.88 334 PRO A N 1
ATOM 2662 C CA . PRO A 1 334 ? 8.320 14.706 18.151 1.00 86.88 334 PRO A CA 1
ATOM 2663 C C . PRO A 1 334 ? 7.597 15.544 17.092 1.00 86.88 334 PRO A C 1
ATOM 2665 O O . PRO A 1 334 ? 6.377 15.671 17.122 1.00 86.88 334 PRO A O 1
ATOM 2668 N N . ARG A 1 335 ? 8.335 16.062 16.106 1.00 90.00 335 ARG A N 1
ATOM 2669 C CA . ARG A 1 335 ? 7.761 16.842 15.012 1.00 90.00 335 ARG A CA 1
ATOM 2670 C C . ARG A 1 335 ? 6.928 15.972 14.074 1.00 90.00 335 ARG A C 1
ATOM 2672 O O . ARG A 1 335 ? 5.822 16.357 13.703 1.00 90.00 335 ARG A O 1
ATOM 2679 N N . LEU A 1 336 ? 7.413 14.781 13.724 1.00 89.19 336 LEU A N 1
ATOM 2680 C CA . LEU A 1 336 ? 6.638 13.856 12.891 1.00 89.19 336 LEU A CA 1
ATOM 2681 C C . LEU A 1 336 ? 5.353 13.398 13.597 1.00 89.19 336 LEU A C 1
ATOM 2683 O O . LEU A 1 336 ? 4.306 13.260 12.965 1.00 89.19 336 LEU A O 1
ATOM 2687 N N . HIS A 1 337 ? 5.410 13.237 14.919 1.00 90.69 337 HIS A N 1
ATOM 2688 C CA . HIS A 1 337 ? 4.235 12.986 15.744 1.00 90.69 337 HIS A CA 1
ATOM 2689 C C . HIS A 1 337 ? 3.213 14.131 15.661 1.00 90.69 337 HIS A C 1
ATOM 2691 O O . HIS A 1 337 ? 2.038 13.870 15.417 1.00 90.69 337 HIS A O 1
ATOM 2697 N N . GLU A 1 338 ? 3.636 15.394 15.795 1.00 92.06 338 GLU A N 1
ATOM 2698 C CA . GLU A 1 338 ? 2.743 16.558 15.651 1.00 92.06 338 GLU A CA 1
ATOM 2699 C C . GLU A 1 338 ? 2.042 16.604 14.287 1.00 92.06 338 GLU A C 1
ATOM 2701 O O . GLU A 1 338 ? 0.886 17.017 14.189 1.00 92.06 338 GLU A O 1
ATOM 2706 N N . ILE A 1 339 ? 2.733 16.195 13.221 1.00 93.00 339 ILE A N 1
ATOM 2707 C CA . ILE A 1 339 ? 2.145 16.116 11.882 1.00 93.00 339 ILE A CA 1
ATOM 2708 C C . ILE A 1 339 ? 1.057 15.043 11.853 1.00 93.00 339 ILE A C 1
ATOM 2710 O O . ILE A 1 339 ? -0.055 15.315 11.407 1.00 93.00 339 ILE A O 1
ATOM 2714 N N . MET A 1 340 ? 1.350 13.841 12.349 1.00 95.38 340 MET A N 1
ATOM 2715 C CA . MET A 1 340 ? 0.400 12.725 12.341 1.00 95.38 340 MET A CA 1
ATOM 2716 C C . MET A 1 340 ? -0.800 12.944 13.265 1.00 95.38 340 MET A C 1
ATOM 2718 O O . MET A 1 340 ? -1.904 12.485 12.957 1.00 95.38 340 MET A O 1
ATOM 2722 N N . GLU A 1 341 ? -0.631 13.736 14.322 1.00 95.12 341 GLU A N 1
ATOM 2723 C CA . GLU A 1 341 ? -1.725 14.204 15.170 1.00 95.12 341 GLU A CA 1
ATOM 2724 C C . GLU A 1 341 ? -2.781 14.988 14.372 1.00 95.12 341 GLU A C 1
ATOM 2726 O O . GLU A 1 341 ? -3.981 14.762 14.554 1.00 95.12 341 GLU A O 1
ATOM 2731 N N . LYS A 1 342 ? -2.358 15.815 13.401 1.00 95.88 342 LYS A N 1
ATOM 2732 C CA . LYS A 1 342 ? -3.271 16.524 12.478 1.00 95.88 342 LYS A CA 1
ATOM 2733 C C . LYS A 1 342 ? -4.043 15.582 11.564 1.00 95.88 342 LYS A C 1
ATOM 2735 O O . LYS A 1 342 ? -5.073 15.972 11.037 1.00 95.88 342 LYS A O 1
ATOM 2740 N N . TYR A 1 343 ? -3.558 14.359 11.366 1.00 96.19 343 TYR A N 1
ATOM 2741 C CA . TYR A 1 343 ? -4.233 13.318 10.594 1.00 96.19 343 TYR A CA 1
ATOM 2742 C C . TYR A 1 343 ? -4.980 12.324 11.481 1.00 96.19 343 TYR A C 1
ATOM 2744 O O . TYR A 1 343 ? -5.395 11.270 11.002 1.00 96.19 343 TYR A O 1
ATOM 2752 N N . GLY A 1 344 ? -5.188 12.631 12.760 1.00 95.81 344 GLY A N 1
ATOM 2753 C CA . GLY A 1 344 ? -5.970 11.777 13.638 1.00 95.81 344 GLY A CA 1
ATOM 2754 C C . GLY A 1 344 ? -5.230 10.525 14.113 1.00 95.81 344 GLY A C 1
ATOM 2755 O O . GLY A 1 344 ? -5.897 9.558 14.472 1.00 95.81 344 GLY A O 1
ATOM 2756 N N . PHE A 1 345 ? -3.893 10.521 14.126 1.00 96.00 345 PHE A N 1
ATOM 2757 C CA . PHE A 1 345 ? -3.074 9.425 14.652 1.00 96.00 345 PHE A CA 1
ATOM 2758 C C . PHE A 1 345 ? -2.210 9.895 15.826 1.00 96.00 345 PHE A C 1
ATOM 2760 O O . PHE A 1 345 ? -1.338 10.738 15.664 1.00 96.00 345 PHE A O 1
ATOM 2767 N N . SER A 1 346 ? -2.482 9.362 17.025 1.00 89.69 346 SER A N 1
ATOM 2768 C CA . SER A 1 346 ? -1.910 9.845 18.297 1.00 89.69 346 SER A CA 1
ATOM 2769 C C . SER A 1 346 ? -0.607 9.195 18.670 1.00 89.69 346 SER A C 1
ATOM 2771 O O . SER A 1 346 ? 0.012 9.556 19.661 1.00 89.69 346 SER A O 1
ATOM 2773 N N . ASP A 1 347 ? -0.223 8.181 17.918 1.00 83.19 347 ASP A N 1
ATOM 2774 C CA . ASP A 1 347 ? 0.968 7.427 18.213 1.00 83.19 347 ASP A CA 1
ATOM 2775 C C . ASP A 1 347 ? 1.685 7.128 16.913 1.00 83.19 347 ASP A C 1
ATOM 2777 O O . ASP A 1 347 ? 1.608 6.030 16.351 1.00 83.19 347 ASP A O 1
ATOM 2781 N N . TYR A 1 348 ? 2.368 8.161 16.433 1.00 85.12 348 TYR A N 1
ATOM 2782 C CA . TYR A 1 348 ? 3.395 8.021 15.427 1.00 85.12 348 TYR A CA 1
ATOM 2783 C C . TYR A 1 348 ? 4.763 8.083 16.100 1.00 85.12 348 TYR A C 1
ATOM 2785 O O . TYR A 1 348 ? 5.146 9.087 16.695 1.00 85.12 348 TYR A O 1
ATOM 2793 N N . HIS A 1 349 ? 5.474 6.969 15.998 1.00 70.44 349 HIS A N 1
ATOM 2794 C CA . HIS A 1 349 ? 6.870 6.820 16.386 1.00 70.44 349 HIS A CA 1
ATOM 2795 C C . HIS A 1 349 ? 7.487 6.029 15.248 1.00 70.44 349 HIS A C 1
ATOM 2797 O O . HIS A 1 349 ? 7.396 4.806 15.240 1.00 70.44 349 HIS A O 1
ATOM 2803 N N . GLY A 1 350 ? 7.960 6.742 14.235 1.00 67.31 350 GLY A N 1
ATOM 2804 C CA . GLY A 1 350 ? 8.448 6.182 12.984 1.00 67.31 350 GLY A CA 1
ATOM 2805 C C . GLY A 1 350 ? 9.597 7.025 12.455 1.00 67.31 350 GLY A C 1
ATOM 2806 O O . GLY A 1 350 ? 9.816 8.146 12.910 1.00 67.31 350 GLY A O 1
ATOM 2807 N N . ILE A 1 351 ? 10.324 6.474 11.492 1.00 70.50 351 ILE A N 1
ATOM 2808 C CA . ILE A 1 351 ? 11.523 7.094 10.916 1.00 70.50 351 ILE A CA 1
ATOM 2809 C C . ILE A 1 351 ? 11.213 7.969 9.680 1.00 70.50 351 ILE A C 1
ATOM 2811 O O . ILE A 1 351 ? 12.109 8.353 8.938 1.00 70.50 351 ILE A O 1
ATOM 2815 N N . GLY A 1 352 ? 9.935 8.284 9.444 1.00 72.56 352 GLY A N 1
ATOM 2816 C CA . GLY A 1 352 ? 9.487 8.958 8.218 1.00 72.56 352 GLY A CA 1
ATOM 2817 C C . GLY A 1 352 ? 9.369 8.004 7.025 1.00 72.56 352 GLY A C 1
ATOM 2818 O O . GLY A 1 352 ? 9.551 6.794 7.173 1.00 72.56 352 GLY A O 1
ATOM 2819 N N . ASP A 1 353 ? 9.092 8.550 5.836 1.00 69.19 353 ASP A N 1
ATOM 2820 C CA . ASP A 1 353 ? 8.975 7.763 4.594 1.00 69.19 353 ASP A CA 1
ATOM 2821 C C . ASP A 1 353 ? 10.320 7.522 3.899 1.00 69.19 353 ASP A C 1
ATOM 2823 O O . ASP A 1 353 ? 10.362 7.025 2.776 1.00 69.19 353 ASP A O 1
ATOM 2827 N N . VAL A 1 354 ? 11.429 7.771 4.606 1.00 57.25 354 VAL A N 1
ATOM 2828 C CA . VAL A 1 354 ? 12.803 7.357 4.250 1.00 57.25 354 VAL A CA 1
ATOM 2829 C C . VAL A 1 354 ? 12.856 5.897 3.773 1.00 57.25 354 VAL A C 1
ATOM 2831 O O . VAL A 1 354 ? 13.656 5.524 2.919 1.00 57.25 354 VAL A O 1
ATOM 2834 N N . ILE A 1 355 ? 11.929 5.094 4.284 1.00 54.16 355 ILE A N 1
ATOM 2835 C CA . ILE A 1 355 ? 11.677 3.695 3.960 1.00 54.16 355 ILE A CA 1
ATOM 2836 C C . ILE A 1 355 ? 11.224 3.433 2.520 1.00 54.16 355 ILE A C 1
ATOM 2838 O O . ILE A 1 355 ? 11.313 2.298 2.092 1.00 54.16 355 ILE A O 1
ATOM 2842 N N . GLY A 1 356 ? 10.762 4.423 1.753 1.00 52.88 356 GLY A N 1
ATOM 2843 C CA . GLY A 1 356 ? 10.279 4.251 0.376 1.00 52.88 356 GLY A CA 1
ATOM 2844 C C . GLY A 1 356 ? 11.354 4.272 -0.718 1.00 52.88 356 GLY A C 1
ATOM 2845 O O . GLY A 1 356 ? 10.997 4.322 -1.891 1.00 52.88 356 GLY A O 1
ATOM 2846 N N . LYS A 1 357 ? 12.646 4.293 -0.373 1.00 68.69 357 LYS A N 1
ATOM 2847 C CA . LYS A 1 357 ? 13.756 4.340 -1.344 1.00 68.69 357 LYS A CA 1
ATOM 2848 C C . LYS A 1 357 ? 14.393 2.965 -1.556 1.00 68.69 357 LYS A C 1
ATOM 2850 O O . LYS A 1 357 ? 13.886 1.956 -1.077 1.00 68.69 357 LYS A O 1
ATOM 2855 N N . SER A 1 358 ? 15.498 2.920 -2.296 1.00 68.75 358 SER A N 1
ATOM 2856 C CA . SER A 1 358 ? 16.214 1.680 -2.591 1.00 68.75 358 SER A CA 1
ATOM 2857 C C . SER A 1 358 ? 16.592 0.914 -1.318 1.00 68.75 358 SER A C 1
ATOM 2859 O O . SER A 1 358 ? 17.245 1.467 -0.432 1.00 68.75 358 SER A O 1
ATOM 2861 N N . LYS A 1 359 ? 16.178 -0.359 -1.234 1.00 79.75 359 LYS A N 1
ATOM 2862 C CA . LYS A 1 359 ? 16.344 -1.242 -0.059 1.00 79.75 359 LYS A CA 1
ATOM 2863 C C . LYS A 1 359 ? 15.683 -0.725 1.224 1.00 79.75 359 LYS A C 1
ATOM 2865 O O . LYS A 1 359 ? 16.061 -1.137 2.323 1.00 79.75 359 LYS A O 1
ATOM 2870 N N . GLY A 1 360 ? 14.736 0.198 1.117 1.00 81.94 360 GLY A N 1
ATOM 2871 C CA . GLY A 1 360 ? 14.095 0.788 2.279 1.00 81.94 360 GLY A CA 1
ATOM 2872 C C . GLY A 1 360 ? 13.225 -0.220 3.033 1.00 81.94 360 GLY A C 1
ATOM 2873 O O . GLY A 1 360 ? 13.279 -0.260 4.263 1.00 81.94 360 GLY A O 1
ATOM 2874 N N . GLY A 1 361 ? 12.525 -1.110 2.325 1.00 87.56 361 GLY A N 1
ATOM 2875 C CA . GLY A 1 361 ? 11.834 -2.240 2.948 1.00 87.56 361 GLY A CA 1
ATOM 2876 C C . GLY A 1 361 ? 12.812 -3.176 3.654 1.00 87.56 361 GLY A C 1
ATOM 2877 O O . GLY A 1 361 ? 12.651 -3.448 4.844 1.00 87.56 361 GLY A O 1
ATOM 2878 N N . TYR A 1 362 ? 13.884 -3.577 2.962 1.00 90.19 362 TYR A N 1
ATOM 2879 C CA . TYR A 1 362 ? 14.919 -4.453 3.520 1.00 90.19 362 TYR A CA 1
ATOM 2880 C C . TYR A 1 362 ? 15.542 -3.913 4.818 1.00 90.19 362 TYR A C 1
ATOM 2882 O O . TYR A 1 362 ? 15.723 -4.654 5.786 1.00 90.19 362 TYR A O 1
ATOM 2890 N N . PHE A 1 363 ? 15.882 -2.622 4.865 1.00 86.25 363 PHE A N 1
ATOM 2891 C CA . PHE A 1 363 ? 16.526 -2.039 6.042 1.00 86.25 363 PHE A CA 1
ATOM 2892 C C . PHE A 1 363 ? 15.543 -1.716 7.172 1.00 86.25 363 PHE A C 1
ATOM 2894 O O . PHE A 1 363 ? 15.909 -1.835 8.345 1.00 86.25 363 PHE A O 1
ATOM 2901 N N . PHE A 1 364 ? 14.308 -1.314 6.856 1.00 88.25 364 PHE A N 1
ATOM 2902 C CA . PHE A 1 364 ? 13.461 -0.614 7.824 1.00 88.25 364 PHE A CA 1
ATOM 2903 C C . PHE A 1 364 ? 12.099 -1.257 8.118 1.00 88.25 364 PHE A C 1
ATOM 2905 O O . PHE A 1 364 ? 11.470 -0.877 9.113 1.00 88.25 364 PHE A O 1
ATOM 2912 N N . ASP A 1 365 ? 11.647 -2.271 7.370 1.00 92.88 365 ASP A N 1
ATOM 2913 C CA . ASP A 1 365 ? 10.428 -3.008 7.749 1.00 92.88 365 ASP A CA 1
ATOM 2914 C C . ASP A 1 365 ? 10.602 -3.726 9.098 1.00 92.88 365 ASP A C 1
ATOM 2916 O O . ASP A 1 365 ? 9.667 -3.792 9.905 1.00 92.88 365 ASP A O 1
ATOM 2920 N N . SER A 1 366 ? 11.826 -4.156 9.420 1.00 92.38 366 SER A N 1
ATOM 2921 C CA . SER A 1 366 ? 12.181 -4.704 10.736 1.00 92.38 366 SER A CA 1
ATOM 2922 C C . SER A 1 366 ? 12.004 -3.690 11.875 1.00 92.38 366 SER A C 1
ATOM 2924 O O . SER A 1 366 ? 11.511 -4.047 12.949 1.00 92.38 366 SER A O 1
ATOM 2926 N N . VAL A 1 367 ? 12.319 -2.411 11.633 1.00 90.50 367 VAL A N 1
ATOM 2927 C CA . VAL A 1 367 ? 12.114 -1.312 12.590 1.00 90.50 367 VAL A CA 1
ATOM 2928 C C . VAL A 1 367 ? 10.622 -1.065 12.791 1.00 90.50 367 VAL A C 1
ATOM 2930 O O . VAL A 1 367 ? 10.156 -1.057 13.931 1.00 90.50 367 VAL A O 1
ATOM 2933 N N . THR A 1 368 ? 9.856 -0.945 11.702 1.00 92.38 368 THR A N 1
ATOM 2934 C CA . THR A 1 368 ? 8.392 -0.766 11.748 1.00 92.38 368 THR A CA 1
ATOM 2935 C C . THR A 1 368 ? 7.711 -1.917 12.496 1.00 92.38 368 THR A C 1
ATOM 2937 O O . THR A 1 368 ? 6.832 -1.703 13.339 1.00 92.38 368 THR A O 1
ATOM 2940 N N . THR A 1 369 ? 8.161 -3.146 12.250 1.00 96.31 369 THR A N 1
ATOM 2941 C CA . THR A 1 369 ? 7.684 -4.358 12.927 1.00 96.31 369 THR A CA 1
ATOM 2942 C C . THR A 1 369 ? 8.015 -4.336 14.416 1.00 96.31 369 THR A C 1
ATOM 2944 O O . THR A 1 369 ? 7.126 -4.520 15.249 1.00 96.31 369 THR A O 1
ATOM 2947 N N . GLY A 1 370 ? 9.268 -4.047 14.776 1.00 95.12 370 GLY A N 1
ATOM 2948 C CA . GLY A 1 370 ? 9.703 -3.952 16.170 1.00 95.12 370 GLY A CA 1
ATOM 2949 C C . GLY A 1 370 ? 8.960 -2.864 16.949 1.00 95.12 370 GLY A C 1
ATOM 2950 O O . GLY A 1 370 ? 8.521 -3.099 18.077 1.00 95.12 370 GLY A O 1
ATOM 2951 N N . GLN A 1 371 ? 8.740 -1.698 16.334 1.00 92.44 371 GLN A N 1
ATOM 2952 C CA . GLN A 1 371 ? 7.938 -0.610 16.902 1.00 92.44 371 GLN A CA 1
ATOM 2953 C C . GLN A 1 371 ? 6.482 -1.028 17.111 1.00 92.44 371 GLN A C 1
ATOM 2955 O O . GLN A 1 371 ? 5.908 -0.736 18.159 1.00 92.44 371 GLN A O 1
ATOM 2960 N N . THR A 1 372 ? 5.894 -1.744 16.151 1.00 96.25 372 THR A N 1
ATOM 2961 C CA . THR A 1 372 ? 4.526 -2.270 16.257 1.00 96.25 372 THR A CA 1
ATOM 2962 C C . THR A 1 372 ? 4.406 -3.273 17.403 1.00 96.25 372 THR A C 1
ATOM 2964 O O . THR A 1 372 ? 3.512 -3.146 18.234 1.00 96.25 372 THR A O 1
ATOM 2967 N N . ILE A 1 373 ? 5.333 -4.229 17.505 1.00 98.00 373 ILE A N 1
ATOM 2968 C CA . ILE A 1 373 ? 5.372 -5.228 18.585 1.00 98.00 373 ILE A CA 1
ATOM 2969 C C . ILE A 1 373 ? 5.549 -4.553 19.951 1.00 98.00 373 ILE A C 1
ATOM 2971 O O . ILE A 1 373 ? 4.810 -4.845 20.891 1.00 98.00 373 ILE A O 1
ATOM 2975 N N . SER A 1 374 ? 6.488 -3.609 20.067 1.00 95.94 374 SER A N 1
ATOM 2976 C CA . SER A 1 374 ? 6.696 -2.838 21.299 1.00 95.94 374 SER A CA 1
ATOM 2977 C C . SER A 1 374 ? 5.443 -2.050 21.693 1.00 95.94 374 SER A C 1
ATOM 2979 O O . SER A 1 374 ? 5.039 -2.059 22.857 1.00 95.94 374 SER A O 1
ATOM 2981 N N . TRP A 1 375 ? 4.778 -1.424 20.719 1.00 96.31 375 TRP A N 1
ATOM 2982 C CA . TRP A 1 375 ? 3.534 -0.691 20.934 1.00 96.31 375 TRP A CA 1
ATOM 2983 C C . TRP A 1 375 ? 2.384 -1.607 21.369 1.00 96.31 375 TRP A C 1
ATOM 2985 O O . TRP A 1 375 ? 1.659 -1.281 22.308 1.00 96.31 375 TRP A O 1
ATOM 2995 N N . LEU A 1 376 ? 2.231 -2.784 20.754 1.00 97.50 376 LEU A N 1
ATOM 2996 C CA . LEU A 1 376 ? 1.225 -3.767 21.163 1.00 97.50 376 LEU A CA 1
ATOM 2997 C C . LEU A 1 376 ? 1.428 -4.193 22.623 1.00 97.50 376 LEU A C 1
ATOM 2999 O O . LEU A 1 376 ? 0.456 -4.253 23.373 1.00 97.50 376 LEU A O 1
ATOM 3003 N N . ARG A 1 377 ? 2.676 -4.416 23.049 1.00 97.56 377 ARG A N 1
ATOM 3004 C CA . ARG A 1 377 ? 3.014 -4.792 24.433 1.00 97.56 377 ARG A CA 1
ATOM 3005 C C . ARG A 1 377 ? 2.748 -3.672 25.437 1.00 97.56 377 ARG A C 1
ATOM 3007 O O . ARG A 1 377 ? 2.120 -3.909 26.462 1.00 97.56 377 ARG A O 1
ATOM 3014 N N . ASN A 1 378 ? 3.230 -2.465 25.146 1.00 96.12 378 ASN A N 1
ATOM 3015 C CA . ASN A 1 378 ? 3.253 -1.357 26.107 1.00 96.12 378 ASN A CA 1
ATOM 3016 C C . ASN A 1 378 ? 2.007 -0.465 26.063 1.00 96.12 378 ASN A C 1
ATOM 3018 O O . ASN A 1 378 ? 1.782 0.322 26.978 1.00 96.12 378 ASN A O 1
ATOM 3022 N N . THR A 1 379 ? 1.205 -0.554 25.003 1.00 95.44 379 THR A N 1
ATOM 3023 C CA . THR A 1 379 ? 0.053 0.330 24.791 1.00 95.44 379 THR A CA 1
ATOM 3024 C C . THR A 1 379 ? -1.174 -0.454 24.349 1.00 95.44 379 THR A C 1
ATOM 3026 O O . THR A 1 379 ? -2.195 -0.399 25.026 1.00 95.44 379 THR A O 1
ATOM 3029 N N . GLY A 1 380 ? -1.085 -1.245 23.276 1.00 95.12 380 GLY A N 1
ATOM 3030 C CA . GLY A 1 380 ? -2.232 -1.987 22.737 1.00 95.12 380 GLY A CA 1
ATOM 3031 C C . GLY A 1 380 ? -2.876 -2.944 23.750 1.00 95.12 380 GLY A C 1
ATOM 3032 O O . GLY A 1 380 ? -4.097 -2.938 23.927 1.00 95.12 380 GLY A O 1
ATOM 3033 N N . ARG A 1 381 ? -2.065 -3.743 24.454 1.00 96.19 381 ARG A N 1
ATOM 3034 C CA . ARG A 1 381 ? -2.536 -4.675 25.484 1.00 96.19 381 ARG A CA 1
ATOM 3035 C C . ARG A 1 381 ? -3.078 -3.949 26.726 1.00 96.19 381 ARG A C 1
ATOM 3037 O O . ARG A 1 381 ? -4.235 -4.216 27.051 1.00 96.19 381 ARG A O 1
ATOM 3044 N N . PRO A 1 382 ? -2.348 -3.007 27.359 1.00 96.88 382 PRO A N 1
ATOM 3045 C CA . PRO A 1 382 ? -2.883 -2.220 28.471 1.00 96.88 382 PRO A CA 1
ATOM 3046 C C . PRO A 1 382 ? -4.204 -1.508 28.151 1.00 96.88 382 PRO A C 1
ATOM 3048 O O . PRO A 1 382 ? -5.152 -1.603 28.923 1.00 96.88 382 PRO A O 1
ATOM 3051 N N . LEU A 1 383 ? -4.321 -0.876 26.976 1.00 95.00 383 LEU A N 1
ATOM 3052 C CA . LEU A 1 383 ? -5.572 -0.246 26.540 1.00 95.00 383 LEU A CA 1
ATOM 3053 C C . LEU A 1 383 ? -6.724 -1.258 26.478 1.00 95.00 383 LEU A C 1
ATOM 3055 O O . LEU A 1 383 ? -7.830 -0.969 26.931 1.00 95.00 383 LEU A O 1
ATOM 3059 N N . ASN A 1 384 ? -6.466 -2.455 25.949 1.00 92.06 384 ASN A N 1
ATOM 3060 C CA . ASN A 1 384 ? -7.472 -3.509 25.887 1.00 92.06 384 ASN A CA 1
ATOM 3061 C C . ASN A 1 384 ? -7.870 -4.015 27.288 1.00 92.06 384 ASN A C 1
ATOM 3063 O O . ASN A 1 384 ? -9.057 -4.232 27.524 1.00 92.06 384 ASN A O 1
ATOM 3067 N N . ASP A 1 385 ? -6.920 -4.149 28.221 1.00 92.88 385 ASP A N 1
ATOM 3068 C CA . ASP A 1 385 ? -7.199 -4.507 29.624 1.00 92.88 385 ASP A CA 1
ATOM 3069 C C . ASP A 1 385 ? -8.054 -3.434 30.331 1.00 92.88 385 ASP A C 1
ATOM 3071 O O . ASP A 1 385 ? -8.930 -3.751 31.138 1.00 92.88 385 ASP A O 1
ATOM 3075 N N . GLU A 1 386 ? -7.882 -2.165 29.956 1.00 93.56 386 GLU A N 1
ATOM 3076 C CA . GLU A 1 386 ? -8.707 -1.031 30.395 1.00 93.56 386 GLU A CA 1
ATOM 3077 C C . GLU A 1 386 ? -10.048 -0.907 29.640 1.00 93.56 386 GLU A C 1
ATOM 3079 O O . GLU A 1 386 ? -10.803 0.043 29.858 1.00 93.56 386 GLU A O 1
ATOM 3084 N N . ASN A 1 387 ? -10.387 -1.854 28.755 1.00 89.94 387 ASN A N 1
ATOM 3085 C CA . ASN A 1 387 ? -11.551 -1.803 27.856 1.00 89.94 387 ASN A CA 1
ATOM 3086 C C . ASN A 1 387 ? -11.592 -0.560 26.943 1.00 89.94 387 ASN A C 1
ATOM 3088 O O . ASN A 1 387 ? -12.657 -0.164 26.453 1.00 89.94 387 ASN A O 1
ATOM 3092 N N . LYS A 1 388 ? -10.436 0.053 26.680 1.00 93.50 388 LYS A N 1
ATOM 3093 C CA . LYS A 1 388 ? -10.278 1.160 25.741 1.00 93.50 388 LYS A CA 1
ATOM 3094 C C . LYS A 1 388 ? -9.857 0.606 24.375 1.00 93.50 388 LYS A C 1
ATOM 3096 O O . LYS A 1 388 ? -8.755 0.078 24.238 1.00 93.50 388 LYS A O 1
ATOM 3101 N N . PRO A 1 389 ? -10.709 0.701 23.340 1.00 94.88 389 PRO A N 1
ATOM 3102 C CA . PRO A 1 389 ? -10.383 0.111 22.054 1.00 94.88 389 PRO A CA 1
ATOM 3103 C C . PRO A 1 389 ? -9.327 0.946 21.322 1.00 94.88 389 PRO A C 1
ATOM 3105 O O . PRO A 1 389 ? -9.212 2.159 21.522 1.00 94.88 389 PRO A O 1
ATOM 3108 N N . TRP A 1 390 ? -8.578 0.305 20.432 1.00 97.19 390 TRP A N 1
ATOM 3109 C CA . TRP A 1 390 ? -7.545 0.952 19.633 1.00 97.19 390 TRP A CA 1
ATOM 3110 C C . TRP A 1 390 ? -7.631 0.572 18.156 1.00 97.19 390 TRP A C 1
ATOM 3112 O O . TRP A 1 390 ? -8.207 -0.452 17.778 1.00 97.19 390 TRP A O 1
ATOM 3122 N N . PHE A 1 391 ? -7.103 1.459 17.322 1.00 97.81 391 PHE A N 1
ATOM 3123 C CA . PHE A 1 391 ? -6.920 1.296 15.890 1.00 97.81 391 PHE A CA 1
ATOM 3124 C C . PHE A 1 391 ? -5.454 1.549 15.567 1.00 97.81 391 PHE A C 1
ATOM 3126 O O . PHE A 1 391 ? -4.944 2.623 15.874 1.00 97.81 391 PHE A O 1
ATOM 3133 N N . ALA A 1 392 ? -4.786 0.582 14.953 1.00 97.88 392 ALA A N 1
ATOM 3134 C CA . ALA A 1 392 ? -3.409 0.719 14.509 1.00 97.88 392 ALA A CA 1
ATOM 3135 C C . ALA A 1 392 ? -3.331 0.528 12.992 1.00 97.88 392 ALA A C 1
ATOM 3137 O O . ALA A 1 392 ? -3.837 -0.463 12.468 1.00 97.88 392 ALA A O 1
ATOM 3138 N N . ALA A 1 393 ? -2.697 1.473 12.300 1.00 98.00 393 ALA A N 1
ATOM 3139 C CA . ALA A 1 393 ? -2.317 1.340 10.898 1.00 98.00 393 ALA A CA 1
ATOM 3140 C C . ALA A 1 393 ? -0.810 1.057 10.806 1.00 98.00 393 ALA A C 1
ATOM 3142 O O . ALA A 1 393 ? -0.010 1.839 11.314 1.00 98.00 393 ALA A O 1
ATOM 3143 N N . VAL A 1 394 ? -0.428 -0.055 10.182 1.00 97.44 394 VAL A N 1
ATOM 3144 C CA . VAL A 1 394 ? 0.955 -0.521 10.034 1.00 97.44 394 VAL A CA 1
ATOM 3145 C C . VAL A 1 394 ? 1.257 -0.664 8.550 1.00 97.44 394 VAL A C 1
ATOM 3147 O O . VAL A 1 394 ? 0.664 -1.494 7.871 1.00 97.44 394 VAL A O 1
ATOM 3150 N N . ASN A 1 395 ? 2.162 0.158 8.037 1.00 96.38 395 ASN A N 1
ATOM 3151 C CA . ASN A 1 395 ? 2.427 0.268 6.607 1.00 96.38 395 ASN A CA 1
ATOM 3152 C C . ASN A 1 395 ? 3.861 -0.145 6.321 1.00 96.38 395 ASN A C 1
ATOM 3154 O O . ASN A 1 395 ? 4.785 0.655 6.466 1.00 96.38 395 ASN A O 1
ATOM 3158 N N . LEU A 1 396 ? 4.016 -1.408 5.950 1.00 95.94 396 LEU A N 1
ATOM 3159 C CA . LEU A 1 396 ? 5.281 -1.988 5.527 1.00 95.94 396 LEU A CA 1
ATOM 3160 C C . LEU A 1 396 ? 5.581 -1.577 4.082 1.00 95.94 396 LEU A C 1
ATOM 3162 O O . LEU A 1 396 ? 4.667 -1.245 3.320 1.00 95.94 396 LEU A O 1
ATOM 3166 N N . VAL A 1 397 ? 6.855 -1.586 3.711 1.00 93.56 397 VAL A N 1
ATOM 3167 C CA . VAL A 1 397 ? 7.303 -1.105 2.405 1.00 93.56 397 VAL A CA 1
ATOM 3168 C C . VAL A 1 397 ? 7.523 -2.223 1.414 1.00 93.56 397 VAL A C 1
ATOM 3170 O O . VAL A 1 397 ? 7.118 -2.084 0.265 1.00 93.56 397 VAL A O 1
ATOM 3173 N N . ASN A 1 398 ? 8.145 -3.335 1.799 1.00 95.25 398 ASN A N 1
ATOM 3174 C CA . ASN A 1 398 ? 8.323 -4.398 0.821 1.00 95.25 398 ASN A CA 1
ATOM 3175 C C . ASN A 1 398 ? 6.953 -4.920 0.340 1.00 95.25 398 ASN A C 1
ATOM 3177 O O . ASN A 1 398 ? 6.042 -5.074 1.159 1.00 95.25 398 ASN A O 1
ATOM 3181 N N . PRO A 1 399 ? 6.785 -5.196 -0.969 1.00 95.75 399 PRO A N 1
ATOM 3182 C CA . PRO A 1 399 ? 7.835 -5.374 -1.980 1.00 95.75 399 PRO A CA 1
ATOM 3183 C C . PRO A 1 399 ? 8.274 -4.170 -2.846 1.00 95.75 399 PRO A C 1
ATOM 3185 O O . PRO A 1 399 ? 8.904 -4.389 -3.882 1.00 95.75 399 PRO A O 1
ATOM 3188 N N . HIS A 1 400 ? 8.015 -2.922 -2.451 1.00 93.62 400 HIS A N 1
ATOM 3189 C CA . HIS A 1 400 ? 8.381 -1.717 -3.221 1.00 93.62 400 HIS A CA 1
ATOM 3190 C C . HIS A 1 400 ? 9.868 -1.609 -3.612 1.00 93.62 400 HIS A C 1
ATOM 3192 O O . HIS A 1 400 ? 10.186 -0.999 -4.633 1.00 93.62 400 HIS A O 1
ATOM 3198 N N . ASP A 1 401 ? 10.791 -2.239 -2.871 1.00 91.25 401 ASP A N 1
ATOM 3199 C CA . ASP A 1 401 ? 12.223 -2.235 -3.208 1.00 91.25 401 ASP A CA 1
ATOM 3200 C C . ASP A 1 401 ? 12.503 -2.757 -4.631 1.00 91.25 401 ASP A C 1
ATOM 3202 O O . ASP A 1 401 ? 13.513 -2.378 -5.230 1.00 91.25 401 ASP A O 1
ATOM 3206 N N . VAL A 1 402 ? 11.603 -3.576 -5.200 1.00 91.56 402 VAL A N 1
ATOM 3207 C CA . VAL A 1 402 ? 11.684 -4.080 -6.582 1.00 91.56 402 VAL A CA 1
ATOM 3208 C C . VAL A 1 402 ? 11.844 -2.972 -7.622 1.00 91.56 402 VAL A C 1
ATOM 3210 O O . VAL A 1 402 ? 12.511 -3.185 -8.630 1.00 91.56 402 VAL A O 1
ATOM 3213 N N . MET A 1 403 ? 11.295 -1.781 -7.365 1.00 87.44 403 MET A N 1
ATOM 3214 C CA . MET A 1 403 ? 11.384 -0.616 -8.251 1.00 87.44 403 MET A CA 1
ATOM 3215 C C . MET A 1 403 ? 12.836 -0.207 -8.543 1.00 87.44 403 MET A C 1
ATOM 3217 O O . MET A 1 403 ? 13.120 0.356 -9.595 1.00 87.44 403 MET A O 1
ATOM 3221 N N . PHE A 1 404 ? 13.759 -0.509 -7.627 1.00 86.50 404 PHE A N 1
ATOM 3222 C CA . PHE A 1 404 ? 15.161 -0.102 -7.703 1.00 86.50 404 PHE A CA 1
ATOM 3223 C C . PHE A 1 404 ? 16.097 -1.259 -8.064 1.00 86.50 404 PHE A C 1
ATOM 3225 O O . PHE A 1 404 ? 17.294 -1.170 -7.801 1.00 86.50 404 PHE A O 1
ATOM 3232 N N . ILE A 1 405 ? 15.591 -2.373 -8.601 1.00 89.69 405 ILE A N 1
ATOM 3233 C CA . ILE A 1 405 ? 16.436 -3.530 -8.910 1.00 89.69 405 ILE A CA 1
ATOM 3234 C C . ILE A 1 405 ? 17.433 -3.214 -10.029 1.00 89.69 405 ILE A C 1
ATOM 3236 O O . ILE A 1 405 ? 17.052 -2.835 -11.134 1.00 89.69 405 ILE A O 1
ATOM 3240 N N . ASP A 1 406 ? 18.719 -3.422 -9.754 1.00 89.81 406 ASP A N 1
ATOM 3241 C CA . ASP A 1 406 ? 19.759 -3.452 -10.778 1.00 89.81 406 ASP A CA 1
ATOM 3242 C C . ASP A 1 406 ? 19.789 -4.830 -11.441 1.00 89.81 406 ASP A C 1
ATOM 3244 O O . ASP A 1 406 ? 20.086 -5.850 -10.806 1.00 89.81 406 ASP A O 1
ATOM 3248 N N . THR A 1 407 ? 19.483 -4.870 -12.733 1.00 91.12 407 THR A N 1
ATOM 3249 C CA . THR A 1 407 ? 19.473 -6.098 -13.528 1.00 91.12 407 THR A CA 1
ATOM 3250 C C . THR A 1 407 ? 20.736 -6.340 -14.336 1.00 91.12 407 THR A C 1
ATOM 3252 O O . THR A 1 407 ? 20.865 -7.419 -14.913 1.00 91.12 407 THR A O 1
ATOM 3255 N N . ASP A 1 408 ? 21.682 -5.401 -14.326 1.00 89.81 408 ASP A N 1
ATOM 3256 C CA . ASP A 1 408 ? 22.976 -5.574 -14.973 1.00 89.81 408 ASP A CA 1
ATOM 3257 C C . ASP A 1 408 ? 23.801 -6.677 -14.280 1.00 89.81 408 ASP A C 1
ATOM 3259 O O . ASP A 1 408 ? 23.738 -6.896 -13.057 1.00 89.81 408 ASP A O 1
ATOM 3263 N N . GLU A 1 409 ? 24.551 -7.421 -15.093 1.00 89.94 409 GLU A N 1
ATOM 3264 C CA . GLU A 1 409 ? 25.602 -8.331 -14.643 1.00 89.94 409 GLU A CA 1
ATOM 3265 C C . GLU A 1 409 ? 26.877 -7.567 -14.268 1.00 89.94 409 GLU A C 1
ATOM 3267 O O . GLU A 1 409 ? 27.045 -6.380 -14.549 1.00 89.94 409 GLU A O 1
ATOM 3272 N N . HIS A 1 410 ? 27.815 -8.258 -13.618 1.00 85.19 410 HIS A N 1
ATOM 3273 C CA . HIS A 1 410 ? 29.084 -7.651 -13.238 1.00 85.19 410 HIS A CA 1
ATOM 3274 C C . HIS A 1 410 ? 29.830 -7.104 -14.467 1.00 85.19 410 HIS A C 1
ATOM 3276 O O . HIS A 1 410 ? 30.227 -7.859 -15.352 1.00 85.19 410 HIS A O 1
ATOM 3282 N N . GLY A 1 411 ? 30.043 -5.786 -14.493 1.00 83.62 411 GLY A N 1
ATOM 3283 C CA . GLY A 1 411 ? 30.703 -5.081 -15.596 1.00 83.62 411 GLY A CA 1
ATOM 3284 C C . GLY A 1 411 ? 29.754 -4.549 -16.675 1.00 83.62 411 GLY A C 1
ATOM 3285 O O . GLY A 1 411 ? 30.202 -3.793 -17.538 1.00 83.62 411 GLY A O 1
ATOM 3286 N N . GLU A 1 412 ? 28.461 -4.879 -16.624 1.00 86.75 412 GLU A N 1
ATOM 3287 C CA . GLU A 1 412 ? 27.444 -4.232 -17.452 1.00 86.75 412 GLU A CA 1
ATOM 3288 C C . GLU A 1 412 ? 27.054 -2.863 -16.868 1.00 86.75 412 GLU A C 1
ATOM 3290 O O . GLU A 1 412 ? 27.098 -2.630 -15.663 1.00 86.75 412 GLU A O 1
ATOM 3295 N N . GLN A 1 413 ? 26.701 -1.939 -17.762 1.00 80.31 413 GLN A N 1
ATOM 3296 C CA . GLN A 1 413 ? 26.118 -0.632 -17.446 1.00 80.31 413 GLN A CA 1
ATOM 3297 C C . GLN A 1 413 ? 25.125 -0.292 -18.560 1.00 80.31 413 GLN A C 1
ATOM 3299 O O . GLN A 1 413 ? 25.369 0.613 -19.363 1.00 80.31 413 GLN A O 1
ATOM 3304 N N . VAL A 1 414 ? 24.095 -1.122 -18.711 1.00 83.06 414 VAL A N 1
ATOM 3305 C CA . VAL A 1 414 ? 23.065 -1.010 -19.753 1.00 83.06 414 VAL A CA 1
ATOM 3306 C C . VAL A 1 414 ? 21.809 -0.375 -19.175 1.00 83.06 414 VAL A C 1
ATOM 3308 O O . VAL A 1 414 ? 21.287 0.564 -19.776 1.00 83.06 414 VAL A O 1
ATOM 3311 N N . GLN A 1 415 ? 21.361 -0.819 -17.995 1.00 83.44 415 GLN A N 1
ATOM 3312 C CA . GLN A 1 415 ? 20.177 -0.250 -17.345 1.00 83.44 415 GLN A CA 1
ATOM 3313 C C . GLN A 1 415 ? 20.356 1.248 -17.061 1.00 83.44 415 GLN A C 1
ATOM 3315 O O . GLN A 1 415 ? 19.450 2.051 -17.239 1.00 83.44 415 GLN A O 1
ATOM 3320 N N . TRP A 1 416 ? 21.574 1.663 -16.751 1.00 73.19 416 TRP A N 1
ATOM 3321 C CA . TRP A 1 416 ? 21.928 3.038 -16.407 1.00 73.19 416 TRP A CA 1
ATOM 3322 C C . TRP A 1 416 ? 22.076 3.986 -17.613 1.00 73.19 416 TRP A C 1
ATOM 3324 O O . TRP A 1 416 ? 22.522 5.111 -17.449 1.00 73.19 416 TRP A O 1
ATOM 3334 N N . LYS A 1 417 ? 21.786 3.550 -18.850 1.00 64.19 417 LYS A N 1
ATOM 3335 C CA . LYS A 1 417 ? 22.054 4.338 -20.072 1.00 64.19 417 LYS A CA 1
ATOM 3336 C C . LYS A 1 417 ? 20.785 4.646 -20.856 1.00 64.19 417 LYS A C 1
ATOM 3338 O O . LYS A 1 417 ? 20.537 4.079 -21.919 1.00 64.19 417 LYS A O 1
ATOM 3343 N N . GLY A 1 418 ? 19.982 5.578 -20.347 1.00 60.34 418 GLY A N 1
ATOM 3344 C CA . GLY A 1 418 ? 18.843 6.130 -21.083 1.00 60.34 418 GLY A CA 1
ATOM 3345 C C . GLY A 1 418 ? 19.240 7.259 -22.049 1.00 60.34 418 GLY A C 1
ATOM 3346 O O . GLY A 1 418 ? 20.128 8.043 -21.727 1.00 60.34 418 GLY A O 1
ATOM 3347 N N . PRO A 1 419 ? 18.552 7.445 -23.196 1.00 54.19 419 PRO A N 1
ATOM 3348 C CA . PRO A 1 419 ? 18.803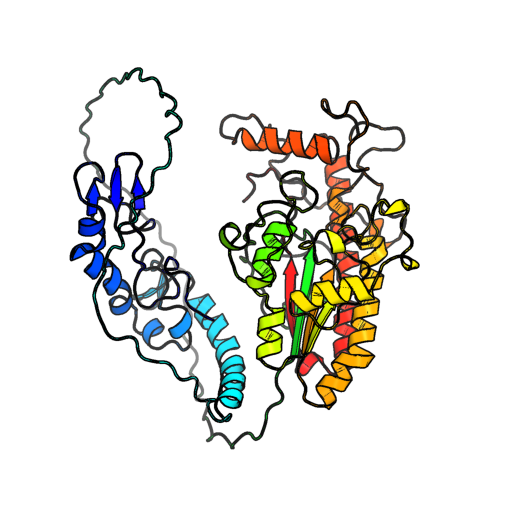 8.571 -24.115 1.00 54.19 419 PRO A CA 1
ATOM 3349 C C . PRO A 1 419 ? 18.655 9.963 -23.472 1.00 54.19 419 PRO A C 1
ATOM 3351 O O . PRO A 1 419 ? 19.190 10.951 -23.978 1.00 54.19 419 PRO A O 1
ATOM 3354 N N . MET A 1 420 ? 17.899 10.037 -22.373 1.00 51.25 420 MET A N 1
ATOM 3355 C CA . MET A 1 420 ? 17.636 11.250 -21.595 1.00 51.25 420 MET A CA 1
ATOM 3356 C C . MET A 1 420 ? 18.569 11.405 -20.384 1.00 51.25 420 MET A C 1
ATOM 3358 O O . MET A 1 420 ? 18.567 12.466 -19.765 1.00 51.25 420 MET A O 1
ATOM 3362 N N . ASP A 1 421 ? 19.381 10.395 -20.061 1.00 58.31 421 ASP A N 1
ATOM 3363 C CA . ASP A 1 421 ? 20.264 10.409 -18.895 1.00 58.31 421 ASP A CA 1
ATOM 3364 C C . ASP A 1 421 ? 21.662 10.924 -19.261 1.00 58.31 421 ASP A C 1
ATOM 3366 O O . ASP A 1 421 ? 22.618 10.175 -19.455 1.00 58.31 421 ASP A O 1
ATOM 3370 N N . LYS A 1 422 ? 21.767 12.243 -19.449 1.00 54.06 422 LYS A N 1
ATOM 3371 C CA . LYS A 1 422 ? 23.036 12.904 -19.805 1.00 54.06 422 LYS A CA 1
ATOM 3372 C C . LYS A 1 422 ? 23.898 13.262 -18.591 1.00 54.06 422 LYS A C 1
ATOM 3374 O O . LYS A 1 422 ? 25.070 13.581 -18.771 1.00 54.06 422 LYS A O 1
ATOM 3379 N N . GLU A 1 423 ? 23.320 13.233 -17.390 1.00 54.31 423 GLU A N 1
ATOM 3380 C CA . GLU A 1 423 ? 23.917 13.767 -16.155 1.00 54.31 423 GLU A CA 1
ATOM 3381 C C . GLU A 1 423 ? 23.808 12.796 -14.959 1.00 54.31 423 GLU A C 1
ATOM 3383 O O . GLU A 1 423 ? 24.077 13.189 -13.829 1.00 54.31 423 GLU A O 1
ATOM 3388 N N . ASN A 1 424 ? 23.486 11.515 -15.200 1.00 54.09 424 ASN A N 1
ATOM 3389 C CA . ASN A 1 424 ? 23.379 10.465 -14.178 1.00 54.09 424 ASN A CA 1
ATOM 3390 C C . ASN A 1 424 ? 22.300 10.788 -13.122 1.00 54.09 424 ASN A C 1
ATOM 3392 O O . ASN A 1 424 ? 22.514 10.658 -11.917 1.00 54.09 424 ASN A O 1
ATOM 3396 N N . HIS A 1 425 ? 21.146 11.270 -13.592 1.00 53.12 425 HIS A N 1
ATOM 3397 C CA . HIS A 1 425 ? 20.018 11.723 -12.766 1.00 53.12 425 HIS A CA 1
ATOM 3398 C C . HIS A 1 425 ? 19.006 10.607 -12.444 1.00 53.12 425 HIS A C 1
ATOM 3400 O O . HIS A 1 425 ? 17.940 10.883 -11.890 1.00 53.12 425 HIS A O 1
ATOM 3406 N N . THR A 1 426 ? 19.309 9.356 -12.794 1.00 56.53 426 THR A N 1
ATOM 3407 C CA . THR A 1 426 ? 18.465 8.194 -12.487 1.00 56.53 426 THR A CA 1
ATOM 3408 C C . THR A 1 426 ? 18.451 7.896 -10.988 1.00 56.53 426 THR A C 1
ATOM 3410 O O . THR A 1 426 ? 19.472 8.020 -10.308 1.00 56.53 426 THR A O 1
ATOM 3413 N N . LEU A 1 427 ? 17.315 7.417 -10.477 1.00 66.94 427 LEU A N 1
ATOM 3414 C CA . LEU A 1 427 ? 17.257 6.700 -9.202 1.00 66.94 427 LEU A CA 1
ATOM 3415 C C . LEU A 1 427 ? 18.267 5.560 -9.272 1.00 66.94 427 LEU A C 1
ATOM 3417 O O . LEU A 1 427 ? 18.183 4.782 -10.208 1.00 66.94 427 LEU A O 1
ATOM 3421 N N . LEU A 1 428 ? 19.207 5.473 -8.329 1.00 69.38 428 LEU A N 1
ATOM 3422 C CA . LEU A 1 428 ? 20.316 4.516 -8.384 1.00 69.38 428 LEU A CA 1
ATOM 3423 C C . LEU A 1 428 ? 19.789 3.070 -8.271 1.00 69.38 428 LEU A C 1
ATOM 3425 O O . LEU A 1 428 ? 19.395 2.686 -7.159 1.00 69.38 428 LEU A O 1
ATOM 3429 N N . PRO A 1 429 ? 19.789 2.238 -9.341 1.00 79.00 429 PRO A N 1
ATOM 3430 C CA . PRO A 1 429 ? 19.478 0.829 -9.176 1.00 79.00 429 PRO A CA 1
ATOM 3431 C C . PRO A 1 429 ? 20.475 0.151 -8.235 1.00 79.00 429 PRO A C 1
ATOM 3433 O O . PRO A 1 429 ? 21.643 0.528 -8.122 1.00 79.00 429 PRO A O 1
ATOM 3436 N N . THR A 1 430 ? 20.019 -0.864 -7.514 1.00 84.25 430 THR A N 1
ATOM 3437 C CA . THR A 1 430 ? 20.848 -1.596 -6.564 1.00 84.25 430 THR A CA 1
ATOM 3438 C C . THR A 1 430 ? 20.694 -3.093 -6.726 1.00 84.25 430 THR A C 1
ATOM 3440 O O . THR A 1 430 ? 19.623 -3.624 -7.016 1.00 84.25 430 THR A O 1
ATOM 3443 N N . GLN A 1 431 ? 21.802 -3.795 -6.508 1.00 89.12 431 GLN A N 1
ATOM 3444 C CA . GLN A 1 431 ? 21.812 -5.251 -6.488 1.00 89.12 431 GLN A CA 1
ATOM 3445 C C . GLN A 1 431 ? 21.037 -5.771 -5.267 1.00 89.12 431 GLN A C 1
ATOM 3447 O O . GLN A 1 431 ? 21.124 -5.141 -4.203 1.00 89.12 431 GLN A O 1
ATOM 3452 N N . PRO A 1 432 ? 20.353 -6.928 -5.368 1.00 90.94 432 PRO A N 1
ATOM 3453 C CA . PRO A 1 432 ? 19.678 -7.553 -4.234 1.00 90.94 432 PRO A CA 1
ATOM 3454 C C . PRO A 1 432 ? 20.587 -7.674 -2.999 1.00 90.94 432 PRO A C 1
ATOM 3456 O O . PRO A 1 432 ? 21.802 -7.862 -3.142 1.00 90.94 432 PRO A O 1
ATOM 3459 N N . PRO A 1 433 ? 20.044 -7.578 -1.773 1.00 91.50 433 PRO A N 1
ATOM 3460 C CA . PRO A 1 433 ? 20.806 -7.847 -0.561 1.00 91.50 433 PRO A CA 1
ATOM 3461 C C . PRO A 1 433 ? 21.445 -9.239 -0.583 1.00 91.50 433 PRO A C 1
ATOM 3463 O O . PRO A 1 433 ? 20.836 -10.222 -0.998 1.00 91.50 433 PRO A O 1
ATOM 3466 N N . HIS A 1 434 ? 22.679 -9.341 -0.090 1.00 89.69 434 HIS A N 1
ATOM 3467 C CA . HIS A 1 434 ? 23.391 -10.614 -0.031 1.00 89.69 434 HIS A CA 1
ATOM 3468 C C . HIS A 1 434 ? 23.062 -11.367 1.267 1.00 89.69 434 HIS A C 1
ATOM 3470 O O . HIS A 1 434 ? 23.836 -11.358 2.227 1.00 89.69 434 HIS A O 1
ATOM 3476 N N . ASN A 1 435 ? 21.899 -12.017 1.306 1.00 90.44 435 ASN A N 1
ATOM 3477 C CA . ASN A 1 435 ? 21.495 -12.884 2.411 1.00 90.44 435 ASN A CA 1
ATOM 3478 C C . ASN A 1 435 ? 20.662 -14.084 1.915 1.00 90.44 435 ASN A C 1
ATOM 3480 O O . ASN A 1 435 ? 20.315 -14.175 0.740 1.00 90.44 435 ASN A O 1
ATOM 3484 N N . GLN A 1 436 ? 20.313 -14.997 2.823 1.00 92.62 436 GLN A N 1
ATOM 3485 C CA . GLN A 1 436 ? 19.625 -16.238 2.463 1.00 92.62 436 GLN A CA 1
ATOM 3486 C C . GLN A 1 436 ? 18.225 -16.021 1.863 1.00 92.62 436 GLN A C 1
ATOM 3488 O O . GLN A 1 436 ? 17.831 -16.772 0.972 1.00 92.62 436 GLN A O 1
ATOM 3493 N N . ILE A 1 437 ? 17.456 -15.033 2.338 1.00 93.50 437 ILE A N 1
ATOM 3494 C CA . ILE A 1 437 ? 16.090 -14.831 1.839 1.00 93.50 437 ILE A CA 1
ATOM 3495 C C . ILE A 1 437 ? 16.102 -14.301 0.404 1.00 93.50 437 ILE A C 1
ATOM 3497 O O . ILE A 1 437 ? 15.336 -14.813 -0.403 1.00 93.50 437 ILE A O 1
ATOM 3501 N N . TYR A 1 438 ? 17.030 -13.398 0.066 1.00 95.62 438 TYR A N 1
ATOM 3502 C CA . TYR A 1 438 ? 17.162 -12.772 -1.257 1.00 95.62 438 TYR A CA 1
ATOM 3503 C C . TYR A 1 438 ? 17.952 -13.597 -2.292 1.00 95.62 438 TYR A C 1
ATOM 3505 O O . TYR A 1 438 ? 18.108 -13.160 -3.429 1.00 95.62 438 TYR A O 1
ATOM 3513 N N . GLN A 1 439 ? 18.429 -14.794 -1.932 1.00 93.81 439 GLN A N 1
ATOM 3514 C CA . GLN A 1 439 ? 19.156 -15.707 -2.831 1.00 93.81 439 GLN A CA 1
ATOM 3515 C C . GLN A 1 439 ? 18.263 -16.751 -3.525 1.00 93.81 439 GLN A C 1
ATOM 3517 O O . GLN A 1 439 ? 18.748 -17.516 -4.360 1.00 93.81 439 GLN A O 1
ATOM 3522 N N . GLN A 1 440 ? 16.974 -16.822 -3.183 1.00 95.94 440 GLN A N 1
ATOM 3523 C CA . GLN A 1 440 ? 16.054 -17.780 -3.797 1.00 95.94 440 GLN A CA 1
ATOM 3524 C C . GLN A 1 440 ? 15.673 -17.350 -5.220 1.00 95.94 440 GLN A C 1
ATOM 3526 O O . GLN A 1 440 ? 15.507 -16.159 -5.479 1.00 95.94 440 GLN A O 1
ATOM 3531 N N . SER A 1 441 ? 15.490 -18.330 -6.111 1.00 95.75 441 SER A N 1
ATOM 3532 C CA . SER A 1 441 ? 15.049 -18.125 -7.497 1.00 95.75 441 SER A CA 1
ATOM 3533 C C . SER A 1 441 ? 13.888 -19.042 -7.888 1.00 95.75 441 SER A C 1
ATOM 3535 O O . SER A 1 441 ? 13.670 -20.096 -7.278 1.00 95.75 441 SER A O 1
ATOM 3537 N N . TRP A 1 442 ? 13.149 -18.632 -8.922 1.00 95.88 442 TRP A N 1
ATOM 3538 C CA . TRP A 1 442 ? 11.993 -19.337 -9.481 1.00 95.88 442 TRP A CA 1
ATOM 3539 C C . TRP A 1 442 ? 12.097 -19.455 -11.011 1.00 95.88 442 TRP A C 1
ATOM 3541 O O . TRP A 1 442 ? 11.307 -18.850 -11.742 1.00 95.88 442 TRP A O 1
ATOM 3551 N N . PRO A 1 443 ? 13.036 -20.268 -11.533 1.00 93.69 443 PRO A N 1
ATOM 3552 C CA . PRO A 1 443 ? 13.273 -20.382 -12.976 1.00 93.69 443 PRO A CA 1
ATOM 3553 C C . PRO A 1 443 ? 12.060 -20.915 -13.755 1.00 93.69 443 PRO A C 1
ATOM 3555 O O . PRO A 1 443 ? 11.877 -20.569 -14.923 1.00 93.69 443 PRO A O 1
ATOM 3558 N N . ASP A 1 444 ? 11.210 -21.711 -13.108 1.00 92.25 444 ASP A N 1
ATOM 3559 C CA . ASP A 1 444 ? 10.033 -22.321 -13.733 1.00 92.25 444 ASP A CA 1
ATOM 3560 C C . ASP A 1 444 ? 8.780 -21.432 -13.673 1.00 92.25 444 ASP A C 1
ATOM 3562 O O . ASP A 1 444 ? 7.752 -21.779 -14.259 1.00 92.25 444 ASP A O 1
ATOM 3566 N N . TYR A 1 445 ? 8.828 -20.286 -12.979 1.00 92.31 445 TYR A N 1
ATOM 3567 C CA . TYR A 1 445 ? 7.701 -19.355 -12.975 1.00 92.31 445 TYR A CA 1
ATOM 3568 C C . TYR A 1 445 ? 7.588 -18.676 -14.353 1.00 92.31 445 TYR A C 1
ATOM 3570 O O . TYR A 1 445 ? 8.577 -18.122 -14.846 1.00 92.31 445 TYR A O 1
ATOM 3578 N N . PRO A 1 446 ? 6.414 -18.719 -15.009 1.00 91.12 446 PRO A N 1
ATOM 3579 C CA . PRO A 1 446 ? 6.282 -18.234 -16.375 1.00 91.12 446 PRO A CA 1
ATOM 3580 C C . PRO A 1 446 ? 6.421 -16.711 -16.441 1.00 91.12 446 PRO A C 1
ATOM 3582 O O . PRO A 1 446 ? 5.782 -15.978 -15.684 1.00 91.12 446 PRO A O 1
ATOM 3585 N N . LEU A 1 447 ? 7.217 -16.235 -17.400 1.00 90.62 447 LEU A N 1
ATOM 3586 C CA . LEU A 1 447 ? 7.205 -14.828 -17.793 1.00 90.62 447 LEU A CA 1
ATOM 3587 C C . LEU A 1 44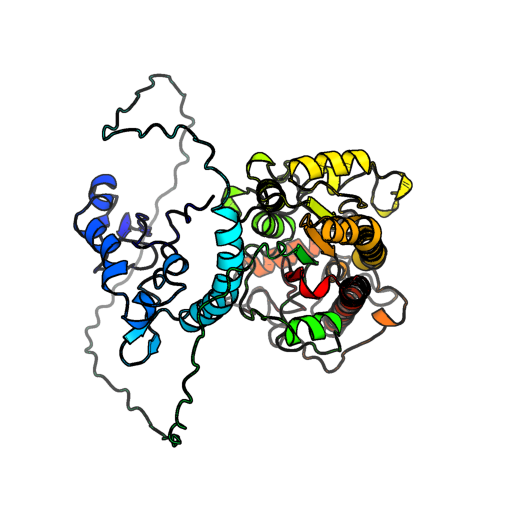7 ? 5.915 -14.509 -18.576 1.00 90.62 447 LEU A C 1
ATOM 3589 O O . LEU A 1 447 ? 5.377 -15.397 -19.246 1.00 90.62 447 LEU A O 1
ATOM 3593 N N . PRO A 1 448 ? 5.425 -13.256 -18.543 1.00 87.81 448 PRO A N 1
ATOM 3594 C CA . PRO A 1 448 ? 4.236 -12.855 -19.293 1.00 87.81 448 PRO A CA 1
ATOM 3595 C C . PRO A 1 448 ? 4.379 -13.114 -20.797 1.00 87.81 448 PRO A C 1
ATOM 3597 O O . PRO A 1 448 ? 5.369 -12.729 -21.420 1.00 87.81 448 PRO A O 1
ATOM 3600 N N . ALA A 1 449 ? 3.370 -13.754 -21.395 1.00 86.81 449 ALA A N 1
ATOM 3601 C CA . ALA A 1 449 ? 3.418 -14.200 -22.791 1.00 86.81 449 ALA A CA 1
ATOM 3602 C C . ALA A 1 449 ? 3.519 -13.043 -23.802 1.00 86.81 449 ALA A C 1
ATOM 3604 O O . ALA A 1 449 ? 4.090 -13.202 -24.877 1.00 86.81 449 ALA A O 1
ATOM 3605 N N . ASN A 1 450 ? 2.976 -11.875 -23.456 1.00 82.94 450 ASN A N 1
ATOM 3606 C CA . ASN A 1 450 ? 2.974 -10.667 -24.281 1.00 82.94 450 ASN A CA 1
ATOM 3607 C C . ASN A 1 450 ? 4.166 -9.736 -24.006 1.00 82.94 450 ASN A C 1
ATOM 3609 O O . ASN A 1 450 ? 4.186 -8.620 -24.512 1.00 82.94 450 ASN A O 1
ATOM 3613 N N . ARG A 1 451 ? 5.155 -10.150 -23.209 1.00 85.19 451 ARG A N 1
ATOM 3614 C CA . ARG A 1 451 ? 6.273 -9.278 -22.821 1.00 85.19 451 ARG A CA 1
ATOM 3615 C C . ARG A 1 451 ? 7.087 -8.766 -24.013 1.00 85.19 451 ARG A C 1
ATOM 3617 O O . ARG A 1 451 ? 7.390 -7.584 -24.068 1.00 85.19 451 ARG A O 1
ATOM 3624 N N . HIS A 1 452 ? 7.359 -9.635 -24.986 1.00 88.75 452 HIS A N 1
ATOM 3625 C CA . HIS A 1 452 ? 8.096 -9.289 -26.207 1.00 88.75 452 HIS A CA 1
ATOM 3626 C C . HIS A 1 452 ? 7.282 -8.476 -27.223 1.00 88.75 452 HIS A C 1
ATOM 3628 O O . HIS A 1 452 ? 7.745 -8.206 -28.331 1.00 88.75 452 HIS A O 1
ATOM 3634 N N . GLN A 1 453 ? 6.036 -8.131 -26.893 1.00 86.62 453 GLN A N 1
ATOM 3635 C CA . GLN A 1 453 ? 5.185 -7.354 -27.774 1.00 86.62 453 GLN A CA 1
ATOM 3636 C C . GLN A 1 453 ? 5.733 -5.918 -27.898 1.00 86.62 453 GLN A C 1
ATOM 3638 O O . GLN A 1 453 ? 5.848 -5.239 -26.871 1.00 86.62 453 GLN A O 1
ATOM 3643 N N . PRO A 1 454 ? 6.006 -5.406 -29.115 1.00 87.75 454 PRO A N 1
ATOM 3644 C CA . PRO A 1 454 ? 6.474 -4.034 -29.301 1.00 87.75 454 PRO A CA 1
ATOM 3645 C C . PRO A 1 454 ? 5.501 -3.006 -28.713 1.00 87.75 454 PRO A C 1
ATOM 3647 O O . PRO A 1 454 ? 4.281 -3.164 -28.784 1.00 87.75 454 PRO A O 1
ATOM 3650 N N . LEU A 1 455 ? 6.023 -1.932 -28.119 1.00 85.81 455 LEU A N 1
ATOM 3651 C CA . LEU A 1 455 ? 5.196 -0.881 -27.503 1.00 85.81 455 LEU A CA 1
ATOM 3652 C C . LEU A 1 455 ? 4.516 0.034 -28.534 1.00 85.81 455 LEU A C 1
ATOM 3654 O O . LEU A 1 455 ? 3.576 0.743 -28.192 1.00 85.81 455 LEU A O 1
ATOM 3658 N N . ASP A 1 456 ? 4.984 0.019 -29.781 1.00 86.69 456 ASP A N 1
ATOM 3659 C CA . ASP A 1 456 ? 4.435 0.756 -30.923 1.00 86.69 456 ASP A CA 1
ATOM 3660 C C . ASP A 1 456 ? 3.729 -0.143 -31.949 1.00 86.69 456 ASP A C 1
ATOM 3662 O O . ASP A 1 456 ? 3.441 0.293 -33.066 1.00 86.69 456 ASP A O 1
ATOM 3666 N N . GLU A 1 457 ? 3.407 -1.384 -31.576 1.00 88.06 457 GLU A N 1
ATOM 3667 C CA . GLU A 1 457 ? 2.597 -2.257 -32.421 1.00 88.06 457 GLU A CA 1
ATOM 3668 C C . GLU A 1 457 ? 1.210 -1.629 -32.699 1.00 88.06 457 GLU A C 1
ATOM 3670 O O . GLU A 1 457 ? 0.587 -1.071 -31.784 1.00 88.06 457 GLU A O 1
ATOM 3675 N N . PRO A 1 458 ? 0.684 -1.722 -33.941 1.00 86.25 458 PRO A N 1
ATOM 3676 C CA . PRO A 1 458 ? -0.657 -1.245 -34.262 1.00 86.25 458 PRO A CA 1
ATOM 3677 C C . PRO A 1 458 ? -1.722 -1.792 -33.301 1.00 86.25 458 PRO A C 1
ATOM 3679 O O . PRO A 1 458 ? -1.888 -3.000 -33.159 1.00 86.25 458 PRO A O 1
ATOM 3682 N N . GLY A 1 459 ? -2.476 -0.889 -32.671 1.00 83.31 459 GLY A N 1
ATOM 3683 C CA . GLY A 1 459 ? -3.519 -1.228 -31.696 1.00 83.31 459 GLY A CA 1
ATOM 3684 C C . GLY A 1 459 ? -3.145 -0.934 -30.243 1.00 83.31 459 GLY A C 1
ATOM 3685 O O . GLY A 1 459 ? -4.043 -0.881 -29.406 1.00 83.31 459 GLY A O 1
ATOM 3686 N N . ARG A 1 460 ? -1.868 -0.663 -29.938 1.00 83.50 460 ARG A N 1
ATOM 3687 C CA . ARG A 1 460 ? -1.453 -0.241 -28.593 1.00 83.50 460 ARG A CA 1
ATOM 3688 C C . ARG A 1 460 ? -1.583 1.273 -28.400 1.00 83.50 460 ARG A C 1
ATOM 3690 O O . ARG A 1 460 ? -1.284 2.040 -29.321 1.00 83.50 460 ARG A O 1
ATOM 3697 N N . PRO A 1 461 ? -1.985 1.741 -27.206 1.00 85.88 461 PRO A N 1
ATOM 3698 C CA . PRO A 1 461 ? -1.925 3.156 -26.870 1.00 85.88 461 PRO A CA 1
ATOM 3699 C C . PRO A 1 461 ? -0.490 3.691 -26.943 1.00 85.88 461 PRO A C 1
ATOM 3701 O O . PRO A 1 461 ? 0.401 3.190 -26.262 1.00 85.88 461 PRO A O 1
ATOM 3704 N N . ALA A 1 462 ? -0.274 4.780 -27.690 1.00 85.44 462 ALA A N 1
ATOM 3705 C CA . ALA A 1 462 ? 1.034 5.445 -27.768 1.00 85.44 462 ALA A CA 1
ATOM 3706 C C . ALA A 1 462 ? 1.580 5.854 -26.383 1.00 85.44 462 ALA A C 1
ATOM 3708 O O . ALA A 1 462 ? 2.789 5.874 -26.163 1.00 85.44 462 ALA A O 1
ATOM 3709 N N . ALA A 1 463 ? 0.680 6.105 -25.426 1.00 83.88 463 ALA A N 1
ATOM 3710 C CA . ALA A 1 463 ? 1.019 6.386 -24.037 1.00 83.88 463 ALA A CA 1
ATOM 3711 C C . ALA A 1 463 ? 1.839 5.269 -23.363 1.00 83.88 463 ALA A C 1
ATOM 3713 O O . ALA A 1 463 ? 2.595 5.569 -22.450 1.00 83.88 463 ALA A O 1
ATOM 3714 N N . HIS A 1 464 ? 1.746 4.007 -23.802 1.00 84.44 464 HIS A N 1
ATOM 3715 C CA . HIS A 1 464 ? 2.541 2.911 -23.226 1.00 84.44 464 HIS A CA 1
ATOM 3716 C C . HIS A 1 464 ? 4.026 3.064 -23.543 1.00 84.44 464 HIS A C 1
ATOM 3718 O O . HIS A 1 464 ? 4.864 2.873 -22.663 1.00 84.44 464 HIS A O 1
ATOM 3724 N N . LYS A 1 465 ? 4.352 3.473 -24.773 1.00 84.19 465 LYS A N 1
ATOM 3725 C CA . LYS A 1 465 ? 5.729 3.780 -25.168 1.00 84.19 465 LYS A CA 1
ATOM 3726 C C . LYS A 1 465 ? 6.268 4.986 -24.403 1.00 84.19 465 LYS A C 1
ATOM 3728 O O . LYS A 1 465 ? 7.366 4.915 -23.864 1.00 84.19 465 LYS A O 1
ATOM 3733 N N . GLU A 1 466 ? 5.480 6.054 -24.295 1.00 84.81 466 GLU A N 1
ATOM 3734 C CA . GLU A 1 466 ? 5.883 7.251 -23.543 1.00 84.81 466 GLU A CA 1
ATOM 3735 C C . GLU A 1 466 ? 6.053 6.976 -22.045 1.00 84.81 466 GLU A C 1
ATOM 3737 O O . GLU A 1 466 ? 7.024 7.429 -21.445 1.00 84.81 466 GLU A O 1
ATOM 3742 N N . TYR A 1 467 ? 5.163 6.179 -21.448 1.00 82.50 467 TYR A N 1
ATOM 3743 C CA . TYR A 1 467 ? 5.283 5.750 -20.057 1.00 82.50 467 TYR A CA 1
ATOM 3744 C C . TYR A 1 467 ? 6.573 4.959 -19.825 1.00 82.50 467 TYR A C 1
ATOM 3746 O O . TYR A 1 467 ? 7.303 5.251 -18.882 1.00 82.50 467 TYR A O 1
ATOM 3754 N N . GLN A 1 468 ? 6.893 4.005 -20.704 1.00 81.19 468 GLN A N 1
ATOM 3755 C CA . GLN A 1 468 ? 8.128 3.227 -20.596 1.00 81.19 468 GLN A CA 1
ATOM 3756 C C . GLN A 1 468 ? 9.376 4.092 -20.792 1.00 81.19 468 GLN A C 1
ATOM 3758 O O . GLN A 1 468 ? 10.335 3.955 -20.040 1.00 81.19 468 GLN A O 1
ATOM 3763 N N . ASN A 1 469 ? 9.348 5.046 -21.726 1.00 80.44 469 ASN A N 1
ATOM 3764 C CA . ASN A 1 469 ? 10.433 6.012 -21.885 1.00 80.44 469 ASN A CA 1
ATOM 3765 C C . ASN A 1 469 ? 10.626 6.852 -20.614 1.00 80.44 469 ASN A C 1
ATOM 3767 O O . ASN A 1 469 ? 11.756 7.007 -20.160 1.00 80.44 469 ASN A O 1
ATOM 3771 N N . ALA A 1 470 ? 9.539 7.364 -20.026 1.00 79.31 470 ALA A N 1
ATOM 3772 C CA . ALA A 1 470 ? 9.574 8.161 -18.801 1.00 79.31 470 ALA A CA 1
ATOM 3773 C C . ALA A 1 470 ? 10.085 7.352 -17.600 1.00 79.31 470 ALA A C 1
ATOM 3775 O O . ALA A 1 470 ? 10.966 7.818 -16.878 1.00 79.31 470 ALA A O 1
ATOM 3776 N N . ARG A 1 471 ? 9.602 6.115 -17.427 1.00 79.12 471 ARG A N 1
ATOM 3777 C CA . ARG A 1 471 ? 10.113 5.174 -16.417 1.00 79.12 471 ARG A CA 1
ATOM 3778 C C . ARG A 1 471 ? 11.598 4.933 -16.597 1.00 79.12 471 ARG A C 1
ATOM 3780 O O . ARG A 1 471 ? 12.346 5.027 -15.635 1.00 79.12 471 ARG A O 1
ATOM 3787 N N . ALA A 1 472 ? 12.035 4.726 -17.831 1.00 78.75 472 ALA A N 1
ATOM 3788 C CA . ALA A 1 472 ? 13.429 4.464 -18.118 1.00 78.75 472 ALA A CA 1
ATOM 3789 C C . ALA A 1 472 ? 14.355 5.674 -17.898 1.00 78.75 472 ALA A C 1
ATOM 3791 O O . ALA A 1 472 ? 15.561 5.498 -17.734 1.00 78.75 472 ALA A O 1
ATOM 3792 N N . VAL A 1 473 ? 13.811 6.897 -17.876 1.00 75.00 473 VAL A N 1
ATOM 3793 C CA . VAL A 1 473 ? 14.530 8.095 -17.407 1.00 75.00 473 VAL A CA 1
ATOM 3794 C C . VAL A 1 473 ? 14.676 8.092 -15.887 1.00 75.00 473 VAL A C 1
ATOM 3796 O O . VAL A 1 473 ? 15.699 8.528 -15.374 1.00 75.00 473 VAL A O 1
ATOM 3799 N N . MET A 1 474 ? 13.659 7.625 -15.164 1.00 74.25 474 MET A N 1
ATOM 3800 C CA . MET A 1 474 ? 13.646 7.648 -13.702 1.00 74.25 474 MET A CA 1
ATOM 3801 C C . MET A 1 474 ? 14.417 6.482 -13.075 1.00 74.25 474 MET A C 1
ATOM 3803 O O . MET A 1 474 ? 15.180 6.704 -12.147 1.00 74.25 474 MET A O 1
ATOM 3807 N N . GLU A 1 475 ? 14.224 5.259 -13.560 1.00 75.75 475 GLU A N 1
ATOM 3808 C CA . GLU A 1 475 ? 14.679 4.003 -12.926 1.00 75.75 475 GLU A CA 1
ATOM 3809 C C . GLU A 1 475 ? 15.754 3.265 -13.738 1.00 75.75 475 GLU A C 1
ATOM 3811 O O . GLU A 1 475 ? 16.241 2.200 -13.348 1.00 75.75 475 GLU A O 1
ATOM 3816 N N . GLY A 1 476 ? 16.120 3.829 -14.887 1.00 79.44 476 GLY A N 1
ATOM 3817 C CA . GLY A 1 476 ? 16.991 3.194 -15.862 1.00 79.44 476 GLY A CA 1
ATOM 3818 C C . GLY A 1 476 ? 16.231 2.371 -16.907 1.00 79.44 476 GLY A C 1
ATOM 3819 O O . GLY A 1 476 ? 15.092 1.944 -16.728 1.00 79.44 476 GLY A O 1
ATOM 3820 N N . GLN A 1 477 ? 16.881 2.166 -18.048 1.00 81.75 477 GLN A N 1
ATOM 3821 C CA . GLN A 1 477 ? 16.409 1.313 -19.131 1.00 81.75 477 GLN A CA 1
ATOM 3822 C C . GLN A 1 477 ? 16.232 -0.123 -18.653 1.00 81.75 477 GLN A C 1
ATOM 3824 O O . GLN A 1 477 ? 17.103 -0.689 -18.002 1.00 81.75 477 GLN A O 1
ATOM 3829 N N . PHE A 1 478 ? 15.142 -0.755 -19.065 1.00 84.38 478 PHE A N 1
ATOM 3830 C CA . PHE A 1 478 ? 14.915 -2.166 -18.791 1.00 84.38 478 PHE A CA 1
ATOM 3831 C C . PHE A 1 478 ? 14.853 -2.930 -20.119 1.00 84.38 478 PHE A C 1
ATOM 3833 O O . PHE A 1 478 ? 13.777 -3.042 -20.711 1.00 84.38 478 PHE A O 1
ATOM 3840 N N . PRO A 1 479 ? 16.004 -3.396 -20.652 1.00 86.25 479 PRO A N 1
ATOM 3841 C CA . PRO A 1 479 ? 16.039 -4.137 -21.906 1.00 86.25 479 PRO A CA 1
ATOM 3842 C C . PRO A 1 479 ? 15.123 -5.359 -21.878 1.00 86.25 479 PRO A C 1
ATOM 3844 O O . PRO A 1 479 ? 14.981 -6.029 -20.851 1.00 86.25 479 PRO A O 1
ATOM 3847 N N . ASP A 1 480 ? 14.533 -5.676 -23.029 1.00 88.00 480 ASP A N 1
ATOM 3848 C CA . ASP A 1 480 ? 13.624 -6.810 -23.181 1.00 88.00 480 ASP A CA 1
ATOM 3849 C C . ASP A 1 480 ? 14.374 -8.157 -23.231 1.00 88.00 480 ASP A C 1
ATOM 3851 O O . ASP A 1 480 ? 14.427 -8.847 -24.246 1.00 88.00 480 ASP A O 1
ATOM 3855 N N . GLU A 1 481 ? 14.984 -8.530 -22.107 1.00 91.50 481 GLU A N 1
ATOM 3856 C CA . GLU A 1 481 ? 15.793 -9.737 -21.946 1.00 91.50 481 GLU A CA 1
ATOM 3857 C C . GLU A 1 481 ? 15.243 -10.599 -20.804 1.00 91.50 481 GLU A C 1
ATOM 3859 O O . GLU A 1 481 ? 15.167 -10.154 -19.657 1.00 91.50 481 GLU A O 1
ATOM 3864 N N . ASP A 1 482 ? 14.918 -11.866 -21.080 1.00 92.31 482 ASP A N 1
ATOM 3865 C CA . ASP A 1 482 ? 14.331 -12.801 -20.107 1.00 92.31 482 ASP A CA 1
ATOM 3866 C C . ASP A 1 482 ? 15.093 -12.851 -18.781 1.00 92.31 482 ASP A C 1
ATOM 3868 O O . ASP A 1 482 ? 14.479 -12.896 -17.717 1.00 92.31 482 ASP A O 1
ATOM 3872 N N . ARG A 1 483 ? 16.431 -12.826 -18.829 1.00 93.62 483 ARG A N 1
ATOM 3873 C CA . ARG A 1 483 ? 17.287 -12.883 -17.633 1.00 93.62 483 ARG A CA 1
ATOM 3874 C C . ARG A 1 483 ? 17.025 -11.722 -16.665 1.00 93.62 483 ARG A C 1
ATOM 3876 O O . ARG A 1 483 ? 17.019 -11.935 -15.456 1.00 93.62 483 ARG A O 1
ATOM 3883 N N . ARG A 1 484 ? 16.760 -10.517 -17.183 1.00 92.62 484 ARG A N 1
ATOM 3884 C CA . ARG A 1 484 ? 16.542 -9.299 -16.385 1.00 92.62 484 ARG A CA 1
ATOM 3885 C C . ARG A 1 484 ? 15.188 -9.353 -15.697 1.00 92.62 484 ARG A C 1
ATOM 3887 O O . ARG A 1 484 ? 15.087 -9.123 -14.496 1.00 92.62 484 ARG A O 1
ATOM 3894 N N . TRP A 1 485 ? 14.164 -9.767 -16.439 1.00 91.88 485 TRP A N 1
ATOM 3895 C CA . TRP A 1 485 ? 12.815 -9.959 -15.908 1.00 91.88 485 TRP A CA 1
ATOM 3896 C C . TRP A 1 485 ? 12.737 -11.096 -14.888 1.00 91.88 485 TRP A C 1
ATOM 3898 O O . TRP A 1 485 ? 12.032 -10.973 -13.891 1.00 91.88 485 TRP A O 1
ATOM 3908 N N . ARG A 1 486 ? 13.502 -12.175 -15.088 1.00 93.62 486 ARG A N 1
ATOM 3909 C CA . ARG A 1 486 ? 13.657 -13.244 -14.088 1.00 93.62 486 ARG A CA 1
ATOM 3910 C C . ARG A 1 486 ? 14.298 -12.720 -12.811 1.00 93.62 486 ARG A C 1
ATOM 3912 O O . ARG A 1 486 ? 13.744 -12.936 -11.743 1.00 93.62 486 ARG A O 1
ATOM 3919 N N . LYS A 1 487 ? 15.392 -11.960 -12.925 1.00 94.44 487 LYS A N 1
ATOM 3920 C CA . LYS A 1 487 ? 16.050 -11.328 -11.772 1.00 94.44 487 LYS A CA 1
ATOM 3921 C C . LYS A 1 487 ? 15.108 -10.384 -11.015 1.00 94.44 487 LYS A C 1
ATOM 3923 O O . LYS A 1 487 ? 15.094 -10.406 -9.787 1.00 94.44 487 LYS A O 1
ATOM 3928 N N . LEU A 1 488 ? 14.285 -9.610 -11.727 1.00 93.88 488 LEU A N 1
ATOM 3929 C CA . LEU A 1 488 ? 13.245 -8.771 -11.125 1.00 93.88 488 LEU A CA 1
ATOM 3930 C C . LEU A 1 488 ? 12.191 -9.603 -10.388 1.00 93.88 488 LEU A C 1
ATOM 3932 O O . LEU A 1 488 ? 11.874 -9.280 -9.248 1.00 93.88 488 LEU A O 1
ATOM 3936 N N . LEU A 1 489 ? 11.660 -10.669 -10.997 1.00 94.94 489 LEU A N 1
ATOM 3937 C CA . LEU A 1 489 ? 10.660 -11.530 -10.353 1.00 94.94 489 LEU A CA 1
ATOM 3938 C C . LEU A 1 489 ? 11.218 -12.252 -9.127 1.00 94.94 489 LEU A C 1
ATOM 3940 O O . LEU A 1 489 ? 10.551 -12.282 -8.096 1.00 94.94 489 LEU A O 1
ATOM 3944 N N . ASP A 1 490 ? 12.437 -12.783 -9.214 1.00 95.81 490 ASP A N 1
ATOM 3945 C CA . ASP A 1 490 ? 13.113 -13.419 -8.083 1.00 95.81 490 ASP A CA 1
ATOM 3946 C C . ASP A 1 490 ? 13.262 -12.425 -6.926 1.00 95.81 490 ASP A C 1
ATOM 3948 O O . ASP A 1 490 ? 12.912 -12.729 -5.783 1.00 95.81 490 ASP A O 1
ATOM 3952 N N . TYR A 1 491 ? 13.709 -11.202 -7.222 1.00 96.06 491 TYR A N 1
ATOM 3953 C CA . TYR A 1 491 ? 13.831 -10.155 -6.216 1.00 96.06 491 TYR A CA 1
ATOM 3954 C C . TYR A 1 491 ? 12.473 -9.756 -5.625 1.00 96.06 491 TYR A C 1
ATOM 3956 O O . TYR A 1 491 ? 12.326 -9.732 -4.406 1.00 96.06 491 TYR A O 1
ATOM 3964 N N . TYR A 1 492 ? 11.458 -9.554 -6.467 1.00 96.88 492 TYR A N 1
ATOM 3965 C CA . TYR A 1 492 ? 10.092 -9.233 -6.055 1.00 96.88 492 TYR A CA 1
ATOM 3966 C C . TYR A 1 492 ? 9.505 -10.282 -5.104 1.00 96.88 492 TYR A C 1
ATOM 3968 O O . TYR A 1 492 ? 8.965 -9.958 -4.047 1.00 96.88 492 TYR A O 1
ATOM 3976 N N . PHE A 1 493 ? 9.643 -11.559 -5.457 1.00 97.38 493 PHE A N 1
ATOM 3977 C CA . PHE A 1 493 ? 9.175 -12.681 -4.649 1.00 97.38 493 PHE A CA 1
ATOM 3978 C C . PHE A 1 493 ? 9.919 -12.771 -3.318 1.00 97.38 493 PHE A C 1
ATOM 3980 O O . PHE A 1 493 ? 9.302 -13.029 -2.284 1.00 97.38 493 PHE A O 1
ATOM 3987 N N . ASN A 1 494 ? 11.222 -12.497 -3.313 1.00 97.75 494 ASN A N 1
ATOM 3988 C CA . ASN A 1 494 ? 11.999 -12.425 -2.083 1.00 97.75 494 ASN A CA 1
ATOM 3989 C C . ASN A 1 494 ? 11.577 -11.257 -1.185 1.00 97.75 494 ASN A C 1
ATOM 3991 O O . ASN A 1 494 ? 11.416 -11.477 0.014 1.00 97.75 494 ASN A O 1
ATOM 3995 N N . CYS A 1 495 ? 11.294 -10.076 -1.740 1.00 97.62 495 CYS A N 1
ATOM 3996 C CA . CYS A 1 495 ? 10.739 -8.960 -0.975 1.00 97.62 495 CYS A CA 1
ATOM 3997 C C . CYS A 1 495 ? 9.377 -9.313 -0.345 1.00 97.62 495 CYS A C 1
ATOM 3999 O O . CYS A 1 495 ? 9.138 -8.992 0.817 1.00 97.62 495 CYS A O 1
ATOM 4001 N N . ILE A 1 496 ? 8.487 -10.008 -1.072 1.00 98.12 496 ILE A N 1
ATOM 4002 C CA . ILE A 1 496 ? 7.194 -10.465 -0.522 1.00 98.12 496 ILE A CA 1
ATOM 4003 C C . ILE A 1 496 ? 7.415 -11.444 0.637 1.00 98.12 496 ILE A C 1
ATOM 4005 O O . ILE A 1 496 ? 6.750 -11.338 1.665 1.00 98.12 496 ILE A O 1
ATOM 4009 N N . ARG A 1 497 ? 8.351 -12.391 0.494 1.00 97.94 497 ARG A N 1
ATOM 4010 C CA . ARG A 1 497 ? 8.687 -13.350 1.561 1.00 97.94 497 ARG A CA 1
ATOM 4011 C C . ARG A 1 497 ? 9.238 -12.654 2.801 1.00 97.94 497 ARG A C 1
ATOM 4013 O O . ARG A 1 497 ? 8.868 -13.032 3.906 1.00 97.94 497 ARG A O 1
ATOM 4020 N N . ASP A 1 498 ? 10.094 -11.654 2.617 1.00 97.81 498 ASP A N 1
ATOM 4021 C CA . ASP A 1 498 ? 10.657 -10.841 3.701 1.00 97.81 498 ASP A CA 1
ATOM 4022 C C . ASP A 1 498 ? 9.553 -10.066 4.433 1.00 97.81 498 ASP A C 1
ATOM 4024 O O . ASP A 1 498 ? 9.393 -10.159 5.650 1.00 97.81 498 ASP A O 1
ATOM 4028 N N . ASN A 1 499 ? 8.672 -9.415 3.670 1.00 98.00 499 ASN A N 1
ATOM 4029 C CA . ASN A 1 499 ? 7.492 -8.750 4.208 1.00 98.00 499 ASN A CA 1
ATOM 4030 C C . ASN A 1 499 ? 6.552 -9.713 4.964 1.00 98.00 499 ASN A C 1
ATOM 4032 O O . ASN A 1 499 ? 5.979 -9.354 5.993 1.00 98.00 499 ASN A O 1
ATOM 4036 N N . ASP A 1 500 ? 6.389 -10.948 4.484 1.00 98.62 500 ASP A N 1
ATOM 4037 C CA . ASP A 1 500 ? 5.564 -11.954 5.153 1.00 98.62 500 ASP A CA 1
ATOM 4038 C C . ASP A 1 500 ? 6.118 -12.384 6.517 1.00 98.62 500 ASP A C 1
ATOM 4040 O O . ASP A 1 500 ? 5.331 -12.584 7.440 1.00 98.62 500 ASP A O 1
ATOM 4044 N N . GLN A 1 501 ? 7.444 -12.428 6.694 1.00 98.31 501 GLN A N 1
ATOM 4045 C CA . GLN A 1 501 ? 8.056 -12.682 8.007 1.00 98.31 501 GLN A CA 1
ATOM 4046 C C . GLN A 1 501 ? 7.693 -11.588 9.020 1.00 98.31 501 GLN A C 1
ATOM 4048 O O . GLN A 1 501 ? 7.420 -11.872 10.190 1.00 98.31 501 GLN A O 1
ATOM 4053 N N . HIS A 1 502 ? 7.637 -10.333 8.571 1.00 98.38 502 HIS A N 1
ATOM 4054 C CA . HIS A 1 502 ? 7.197 -9.204 9.388 1.00 98.38 502 HIS A CA 1
ATOM 4055 C C . HIS A 1 502 ? 5.710 -9.284 9.744 1.00 98.38 502 HIS A C 1
ATOM 4057 O O . HIS A 1 502 ? 5.344 -9.108 10.911 1.00 98.38 502 HIS A O 1
ATOM 4063 N N . LEU A 1 503 ? 4.858 -9.614 8.770 1.00 98.56 503 LEU A N 1
ATOM 4064 C CA . LEU A 1 503 ? 3.437 -9.865 9.006 1.00 98.56 503 LEU A CA 1
ATOM 4065 C C . LEU A 1 503 ? 3.240 -10.989 10.033 1.00 98.56 503 LEU A C 1
ATOM 4067 O O . LEU A 1 503 ? 2.527 -10.803 11.020 1.00 98.56 503 LEU A O 1
ATOM 4071 N N . GLU A 1 504 ? 3.890 -12.135 9.835 1.00 98.50 504 GLU A N 1
ATOM 4072 C CA . GLU A 1 504 ? 3.802 -13.284 10.735 1.00 98.50 504 GLU A CA 1
ATOM 4073 C C . GLU A 1 504 ? 4.239 -12.918 12.161 1.00 98.50 504 GLU A C 1
ATOM 4075 O O . GLU A 1 504 ? 3.539 -13.251 13.119 1.00 98.50 504 GLU A O 1
ATOM 4080 N N . ALA A 1 505 ? 5.331 -12.165 12.320 1.00 98.81 505 ALA A N 1
ATOM 4081 C CA . ALA A 1 505 ? 5.795 -11.703 13.627 1.00 98.81 505 ALA A CA 1
ATOM 4082 C C . ALA A 1 505 ? 4.749 -10.837 14.357 1.00 98.81 505 ALA A C 1
ATOM 4084 O O . ALA A 1 505 ? 4.521 -11.029 15.554 1.00 98.81 505 ALA A O 1
ATOM 4085 N N . ILE A 1 506 ? 4.074 -9.923 13.649 1.00 98.69 506 ILE A N 1
ATOM 4086 C CA . ILE A 1 506 ? 3.004 -9.085 14.219 1.00 98.69 506 ILE A CA 1
ATOM 4087 C C . ILE A 1 506 ? 1.800 -9.945 14.630 1.00 98.69 506 ILE A C 1
ATOM 4089 O O . ILE A 1 506 ? 1.255 -9.766 15.721 1.00 98.69 506 ILE A O 1
ATOM 4093 N N . LEU A 1 507 ? 1.390 -10.898 13.786 1.00 98.62 507 LEU A N 1
ATOM 4094 C CA . LEU A 1 507 ? 0.272 -11.803 14.079 1.00 98.62 507 LEU A CA 1
ATOM 4095 C C . LEU A 1 507 ? 0.569 -12.720 15.273 1.00 98.62 507 LEU A C 1
ATOM 4097 O O . LEU A 1 507 ? -0.299 -12.931 16.121 1.00 98.62 507 LEU A O 1
ATOM 4101 N N . ASN A 1 508 ? 1.796 -13.230 15.371 1.00 98.69 508 ASN A N 1
ATOM 4102 C CA . ASN A 1 508 ? 2.240 -14.040 16.502 1.00 98.69 508 ASN A CA 1
ATOM 4103 C C . ASN A 1 508 ? 2.254 -13.225 17.799 1.00 98.69 508 ASN A C 1
ATOM 4105 O O . ASN A 1 508 ? 1.870 -13.732 18.851 1.00 98.69 508 ASN A O 1
ATOM 4109 N N . GLU A 1 509 ? 2.630 -11.947 17.740 1.00 98.75 509 GLU A N 1
ATOM 4110 C CA . GLU A 1 509 ? 2.574 -11.084 18.917 1.00 98.75 509 GLU A CA 1
ATOM 4111 C C . GLU A 1 509 ? 1.134 -10.821 19.383 1.00 98.75 509 GLU A C 1
ATOM 4113 O O . GLU A 1 509 ? 0.871 -10.834 20.586 1.00 98.75 509 GLU A O 1
ATOM 4118 N N . LEU A 1 510 ? 0.178 -10.650 18.461 1.00 98.19 510 LEU A N 1
ATOM 4119 C CA . LEU A 1 510 ? -1.240 -10.566 18.828 1.00 98.19 510 LEU A CA 1
ATOM 4120 C C . LEU A 1 510 ? -1.718 -11.821 19.569 1.00 98.19 510 LEU A C 1
ATOM 4122 O O . LEU A 1 510 ? -2.480 -11.695 20.531 1.00 98.19 510 LEU A O 1
ATOM 4126 N N . ASP A 1 511 ? -1.264 -13.013 19.168 1.00 98.25 511 ASP A N 1
ATOM 4127 C CA . ASP A 1 511 ? -1.595 -14.259 19.870 1.00 98.25 511 ASP A CA 1
ATOM 4128 C C . ASP A 1 511 ? -0.959 -14.322 21.253 1.00 98.25 511 ASP A C 1
ATOM 4130 O O . ASP A 1 511 ? -1.646 -14.631 22.229 1.00 98.25 511 ASP A O 1
ATOM 4134 N N . ASN A 1 512 ? 0.330 -13.988 21.349 1.00 98.44 512 ASN A N 1
ATOM 4135 C CA . ASN A 1 512 ? 1.068 -13.971 22.612 1.00 98.44 512 ASN A CA 1
ATOM 4136 C C . ASN A 1 512 ? 0.405 -13.032 23.628 1.00 98.44 512 ASN A C 1
ATOM 4138 O O . ASN A 1 512 ? 0.296 -13.356 24.812 1.00 98.44 512 ASN A O 1
ATOM 4142 N N . LEU A 1 513 ? -0.097 -11.892 23.150 1.00 97.94 513 LEU A N 1
ATOM 4143 C CA . LEU A 1 513 ? -0.825 -10.912 23.950 1.00 97.94 513 LEU A CA 1
ATOM 4144 C C . LEU A 1 513 ? -2.318 -11.229 24.092 1.00 97.94 513 LEU A C 1
ATOM 4146 O O . LEU A 1 513 ? -3.029 -10.470 24.748 1.00 97.94 513 LEU A O 1
ATOM 4150 N N . GLN A 1 514 ? -2.805 -12.333 23.520 1.00 96.69 514 GLN A N 1
ATOM 4151 C CA . GLN A 1 514 ? -4.210 -12.758 23.547 1.00 96.69 514 GLN A CA 1
ATOM 4152 C C . GLN A 1 514 ? -5.182 -11.697 22.996 1.00 96.69 514 GLN A C 1
ATOM 4154 O O . GLN A 1 514 ? -6.336 -11.609 23.413 1.00 96.69 514 GLN A O 1
ATOM 4159 N N . LEU A 1 515 ? -4.720 -10.886 22.043 1.00 95.94 515 LEU A N 1
ATOM 4160 C CA . LEU A 1 515 ? -5.496 -9.818 21.406 1.00 95.94 515 LEU A CA 1
ATOM 4161 C C . LEU A 1 515 ? -6.254 -10.301 20.164 1.00 95.94 515 LEU A C 1
ATOM 4163 O O . LEU A 1 515 ? -7.251 -9.689 19.776 1.00 95.94 515 LEU A O 1
ATOM 4167 N N . THR A 1 516 ? -5.828 -11.413 19.560 1.00 95.00 516 THR A N 1
ATOM 4168 C CA . THR A 1 516 ? -6.369 -11.942 18.295 1.00 95.00 516 THR A CA 1
ATOM 4169 C C . THR A 1 516 ? -7.888 -12.113 18.298 1.00 95.00 516 THR A C 1
ATOM 4171 O O . THR A 1 516 ? -8.545 -11.758 17.327 1.00 95.00 516 THR A O 1
ATOM 4174 N N . GLN A 1 517 ? -8.480 -12.602 19.392 1.00 90.25 517 GLN A N 1
ATOM 4175 C CA . GLN A 1 517 ? -9.928 -12.862 19.458 1.00 90.25 517 GLN A CA 1
ATOM 4176 C C . GLN A 1 517 ? -10.788 -11.587 19.469 1.00 90.25 517 GLN A C 1
ATOM 4178 O O . GLN A 1 517 ? -11.978 -11.658 19.167 1.00 90.25 517 GLN A O 1
ATOM 4183 N N . ASN A 1 518 ? -10.206 -10.434 19.814 1.00 91.19 518 ASN A N 1
ATOM 4184 C CA . ASN A 1 518 ? -10.901 -9.144 19.866 1.00 91.19 518 ASN A CA 1
ATOM 4185 C C . ASN A 1 518 ? -10.438 -8.166 18.768 1.00 91.19 518 ASN A C 1
ATOM 4187 O O . ASN A 1 518 ? -10.930 -7.040 18.713 1.00 91.19 518 ASN A O 1
ATOM 4191 N N . THR A 1 519 ? -9.507 -8.574 17.898 1.00 95.88 519 THR A N 1
ATOM 4192 C CA . THR A 1 519 ? -8.905 -7.698 16.883 1.00 95.88 519 THR A CA 1
ATOM 4193 C C . THR A 1 519 ? -9.406 -8.064 15.491 1.00 95.88 519 THR A C 1
ATOM 4195 O O . THR A 1 519 ? -9.235 -9.190 15.030 1.00 95.88 519 THR A O 1
ATOM 4198 N N . ILE A 1 520 ? -9.986 -7.094 14.786 1.00 97.00 520 ILE A N 1
ATOM 4199 C CA . ILE A 1 520 ? -10.269 -7.190 13.353 1.00 97.00 520 ILE A CA 1
ATOM 4200 C C . ILE A 1 520 ? -8.998 -6.800 12.599 1.00 97.00 520 ILE A C 1
ATOM 4202 O O . ILE A 1 520 ? -8.498 -5.686 12.758 1.00 97.00 520 ILE A O 1
ATOM 4206 N N . ILE A 1 521 ? -8.492 -7.712 11.772 1.00 98.31 521 ILE A N 1
ATOM 4207 C CA . ILE A 1 521 ? -7.265 -7.522 10.996 1.00 98.31 521 ILE A CA 1
ATOM 4208 C C . ILE A 1 521 ? -7.641 -7.342 9.527 1.00 98.31 521 ILE A C 1
ATOM 4210 O O . ILE A 1 521 ? -8.359 -8.167 8.962 1.00 98.31 521 ILE A O 1
ATOM 4214 N N . VAL A 1 522 ? -7.158 -6.264 8.916 1.00 97.50 522 VAL A N 1
ATOM 4215 C CA . VAL A 1 522 ? -7.307 -5.979 7.486 1.00 97.50 522 VAL A CA 1
ATOM 4216 C C . VAL A 1 522 ? -5.916 -5.942 6.876 1.00 97.50 522 VAL A C 1
ATOM 4218 O O . VAL A 1 522 ? -5.080 -5.181 7.347 1.00 97.50 522 VAL A O 1
ATOM 4221 N N . PHE A 1 523 ? -5.674 -6.745 5.843 1.00 97.62 523 PHE A N 1
ATOM 4222 C CA . PHE A 1 523 ? -4.436 -6.729 5.065 1.00 97.62 523 PHE A CA 1
ATOM 4223 C C . PHE A 1 523 ? -4.739 -6.305 3.625 1.00 97.62 523 PHE A C 1
ATOM 4225 O O . PHE A 1 523 ? -5.687 -6.819 3.027 1.00 97.62 523 PHE A O 1
ATOM 4232 N N . THR A 1 524 ? -3.964 -5.368 3.078 1.00 96.12 524 THR A N 1
ATOM 4233 C CA . THR A 1 524 ? -4.097 -4.887 1.692 1.00 96.12 524 THR A CA 1
ATOM 4234 C C . THR A 1 524 ? -2.760 -4.374 1.146 1.00 96.12 524 THR A C 1
ATOM 4236 O O . THR A 1 524 ? -1.786 -4.245 1.885 1.00 96.12 524 THR A O 1
ATOM 4239 N N . ALA A 1 525 ? -2.728 -4.051 -0.145 1.00 95.62 525 ALA A N 1
ATOM 4240 C CA . ALA A 1 525 ? -1.689 -3.241 -0.774 1.00 95.62 525 ALA A CA 1
ATOM 4241 C C . ALA A 1 525 ? -2.263 -1.888 -1.223 1.00 95.62 525 ALA A C 1
ATOM 4243 O O . ALA A 1 525 ? -3.479 -1.771 -1.421 1.00 95.62 525 ALA A O 1
ATOM 4244 N N . ASP A 1 526 ? -1.415 -0.871 -1.381 1.00 94.56 526 ASP A N 1
ATOM 4245 C CA . ASP A 1 526 ? -1.808 0.417 -1.965 1.00 94.56 526 ASP A CA 1
ATOM 4246 C C . ASP A 1 526 ? -1.914 0.350 -3.500 1.00 94.56 526 ASP A C 1
ATOM 4248 O O . ASP A 1 526 ? -2.843 0.910 -4.085 1.00 94.56 526 ASP A O 1
ATOM 4252 N N . HIS A 1 527 ? -1.025 -0.377 -4.167 1.00 93.88 527 HIS A N 1
ATOM 4253 C CA . HIS A 1 527 ? -1.121 -0.735 -5.580 1.00 93.88 527 HIS A CA 1
ATOM 4254 C C . HIS A 1 527 ? -0.347 -2.022 -5.886 1.00 93.88 527 HIS A C 1
ATOM 4256 O O . HIS A 1 527 ? 0.305 -2.589 -5.016 1.00 93.88 527 HIS A O 1
ATOM 4262 N N . GLY A 1 528 ? -0.443 -2.494 -7.132 1.00 92.44 528 GLY A N 1
ATOM 4263 C CA . GLY A 1 528 ? 0.273 -3.677 -7.605 1.00 92.44 528 GLY A CA 1
ATOM 4264 C C . GLY A 1 528 ? 1.583 -3.375 -8.336 1.00 92.44 528 GLY A C 1
ATOM 4265 O O . GLY A 1 528 ? 1.952 -2.220 -8.549 1.00 92.44 528 GLY A O 1
ATOM 4266 N N . GLU A 1 529 ? 2.229 -4.458 -8.764 1.00 89.94 529 GLU A N 1
ATOM 4267 C CA . GLU A 1 529 ? 3.389 -4.518 -9.659 1.00 89.94 529 GLU A CA 1
ATOM 4268 C C . GLU A 1 529 ? 3.012 -5.289 -10.934 1.00 89.94 529 GLU A C 1
ATOM 4270 O O . GLU A 1 529 ? 2.312 -6.306 -10.884 1.00 89.94 529 GLU A O 1
ATOM 4275 N N . LEU A 1 530 ? 3.498 -4.839 -12.089 1.00 86.44 530 LEU A N 1
ATOM 4276 C CA . LEU A 1 530 ? 3.258 -5.493 -13.374 1.00 86.44 530 LEU A CA 1
ATOM 4277 C C . LEU A 1 530 ? 4.066 -6.790 -13.524 1.00 86.44 530 LEU A C 1
ATOM 4279 O O . LEU A 1 530 ? 3.624 -7.724 -14.202 1.00 86.44 530 LEU A O 1
ATOM 4283 N N . GLY A 1 531 ? 5.239 -6.875 -12.889 1.00 82.06 531 GLY A N 1
ATOM 4284 C CA . GLY A 1 531 ? 6.107 -8.055 -12.893 1.00 82.06 531 GLY A CA 1
ATOM 4285 C C . GLY A 1 531 ? 6.466 -8.503 -14.310 1.00 82.06 531 GLY A C 1
ATOM 4286 O O . GLY A 1 531 ? 6.369 -9.688 -14.629 1.00 82.06 531 GLY A O 1
ATOM 4287 N N . GLY A 1 532 ? 6.784 -7.534 -15.174 1.00 74.56 532 GLY A N 1
ATOM 4288 C CA . GLY A 1 532 ? 7.120 -7.741 -16.587 1.00 74.56 532 GLY A CA 1
ATOM 4289 C C . GLY A 1 532 ? 5.942 -7.844 -17.550 1.00 74.56 532 GLY A C 1
ATOM 4290 O O . GLY A 1 532 ? 6.154 -8.083 -18.737 1.00 74.56 532 GLY A O 1
ATOM 4291 N N . SER A 1 533 ? 4.707 -7.671 -17.073 1.00 70.12 533 SER A N 1
ATOM 4292 C CA . SER A 1 533 ? 3.542 -7.609 -17.957 1.00 70.12 533 SER A CA 1
ATOM 4293 C C . SER A 1 533 ? 3.459 -6.219 -18.597 1.00 70.12 533 SER A C 1
ATOM 4295 O O . SER A 1 533 ? 3.577 -5.221 -17.885 1.00 70.12 533 SER A O 1
ATOM 4297 N N . PRO A 1 534 ? 3.224 -6.096 -19.911 1.00 58.97 534 PRO A N 1
ATOM 4298 C CA . PRO A 1 534 ? 2.904 -4.810 -20.510 1.00 58.97 534 PRO A CA 1
ATOM 4299 C C . PRO A 1 534 ? 1.612 -4.221 -19.910 1.00 58.97 534 PRO A C 1
ATOM 4301 O O . PRO A 1 534 ? 0.764 -4.990 -19.450 1.00 58.97 534 PRO A O 1
ATOM 4304 N N . PRO A 1 535 ? 1.388 -2.895 -19.992 1.00 52.81 535 PRO A N 1
ATOM 4305 C CA . PRO A 1 535 ? 0.208 -2.227 -19.420 1.00 52.81 535 PRO A CA 1
ATOM 4306 C C . PRO A 1 535 ? -1.167 -2.696 -19.951 1.00 52.81 535 PRO A C 1
ATOM 4308 O O . PRO A 1 535 ? -2.191 -2.255 -19.446 1.00 52.81 535 PRO A O 1
ATOM 4311 N N . ASP A 1 536 ? -1.201 -3.602 -20.934 1.00 42.38 536 ASP A N 1
ATOM 4312 C CA . ASP A 1 536 ? -2.407 -4.185 -21.544 1.00 42.38 536 ASP A CA 1
ATOM 4313 C C . ASP A 1 536 ? -2.850 -5.527 -20.914 1.00 42.38 536 ASP A C 1
ATOM 4315 O O . ASP A 1 536 ? -3.729 -6.197 -21.448 1.00 42.38 536 ASP A O 1
ATOM 4319 N N . ALA A 1 537 ? -2.212 -5.988 -19.832 1.00 35.88 537 ALA A N 1
ATOM 4320 C CA . ALA A 1 537 ? -2.433 -7.336 -19.287 1.00 35.88 537 ALA A CA 1
ATOM 4321 C C . ALA A 1 537 ? -3.653 -7.496 -18.347 1.00 35.88 537 ALA A C 1
ATOM 4323 O O . ALA A 1 537 ? -3.713 -8.490 -17.622 1.00 35.88 537 ALA A O 1
ATOM 4324 N N . TRP A 1 538 ? -4.611 -6.561 -18.355 1.00 34.09 538 TRP A N 1
ATOM 4325 C CA . TRP A 1 538 ? -5.779 -6.565 -17.458 1.00 34.09 538 TRP A CA 1
ATOM 4326 C C . TRP A 1 538 ? -7.111 -6.538 -18.203 1.00 34.09 538 TRP A C 1
ATOM 4328 O O . TRP A 1 538 ? -7.311 -5.617 -19.028 1.00 34.09 538 TRP A O 1
#

pLDDT: mean 76.47, std 24.25, range [21.52, 98.81]

Radius of gyration: 28.31 Å; chains: 1; bounding box: 72×78×80 Å

Foldseek 3Di:
DDDDPLCFCFFDLWHHLDWDADPQQWIFLHPLDPDPVGTQGGNVPDDPVCSSPPPSSVCNGNVLQVLDDPVLVPAPLCNGGVQGDPSQQCDADPNHGGHPCVVVSSVVCVVCVVVVVVVVVVVVPDPPPPPPPDDDDDDDDDDDDDDDDDDDDDDDDDDDDDDDDDDDDDDDDDDDDDDDDDDDDDDDDDDDDDDDDDDDDDPDDDDQAFAEEEEAEAAADDDPDFPDDLVLVVVCVVPHDDDRPDAFLDQAQQQLLQCQFLVDHCVVQVRPHFPPDPVNPDFRDLVSATVLQVCVVVQAQAAEFAENRGDVCLQVQDPPDQLVRDDLVRRPQVVVQVVVVSRNHNHDRYSGNSLLAACSLVVPLVVRLVVLLVCCVPPVLVCVVVSRHYYYYRYGYPPSNLLQADLDDVPDDQQQDAPLCPPSQARHRDHADPDDLLPDFDPPDDADPCLPPDCPPPPHDVVLVVVLSVSCNHRGHDDSDPSSLRSSVSSRSSRSSSSSVSSVSSVVSCVVSVSVVRYDYHYYYSHHDCSSPRPPPD

Organism: Klebsiella pneumoniae (NCBI:txid573)